Protein AF-0000000067829983 (afdb_homodimer)

Radius of gyration: 21.38 Å; Cα contacts (8 Å, |Δi|>4): 754; chains: 2; bounding box: 53×64×47 Å

Sequence (392 aa):
MGKNITSERLAKIKHVLSLRQKNLTLVLANIHDPHNVSAIYRSADAFGIDTIHLYYTDTPFPKLGSKSSASAKKWVKTIYHQSANKLIRMLKEDNYKVIATSCTSQAQPLLSHNFTGSTAIIMGNEHAGVPPELTGLVDSELYIPMYGMVQSFNVSVAAAIILAEASRQRLSAGMYNTPTYTETEFATNLSLWINKMGKNITSERLAKIKHVLSLRQKNLTLVLANIHDPHNVSAIYRSADAFGIDTIHLYYTDTPFPKLGSKSSASAKKWVKTIYHQSANKLIRMLKEDNYKVIATSCTSQAQPLLSHNFTGSTAIIMGNEHAGVPPELTGLVDSELYIPMYGMVQSFNVSVAAAIILAEASRQRLSAGMYNTPTYTETEFATNLSLWINK

Nearest PDB structures (foldseek):
  1v2x-assembly1_A-2  TM=9.493E-01  e=1.322E-19  Thermus thermophilus
  1zjr-assembly1_A  TM=9.422E-01  e=2.535E-19  Aquifex aeolicus
  7edc-assembly1_A-2  TM=8.656E-01  e=7.356E-19  Escherichia coli
  1gz0-assembly4_E  TM=7.891E-01  e=2.779E-13  Escherichia coli
  1gz0-assembly4_D  TM=8.050E-01  e=1.457E-12  Escherichia coli

InterPro domains:
  IPR001537 tRNA/rRNA methyltransferase, SpoU type [PF00588] (24-163)
  IPR029026 tRNA (guanine-N1-)-methyltransferase, N-terminal [G3DSA:3.40.1280.10] (1-196)
  IPR029028 Alpha/beta knot methyltransferases [SSF75217] (8-187)
  IPR033671 tRNA (guanosine(18)-2'-O)-methyltransferase [MF_02060] (6-196)
  IPR033671 tRNA (guanosine(18)-2'-O)-methyltransferase [PTHR43453] (3-176)
  IPR033671 tRNA (guanosine(18)-2'-O)-methyltransferase [cd18092] (8-170)

Secondary structure (DSSP, 8-state):
------HHHHHHHHHHHHT-BTTEEEEEES---HHHHHHHHHHHHHTTB-EEEEE-SSSPPPPP-SSHHHHGGGGSEEEEE--HHHHHHHHHHTTPEEEEE--STTPEEGGGS--SSSEEEEE-BTTTBS-HHHHTT-SEEEE----SS-----HHHHHHHHHHHHHHHHHHTTTTSS--S-HHHHHHHHHHHHT-/------HHHHHHHHHHHHT-BTTEEEEEES---HHHHHHHHHHHHHTTB-EEEEE-SSSPPPPP-SSHHHHGGGGSEEEEE--HHHHHHHHHHTTPEEEEE--STTPEEGGGS--SSSEEEEE-BTTTBS-HHHHTT-SEEEE----SS-----HHHHHHHHHHHHHHHHHHTTTTSS--S-HHHHHHHHHHHHT-

Organism: Lawsonia intracellularis (strain PHE/MN1-00) (NCBI:txid363253)

Solvent-accessible surface area (backbone atoms only — not comparable to full-atom values): 20928 Å² total; per-residue (Å²): 127,77,68,83,68,50,71,68,56,49,51,49,52,53,52,30,60,40,32,25,37,68,51,38,35,42,31,43,31,37,52,57,56,34,68,38,54,22,43,35,33,29,44,34,20,22,68,6,28,38,42,37,35,36,40,49,82,88,39,70,80,50,78,63,61,91,45,75,41,36,57,22,45,82,68,29,47,77,47,83,41,84,45,57,67,60,51,51,49,54,40,45,74,72,58,32,48,37,32,32,50,40,88,52,92,78,32,39,51,52,88,77,59,82,56,75,53,40,31,33,39,36,42,32,16,88,84,77,35,49,56,67,78,46,65,78,69,44,78,46,36,28,28,74,84,64,36,32,86,59,91,70,70,56,58,34,41,47,53,38,42,51,48,49,53,30,43,52,51,22,53,76,70,47,53,58,79,42,56,60,59,49,73,66,54,45,53,53,51,49,61,56,54,65,75,101,128,78,70,82,68,50,71,66,57,49,52,48,50,55,51,30,59,40,33,26,37,69,49,39,36,42,31,44,31,37,53,56,56,36,69,40,53,23,43,36,33,29,43,35,20,22,68,7,29,40,43,37,36,37,40,49,82,88,40,72,80,49,80,64,62,89,44,74,41,35,57,23,44,82,68,29,46,76,46,84,42,86,45,57,67,60,51,51,48,55,42,46,73,70,59,30,48,35,33,33,52,40,89,52,92,79,32,38,51,53,88,75,60,82,58,74,53,39,31,33,38,36,42,31,16,86,82,78,36,50,56,66,78,47,66,78,69,44,77,44,36,28,30,74,84,64,36,32,85,60,90,70,68,56,58,33,40,47,52,39,42,53,48,49,55,32,43,52,52,22,52,76,70,47,51,58,78,45,55,61,57,50,73,66,53,44,52,53,51,49,61,56,54,66,74,102

Structure (mmCIF, N/CA/C/O backbone):
data_AF-0000000067829983-model_v1
#
loop_
_entity.id
_entity.type
_entity.pdbx_description
1 polymer "tRNA (guanosine(18)-2'-O)-methyltransferase"
#
loop_
_atom_site.group_PDB
_atom_site.id
_atom_site.type_symbol
_atom_site.label_atom_id
_atom_site.label_alt_id
_atom_site.label_comp_id
_atom_site.label_asym_id
_atom_site.label_entity_id
_atom_site.label_seq_id
_atom_site.pdbx_PDB_ins_code
_atom_site.Cartn_x
_atom_site.Cartn_y
_atom_site.Cartn_z
_atom_site.occupancy
_atom_site.B_iso_or_equiv
_atom_site.auth_seq_id
_atom_site.auth_comp_id
_atom_site.auth_asym_id
_atom_site.auth_atom_id
_atom_site.pdbx_PDB_model_num
ATOM 1 N N . MET A 1 1 ? 22.312 -22.047 -26.516 1 39.28 1 MET A N 1
ATOM 2 C CA . MET A 1 1 ? 23.438 -21.641 -25.672 1 39.28 1 MET A CA 1
ATOM 3 C C . MET A 1 1 ? 22.953 -21.156 -24.312 1 39.28 1 MET A C 1
ATOM 5 O O . MET A 1 1 ? 22.188 -20.188 -24.219 1 39.28 1 MET A O 1
ATOM 9 N N . GLY A 1 2 ? 22.703 -22.016 -23.359 1 50.69 2 GLY A N 1
ATOM 10 C CA . GLY A 1 2 ? 22.109 -21.797 -22.047 1 50.69 2 GLY A CA 1
ATOM 11 C C . GLY A 1 2 ? 22.641 -20.562 -21.344 1 50.69 2 GLY A C 1
ATOM 12 O O . GLY A 1 2 ? 23.844 -20.328 -21.297 1 50.69 2 GLY A O 1
ATOM 13 N N . LYS A 1 3 ? 21.938 -19.5 -21.531 1 57.53 3 LYS A N 1
ATOM 14 C CA . LYS A 1 3 ? 22.406 -18.219 -21.016 1 57.53 3 LYS A CA 1
ATOM 15 C C . LYS A 1 3 ? 23.266 -18.406 -19.781 1 57.53 3 LYS A C 1
ATOM 17 O O . LYS A 1 3 ? 22.953 -19.219 -18.922 1 57.53 3 LYS A O 1
ATOM 22 N N . ASN A 1 4 ? 24.516 -18.281 -19.781 1 76.19 4 ASN A N 1
ATOM 23 C CA . ASN A 1 4 ? 25.531 -18.266 -18.734 1 76.19 4 ASN A CA 1
ATOM 24 C C . ASN A 1 4 ? 25.078 -17.438 -17.531 1 76.19 4 ASN A C 1
ATOM 26 O O . ASN A 1 4 ? 25.266 -16.219 -17.516 1 76.19 4 ASN A O 1
ATOM 30 N N . ILE A 1 5 ? 24.188 -17.969 -16.719 1 87.5 5 ILE A N 1
ATOM 31 C CA . ILE A 1 5 ? 23.734 -17.312 -15.5 1 87.5 5 ILE A CA 1
ATOM 32 C C . ILE A 1 5 ? 24.891 -17.234 -14.5 1 87.5 5 ILE A C 1
ATOM 34 O O . ILE A 1 5 ? 25.672 -18.188 -14.375 1 87.5 5 ILE A O 1
ATOM 38 N N . THR A 1 6 ? 25.141 -16.141 -14.016 1 92.12 6 THR A N 1
ATOM 39 C CA . THR A 1 6 ? 26.172 -15.969 -13 1 92.12 6 THR A CA 1
ATOM 40 C C . THR A 1 6 ? 25.797 -16.719 -11.727 1 92.12 6 THR A C 1
ATOM 42 O O . THR A 1 6 ? 24.625 -17.031 -11.5 1 92.12 6 THR A O 1
ATOM 45 N N . SER A 1 7 ? 26.766 -17.125 -11.016 1 94.69 7 SER A N 1
ATOM 46 C CA . SER A 1 7 ? 26.531 -17.812 -9.75 1 94.69 7 SER A CA 1
ATOM 47 C C . SER A 1 7 ? 25.703 -16.953 -8.805 1 94.69 7 SER A C 1
ATOM 49 O O . SER A 1 7 ? 24.859 -17.484 -8.07 1 94.69 7 SER A O 1
ATOM 51 N N . GLU A 1 8 ? 25.906 -15.68 -8.812 1 94.56 8 GLU A N 1
ATOM 52 C CA . GLU A 1 8 ? 25.156 -14.758 -7.949 1 94.56 8 GLU A CA 1
ATOM 53 C C . GLU A 1 8 ? 23.688 -14.727 -8.328 1 94.56 8 GLU A C 1
ATOM 55 O O . GLU A 1 8 ? 22.812 -14.781 -7.457 1 94.56 8 GLU A O 1
ATOM 60 N N . ARG A 1 9 ? 23.422 -14.625 -9.562 1 94.5 9 ARG A N 1
ATOM 61 C CA . ARG A 1 9 ? 22.031 -14.594 -10.039 1 94.5 9 ARG A CA 1
ATOM 62 C C . ARG A 1 9 ? 21.328 -15.914 -9.742 1 94.5 9 ARG A C 1
ATOM 64 O O . ARG A 1 9 ? 20.156 -15.93 -9.344 1 94.5 9 ARG A O 1
ATOM 71 N N . LEU A 1 10 ? 22.031 -16.984 -9.961 1 96.56 10 LEU A N 1
ATOM 72 C CA . LEU A 1 10 ? 21.469 -18.297 -9.68 1 96.56 10 LEU A CA 1
ATOM 73 C C . LEU A 1 10 ? 21.094 -18.438 -8.203 1 96.56 10 LEU A C 1
ATOM 75 O O . LEU A 1 10 ? 20.031 -18.938 -7.859 1 96.56 10 LEU A O 1
ATOM 79 N N . ALA A 1 11 ? 22 -17.984 -7.363 1 97.12 11 ALA A N 1
ATOM 80 C CA . ALA A 1 11 ? 21.75 -18.031 -5.926 1 97.12 11 ALA A CA 1
ATOM 81 C C . ALA A 1 11 ? 20.531 -17.203 -5.551 1 97.12 11 ALA A C 1
ATOM 83 O O . ALA A 1 11 ? 19.719 -17.609 -4.715 1 97.12 11 ALA A O 1
ATOM 84 N N . LYS A 1 12 ? 20.391 -16.094 -6.188 1 96.44 12 LYS A N 1
ATOM 85 C CA . LYS A 1 12 ? 19.25 -15.219 -5.922 1 96.44 12 LYS A CA 1
ATOM 86 C C . LYS A 1 12 ? 17.938 -15.875 -6.355 1 96.44 12 LYS A C 1
ATOM 88 O O . LYS A 1 12 ? 16.953 -15.852 -5.613 1 96.44 12 LYS A O 1
ATOM 93 N N . ILE A 1 13 ? 17.969 -16.438 -7.504 1 97.38 13 ILE A N 1
ATOM 94 C CA . ILE A 1 13 ? 16.766 -17.078 -8.031 1 97.38 13 ILE A CA 1
ATOM 95 C C . ILE A 1 13 ? 16.344 -18.219 -7.109 1 97.38 13 ILE A C 1
ATOM 97 O O . ILE A 1 13 ? 15.172 -18.344 -6.758 1 97.38 13 ILE A O 1
ATOM 101 N N . LYS A 1 14 ? 17.328 -19.031 -6.688 1 98 14 LYS A N 1
ATOM 102 C CA . LYS A 1 14 ? 17.031 -20.141 -5.793 1 98 14 LYS A CA 1
ATOM 103 C C . LYS A 1 14 ? 16.453 -19.641 -4.469 1 98 14 LYS A C 1
ATOM 105 O O . LYS A 1 14 ? 15.492 -20.219 -3.955 1 98 14 LYS A O 1
ATOM 110 N N . HIS A 1 15 ? 17.031 -18.594 -3.984 1 98.12 15 HIS A N 1
ATOM 111 C CA . HIS A 1 15 ? 16.578 -18.031 -2.719 1 98.12 15 HIS A CA 1
ATOM 112 C C . HIS A 1 15 ? 15.148 -17.516 -2.832 1 98.12 15 HIS A C 1
ATOM 114 O O . HIS A 1 15 ? 14.297 -17.844 -2.01 1 98.12 15 HIS A O 1
ATOM 120 N N . VAL A 1 16 ? 14.859 -16.766 -3.871 1 98.19 16 VAL A N 1
ATOM 121 C CA . VAL A 1 16 ? 13.539 -16.172 -4.07 1 98.19 16 VAL A CA 1
ATOM 122 C C . VAL A 1 16 ? 12.492 -17.266 -4.254 1 98.19 16 VAL A C 1
ATOM 124 O O . VAL A 1 16 ? 11.406 -17.203 -3.682 1 98.19 16 VAL A O 1
ATOM 127 N N . LEU A 1 17 ? 12.844 -18.281 -5.008 1 98.44 17 LEU A N 1
ATOM 128 C CA . LEU A 1 17 ? 11.914 -19.391 -5.234 1 98.44 17 LEU A CA 1
ATOM 129 C C . LEU A 1 17 ? 11.578 -20.094 -3.924 1 98.44 17 LEU A C 1
ATOM 131 O O . LEU A 1 17 ? 10.445 -20.531 -3.729 1 98.44 17 LEU A O 1
ATOM 135 N N . SER A 1 18 ? 12.578 -20.141 -3.023 1 98.38 18 SER A N 1
ATOM 136 C CA . SER A 1 18 ? 12.367 -20.812 -1.749 1 98.38 18 SER A CA 1
ATOM 137 C C . SER A 1 18 ? 11.438 -20.016 -0.844 1 98.38 18 SER A C 1
ATOM 139 O O . SER A 1 18 ? 10.93 -20.547 0.15 1 98.38 18 SER A O 1
ATOM 141 N N . LEU A 1 19 ? 11.148 -18.75 -1.161 1 98.5 19 LEU A N 1
ATOM 142 C CA . LEU A 1 19 ? 10.359 -17.859 -0.309 1 98.5 19 LEU A CA 1
ATOM 143 C C . LEU A 1 19 ? 8.938 -17.719 -0.842 1 98.5 19 LEU A C 1
ATOM 145 O O . LEU A 1 19 ? 8.094 -17.078 -0.212 1 98.5 19 LEU A O 1
ATOM 149 N N . ARG A 1 20 ? 8.602 -18.328 -1.986 1 98.69 20 ARG A N 1
ATOM 150 C CA . ARG A 1 20 ? 7.293 -18.156 -2.605 1 98.69 20 ARG A CA 1
ATOM 151 C C . ARG A 1 20 ? 6.191 -18.719 -1.708 1 98.69 20 ARG A C 1
ATOM 153 O O . ARG A 1 20 ? 6.359 -19.766 -1.086 1 98.69 20 ARG A O 1
ATOM 160 N N . GLN A 1 21 ? 5.16 -17.953 -1.602 1 98.56 21 GLN A N 1
ATOM 161 C CA . GLN A 1 21 ? 3.943 -18.344 -0.897 1 98.56 21 GLN A CA 1
ATOM 162 C C . GLN A 1 21 ? 2.863 -18.797 -1.875 1 98.56 21 GLN A C 1
ATOM 164 O O . GLN A 1 21 ? 1.954 -18.031 -2.203 1 98.56 21 GLN A O 1
ATOM 169 N N . LYS A 1 22 ? 2.91 -20.016 -2.354 1 97.94 22 LYS A N 1
ATOM 170 C CA . LYS A 1 22 ? 2.131 -20.453 -3.51 1 97.94 22 LYS A CA 1
ATOM 171 C C . LYS A 1 22 ? 0.644 -20.516 -3.176 1 97.94 22 LYS A C 1
ATOM 173 O O . LYS A 1 22 ? -0.197 -20.594 -4.074 1 97.94 22 LYS A O 1
ATOM 178 N N . ASN A 1 23 ? 0.338 -20.516 -1.841 1 98.25 23 ASN A N 1
ATOM 179 C CA . ASN A 1 23 ? -1.067 -20.641 -1.472 1 98.25 23 ASN A CA 1
ATOM 180 C C . ASN A 1 23 ? -1.676 -19.297 -1.107 1 98.25 23 ASN A C 1
ATOM 182 O O . ASN A 1 23 ? -2.711 -19.234 -0.442 1 98.25 23 ASN A O 1
ATOM 186 N N . LEU A 1 24 ? -1.061 -18.188 -1.356 1 98.81 24 LEU A N 1
ATOM 187 C CA . LEU A 1 24 ? -1.57 -16.828 -1.337 1 98.81 24 LEU A CA 1
ATOM 188 C C . LEU A 1 24 ? -1.633 -16.25 -2.748 1 98.81 24 LEU A C 1
ATOM 190 O O . LEU A 1 24 ? -0.623 -16.219 -3.455 1 98.81 24 LEU A O 1
ATOM 194 N N . THR A 1 25 ? -2.834 -15.852 -3.174 1 98.88 25 THR A N 1
ATOM 195 C CA . THR A 1 25 ? -2.936 -15.383 -4.551 1 98.88 25 THR A CA 1
ATOM 196 C C . THR A 1 25 ? -3.912 -14.211 -4.656 1 98.88 25 THR A C 1
ATOM 198 O O . THR A 1 25 ? -4.641 -13.922 -3.705 1 98.88 25 THR A O 1
ATOM 201 N N . LEU A 1 26 ? -3.852 -13.516 -5.77 1 98.94 26 LEU A N 1
ATOM 202 C CA . LEU A 1 26 ? -4.781 -12.445 -6.117 1 98.94 26 LEU A CA 1
ATOM 203 C C . LEU A 1 26 ? -5.605 -12.82 -7.348 1 98.94 26 LEU A C 1
ATOM 205 O O . LEU A 1 26 ? -5.117 -13.523 -8.234 1 98.94 26 LEU A O 1
ATOM 209 N N . VAL A 1 27 ? -6.816 -12.406 -7.359 1 98.94 27 VAL A N 1
ATOM 210 C CA . VAL A 1 27 ? -7.641 -12.359 -8.562 1 98.94 27 VAL A CA 1
ATOM 211 C C . VAL A 1 27 ? -7.871 -10.906 -8.969 1 98.94 27 VAL A C 1
ATOM 213 O O . VAL A 1 27 ? -8.477 -10.133 -8.227 1 98.94 27 VAL A O 1
ATOM 216 N N . LEU A 1 28 ? -7.336 -10.508 -10.117 1 98.75 28 LEU A N 1
ATOM 217 C CA . LEU A 1 28 ? -7.609 -9.188 -10.656 1 98.75 28 LEU A CA 1
ATOM 218 C C . LEU A 1 28 ? -8.836 -9.211 -11.562 1 98.75 28 LEU A C 1
ATOM 220 O O . LEU A 1 28 ? -8.82 -9.852 -12.617 1 98.75 28 LEU A O 1
ATOM 224 N N . ALA A 1 29 ? -9.844 -8.539 -11.102 1 98.5 29 ALA A N 1
ATOM 225 C CA . ALA A 1 29 ? -11.102 -8.523 -11.836 1 98.5 29 ALA A CA 1
ATOM 226 C C . ALA A 1 29 ? -11.32 -7.184 -12.531 1 98.5 29 ALA A C 1
ATOM 228 O O . ALA A 1 29 ? -11.766 -6.215 -11.906 1 98.5 29 ALA A O 1
ATOM 229 N N . ASN A 1 30 ? -10.969 -7.105 -13.82 1 98 30 ASN A N 1
ATOM 230 C CA . ASN A 1 30 ? -11.266 -5.992 -14.719 1 98 30 ASN A CA 1
ATOM 231 C C . ASN A 1 30 ? -10.562 -4.711 -14.273 1 98 30 ASN A C 1
ATOM 233 O O . ASN A 1 30 ? -11.148 -3.627 -14.328 1 98 30 ASN A O 1
ATOM 237 N N . ILE A 1 31 ? -9.367 -4.844 -13.719 1 97.5 31 ILE A N 1
ATOM 238 C CA . ILE A 1 31 ? -8.586 -3.652 -13.414 1 97.5 31 ILE A CA 1
ATOM 239 C C . ILE A 1 31 ? -8.102 -3.008 -14.711 1 97.5 31 ILE A C 1
ATOM 241 O O . ILE A 1 31 ? -7.457 -3.658 -15.531 1 97.5 31 ILE A O 1
ATOM 245 N N . HIS A 1 32 ? -8.367 -1.798 -14.906 1 95.69 32 HIS A N 1
ATOM 246 C CA . HIS A 1 32 ? -8.227 -1.149 -16.203 1 95.69 32 HIS A CA 1
ATOM 247 C C . HIS A 1 32 ? -6.879 -0.444 -16.328 1 95.69 32 HIS A C 1
ATOM 249 O O . HIS A 1 32 ? -6.188 -0.594 -17.344 1 95.69 32 HIS A O 1
ATOM 255 N N . ASP A 1 33 ? -6.43 0.357 -15.383 1 94.62 33 ASP A N 1
ATOM 256 C CA . ASP A 1 33 ? -5.242 1.202 -15.461 1 94.62 33 ASP A CA 1
ATOM 257 C C . ASP A 1 33 ? -3.967 0.359 -15.492 1 94.62 33 ASP A C 1
ATOM 259 O O . ASP A 1 33 ? -3.684 -0.376 -14.547 1 94.62 33 ASP A O 1
ATOM 263 N N . PRO A 1 34 ? -3.199 0.434 -16.609 1 95.44 34 PRO A N 1
ATOM 264 C CA . PRO A 1 34 ? -1.985 -0.38 -16.703 1 95.44 34 PRO A CA 1
ATOM 265 C C . PRO A 1 34 ? -0.981 -0.084 -15.594 1 95.44 34 PRO A C 1
ATOM 267 O O . PRO A 1 34 ? -0.235 -0.974 -15.18 1 95.44 34 PRO A O 1
ATOM 270 N N . HIS A 1 35 ? -0.945 1.139 -15.086 1 94.19 35 HIS A N 1
ATOM 271 C CA . HIS A 1 35 ? -0.035 1.479 -14 1 94.19 35 HIS A CA 1
ATOM 272 C C . HIS A 1 35 ? -0.401 0.734 -12.719 1 94.19 35 HIS A C 1
ATOM 274 O O . HIS A 1 35 ? 0.479 0.257 -12 1 94.19 35 HIS A O 1
ATOM 280 N N . ASN A 1 36 ? -1.716 0.635 -12.492 1 96.38 36 ASN A N 1
ATOM 281 C CA . ASN A 1 36 ? -2.178 -0.129 -11.344 1 96.38 36 ASN A CA 1
ATOM 282 C C . ASN A 1 36 ? -1.824 -1.607 -11.469 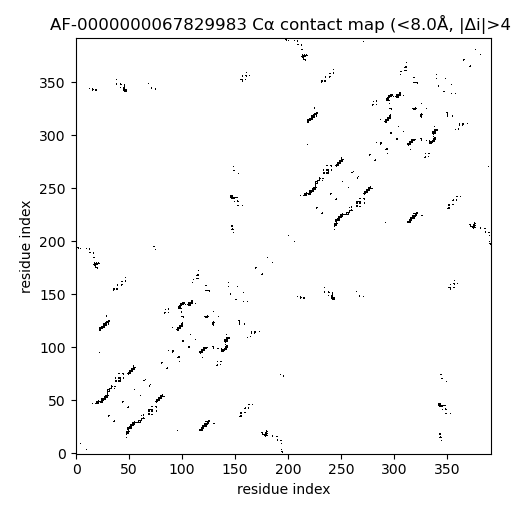1 96.38 36 ASN A C 1
ATOM 284 O O . ASN A 1 36 ? -1.323 -2.215 -10.523 1 96.38 36 ASN A O 1
ATOM 288 N N . VAL A 1 37 ? -2.068 -2.146 -12.617 1 97.56 37 VAL A N 1
ATOM 289 C CA . VAL A 1 37 ? -1.793 -3.561 -12.844 1 97.56 37 VAL A CA 1
ATOM 290 C C . VAL A 1 37 ? -0.302 -3.834 -12.656 1 97.56 37 VAL A C 1
ATOM 292 O O . VAL A 1 37 ? 0.08 -4.785 -11.977 1 97.56 37 VAL A O 1
ATOM 295 N N . SER A 1 38 ? 0.534 -2.996 -13.219 1 97.25 38 SER A N 1
ATOM 296 C CA . SER A 1 38 ? 1.979 -3.152 -13.086 1 97.25 38 SER A CA 1
ATOM 297 C C . SER A 1 38 ? 2.406 -3.086 -11.617 1 97.25 38 SER A C 1
ATOM 299 O O . SER A 1 38 ? 3.211 -3.902 -11.164 1 97.25 38 SER A O 1
ATOM 301 N N . ALA A 1 39 ? 1.863 -2.115 -10.883 1 97.19 39 ALA A N 1
ATOM 302 C CA . ALA A 1 39 ? 2.199 -1.96 -9.469 1 97.19 39 ALA A CA 1
ATOM 303 C C . ALA A 1 39 ? 1.742 -3.172 -8.656 1 97.19 39 ALA A C 1
ATOM 305 O O . ALA A 1 39 ? 2.414 -3.582 -7.711 1 97.19 39 ALA A O 1
ATOM 306 N N . ILE A 1 40 ? 0.617 -3.77 -9.031 1 98.62 40 ILE A N 1
ATOM 307 C CA . ILE A 1 40 ? 0.111 -4.949 -8.336 1 98.62 40 ILE A CA 1
ATOM 308 C C . ILE A 1 40 ? 1.048 -6.129 -8.578 1 98.62 40 ILE A C 1
ATOM 310 O O . ILE A 1 40 ? 1.394 -6.855 -7.641 1 98.62 40 ILE A O 1
ATOM 314 N N . TYR A 1 41 ? 1.492 -6.309 -9.805 1 98.31 41 TYR A N 1
ATOM 315 C CA . TYR A 1 41 ? 2.443 -7.375 -10.086 1 98.31 41 TYR A CA 1
ATOM 316 C C . TYR A 1 41 ? 3.738 -7.176 -9.312 1 98.31 41 TYR A C 1
ATOM 318 O O . TYR A 1 41 ? 4.324 -8.133 -8.805 1 98.31 41 TYR A O 1
ATOM 326 N N . ARG A 1 42 ? 4.168 -5.953 -9.242 1 98.19 42 ARG A N 1
ATOM 327 C CA . ARG A 1 42 ? 5.363 -5.641 -8.469 1 98.19 42 ARG A CA 1
ATOM 328 C C . ARG A 1 42 ? 5.188 -6.02 -7.004 1 98.19 42 ARG A C 1
ATOM 330 O O . ARG A 1 42 ? 6.062 -6.66 -6.414 1 98.19 42 ARG A O 1
ATOM 337 N N . SER A 1 43 ? 4.07 -5.652 -6.41 1 98.75 43 SER A N 1
ATOM 338 C CA . SER A 1 43 ? 3.775 -6.008 -5.023 1 98.75 43 SER A CA 1
ATOM 339 C C . SER A 1 43 ? 3.658 -7.52 -4.855 1 98.75 43 SER A C 1
ATOM 341 O O . SER A 1 43 ? 4.121 -8.078 -3.857 1 98.75 43 SER A O 1
ATOM 343 N N . ALA A 1 44 ? 3.018 -8.141 -5.809 1 98.81 44 ALA A N 1
ATOM 344 C CA . ALA A 1 44 ? 2.855 -9.594 -5.758 1 98.81 44 ALA A CA 1
ATOM 345 C C . ALA A 1 44 ? 4.211 -10.297 -5.73 1 98.81 44 ALA A C 1
ATOM 347 O O . ALA A 1 44 ? 4.457 -11.148 -4.875 1 98.81 44 ALA A O 1
ATOM 348 N N . ASP A 1 45 ? 5.102 -9.891 -6.668 1 98.5 45 ASP A N 1
ATOM 349 C CA . ASP A 1 45 ? 6.445 -10.461 -6.652 1 98.5 45 ASP A CA 1
ATOM 350 C C . ASP A 1 45 ? 7.137 -10.195 -5.316 1 98.5 45 ASP A C 1
ATOM 352 O O . ASP A 1 45 ? 7.684 -11.117 -4.703 1 98.5 45 ASP A O 1
ATOM 356 N N . ALA A 1 46 ? 7.027 -9.008 -4.844 1 98.5 46 ALA A N 1
ATOM 357 C CA . ALA A 1 46 ? 7.715 -8.57 -3.633 1 98.5 46 ALA A CA 1
ATOM 358 C C . ALA A 1 46 ? 7.281 -9.391 -2.424 1 98.5 46 ALA A C 1
ATOM 360 O O . ALA A 1 46 ? 8.086 -9.68 -1.536 1 98.5 46 ALA A O 1
ATOM 361 N N . PHE A 1 47 ? 6.023 -9.781 -2.365 1 98.75 47 PHE A N 1
ATOM 362 C CA . PHE A 1 47 ? 5.512 -10.477 -1.19 1 98.75 47 PHE A CA 1
ATOM 363 C C . PHE A 1 47 ? 5.473 -11.984 -1.429 1 98.75 47 PHE A C 1
ATOM 365 O O . PHE A 1 47 ? 4.906 -12.727 -0.627 1 98.75 47 PHE A O 1
ATOM 372 N N . GLY A 1 48 ? 6.016 -12.453 -2.578 1 98.62 48 GLY A N 1
ATOM 373 C CA . GLY A 1 48 ? 6.25 -13.867 -2.801 1 98.62 48 GLY A CA 1
ATOM 374 C C . GLY A 1 48 ? 5.066 -14.578 -3.438 1 98.62 48 GLY A C 1
ATOM 375 O O . GLY A 1 48 ? 4.926 -15.797 -3.312 1 98.62 48 GLY A O 1
ATOM 376 N N . ILE A 1 49 ? 4.188 -13.852 -4.055 1 98.75 49 ILE A N 1
ATOM 377 C CA . ILE A 1 49 ? 3.057 -14.453 -4.754 1 98.75 49 ILE A CA 1
ATOM 378 C C . ILE A 1 49 ? 3.561 -15.258 -5.949 1 98.75 49 ILE A C 1
ATOM 380 O O . ILE A 1 49 ? 4.422 -14.797 -6.699 1 98.75 49 ILE A O 1
ATOM 384 N N . ASP A 1 50 ? 3.02 -16.406 -6.07 1 98.38 50 ASP A N 1
ATOM 385 C CA . ASP A 1 50 ? 3.42 -17.297 -7.152 1 98.38 50 ASP A CA 1
ATOM 386 C C . ASP A 1 50 ? 2.602 -17.031 -8.414 1 98.38 50 ASP A C 1
ATOM 388 O O . ASP A 1 50 ? 3.145 -17.016 -9.516 1 98.38 50 ASP A O 1
ATOM 392 N N . THR A 1 51 ? 1.346 -16.875 -8.25 1 98.5 51 THR A N 1
ATOM 393 C CA . THR A 1 51 ? 0.396 -16.828 -9.352 1 98.5 51 THR A CA 1
ATOM 394 C C . THR A 1 51 ? -0.651 -15.742 -9.117 1 98.5 51 THR A C 1
ATOM 396 O O . THR A 1 51 ? -1.156 -15.594 -8 1 98.5 51 THR A O 1
ATOM 399 N N . ILE A 1 52 ? -0.918 -15 -10.141 1 98.75 52 ILE A N 1
ATOM 400 C CA . ILE A 1 52 ? -2.07 -14.102 -10.172 1 98.75 52 ILE A CA 1
ATOM 401 C C . ILE A 1 52 ? -3.1 -14.625 -11.18 1 98.75 52 ILE A C 1
ATOM 403 O O . ILE A 1 52 ? -2.74 -15.07 -12.266 1 98.75 52 ILE A O 1
ATOM 407 N N . HIS A 1 53 ? -4.344 -14.594 -10.781 1 98.88 53 HIS A N 1
ATOM 408 C CA . HIS A 1 53 ? -5.453 -14.945 -11.656 1 98.88 53 HIS A CA 1
ATOM 409 C C . HIS A 1 53 ? -6.105 -13.695 -12.242 1 98.88 53 HIS A C 1
ATOM 411 O O . HIS A 1 53 ? -6.328 -12.719 -11.531 1 98.88 53 HIS A O 1
ATOM 417 N N . LEU A 1 54 ? -6.332 -13.758 -13.555 1 98.56 54 LEU A N 1
ATOM 418 C CA . LEU A 1 54 ? -6.984 -12.648 -14.242 1 98.56 54 LEU A CA 1
ATOM 419 C C . LEU A 1 54 ? -8.414 -13.008 -14.625 1 98.56 54 LEU A C 1
ATOM 421 O O . LEU A 1 54 ? -8.648 -14.031 -15.281 1 98.56 54 LEU A O 1
ATOM 425 N N . TYR A 1 55 ? -9.344 -12.203 -14.156 1 98.56 55 TYR A N 1
ATOM 426 C CA . TYR A 1 55 ? -10.742 -12.297 -14.562 1 98.56 55 TYR A CA 1
ATOM 427 C C . TYR A 1 55 ? -11.18 -11.047 -15.32 1 98.56 55 TYR A C 1
ATOM 429 O O . TYR A 1 55 ? -11.703 -10.109 -14.719 1 98.56 55 TYR A O 1
ATOM 437 N N . TYR A 1 56 ? -10.977 -11.039 -16.594 1 97.5 56 TYR A N 1
ATOM 438 C CA . TYR A 1 56 ? -11.305 -9.922 -17.469 1 97.5 56 TYR A CA 1
ATOM 439 C C . TYR A 1 56 ? -12.43 -10.289 -18.438 1 97.5 56 TYR A C 1
ATOM 441 O O . TYR A 1 56 ? -12.227 -11.078 -19.359 1 97.5 56 TYR A O 1
ATOM 449 N N . THR A 1 57 ? -13.57 -9.68 -18.188 1 95.44 57 THR A N 1
ATOM 450 C CA . THR A 1 57 ? -14.758 -10.047 -18.953 1 95.44 57 THR A CA 1
ATOM 451 C C . THR A 1 57 ? -15.367 -8.82 -19.641 1 95.44 57 THR A C 1
ATOM 453 O O . THR A 1 57 ? -16.031 -8.938 -20.656 1 95.44 57 THR A O 1
ATOM 456 N N . ASP A 1 58 ? -15.148 -7.652 -19.094 1 91.06 58 ASP A N 1
ATOM 457 C CA . ASP A 1 58 ? -15.797 -6.473 -19.656 1 91.06 58 ASP A CA 1
ATOM 458 C C . ASP A 1 58 ? -14.773 -5.379 -19.953 1 91.06 58 ASP A C 1
ATOM 460 O O . ASP A 1 58 ? -15.125 -4.309 -20.453 1 91.06 58 ASP A O 1
ATOM 464 N N . THR A 1 59 ? -13.586 -5.574 -19.547 1 91 59 THR A N 1
ATOM 465 C CA . THR A 1 59 ? -12.453 -4.688 -19.797 1 91 59 THR A CA 1
ATOM 466 C C . THR A 1 59 ? -11.258 -5.477 -20.328 1 91 59 THR A C 1
ATOM 468 O O . THR A 1 59 ? -10.914 -6.523 -19.781 1 91 59 THR A O 1
ATOM 471 N N . PRO A 1 60 ? -10.719 -5.008 -21.453 1 93.62 60 PRO A N 1
ATOM 472 C CA . PRO A 1 60 ? -9.516 -5.711 -21.906 1 93.62 60 PRO A CA 1
ATOM 473 C C . PRO A 1 60 ? -8.352 -5.578 -20.938 1 93.62 60 PRO A C 1
ATOM 475 O O . PRO A 1 60 ? -8.203 -4.539 -20.281 1 93.62 60 PRO A O 1
ATOM 478 N N . PHE A 1 61 ? -7.578 -6.629 -20.828 1 95.19 61 PHE A N 1
ATOM 479 C CA . PHE A 1 61 ? -6.344 -6.516 -20.062 1 95.19 61 PHE A CA 1
ATOM 480 C C . PHE A 1 61 ? -5.434 -5.445 -20.656 1 95.19 61 PHE A C 1
ATOM 482 O O . PHE A 1 61 ? -5.199 -5.426 -21.875 1 95.19 61 PHE A O 1
ATOM 489 N N . PRO A 1 62 ? -4.934 -4.582 -19.797 1 94.38 62 PRO A N 1
ATOM 490 C CA . PRO A 1 62 ? -4.168 -3.461 -20.344 1 94.38 62 PRO A CA 1
ATOM 491 C C . PRO A 1 62 ? -2.783 -3.875 -20.828 1 94.38 62 PRO A C 1
ATOM 493 O O . PRO A 1 62 ? -2.195 -4.82 -20.312 1 94.38 62 PRO A O 1
ATOM 496 N N . LYS A 1 63 ? -2.316 -3.129 -21.844 1 91.56 63 LYS A N 1
ATOM 497 C CA . LYS A 1 63 ? -0.919 -3.266 -22.25 1 91.56 63 LYS A CA 1
ATOM 498 C C . LYS A 1 63 ? 0.015 -2.656 -21.203 1 91.56 63 LYS A C 1
ATOM 500 O O . LYS A 1 63 ? -0.101 -1.474 -20.875 1 91.56 63 LYS A O 1
ATOM 505 N N . LEU A 1 64 ? 0.784 -3.574 -20.688 1 90.31 64 LEU A N 1
ATOM 506 C CA . LEU A 1 64 ? 1.702 -3.096 -19.656 1 90.31 64 LEU A CA 1
ATOM 507 C C . LEU A 1 64 ? 2.963 -2.512 -20.281 1 90.31 64 LEU A C 1
ATOM 509 O O . LEU A 1 64 ? 3.439 -3.008 -21.312 1 90.31 64 LEU A O 1
ATOM 513 N N . GLY A 1 65 ? 3.408 -1.38 -19.797 1 79.75 65 GLY A N 1
ATOM 514 C CA . GLY A 1 65 ? 4.617 -0.747 -20.297 1 79.75 65 GLY A CA 1
ATOM 515 C C . GLY A 1 65 ? 5.879 -1.517 -19.953 1 79.75 65 GLY A C 1
ATOM 516 O O . GLY A 1 65 ? 5.809 -2.635 -19.438 1 79.75 65 GLY A O 1
ATOM 517 N N . SER A 1 66 ? 6.996 -1.01 -20.516 1 73.19 66 SER A N 1
ATOM 518 C CA . SER A 1 66 ? 8.297 -1.636 -20.312 1 73.19 66 SER A CA 1
ATOM 519 C C . SER A 1 66 ? 8.953 -1.146 -19.016 1 73.19 66 SER A C 1
ATOM 521 O O . SER A 1 66 ? 10.102 -1.494 -18.734 1 73.19 66 SER A O 1
ATOM 523 N N . LYS A 1 67 ? 8.156 -0.562 -18.188 1 69.94 67 LYS A N 1
ATOM 524 C CA . LYS A 1 67 ? 8.773 -0.034 -16.984 1 69.94 67 LYS A CA 1
ATOM 525 C C . LYS A 1 67 ? 9.086 -1.153 -15.992 1 69.94 67 LYS A C 1
ATOM 527 O O . LYS A 1 67 ? 8.586 -2.271 -16.141 1 69.94 67 LYS A O 1
ATOM 532 N N . SER A 1 68 ? 10.016 -0.836 -15.117 1 61.75 68 SER A N 1
ATOM 533 C CA . SER A 1 68 ? 10.492 -1.791 -14.125 1 61.75 68 SER A CA 1
ATOM 534 C C . SER A 1 68 ? 9.328 -2.52 -13.453 1 61.75 68 SER A C 1
ATOM 536 O O . SER A 1 68 ? 9.398 -3.729 -13.219 1 61.75 68 SER A O 1
ATOM 538 N N . SER A 1 69 ? 8.188 -1.769 -13.289 1 71.31 69 SER A N 1
ATOM 539 C CA . SER A 1 69 ? 7.051 -2.43 -12.656 1 71.31 69 SER A CA 1
ATOM 540 C C . SER A 1 69 ? 6.465 -3.504 -13.57 1 71.31 69 SER A C 1
ATOM 542 O O . SER A 1 69 ? 6.039 -4.559 -13.102 1 71.31 69 SER A O 1
ATOM 544 N N . ALA A 1 70 ? 6.613 -3.209 -14.695 1 73.56 70 ALA A N 1
ATOM 545 C CA . ALA A 1 70 ? 6.094 -4.164 -15.664 1 73.56 70 ALA A CA 1
ATOM 546 C C . ALA A 1 70 ? 6.992 -5.391 -15.766 1 73.56 70 ALA A C 1
ATOM 548 O O . ALA A 1 70 ? 6.531 -6.48 -16.125 1 73.56 70 ALA A O 1
ATOM 549 N N . SER A 1 71 ? 8.211 -5.199 -15.32 1 86.69 71 SER A N 1
ATOM 550 C CA . SER A 1 71 ? 9.156 -6.312 -15.383 1 86.69 71 SER A CA 1
ATOM 551 C C . SER A 1 71 ? 8.852 -7.355 -14.312 1 86.69 71 SER A C 1
ATOM 553 O O . SER A 1 71 ? 9.281 -8.508 -14.422 1 86.69 71 SER A O 1
ATOM 555 N N . ALA A 1 72 ? 8.016 -6.938 -13.367 1 94.38 72 ALA A N 1
ATOM 556 C CA . ALA A 1 72 ? 7.672 -7.852 -12.281 1 94.38 72 ALA A CA 1
ATOM 557 C C . ALA A 1 72 ? 6.785 -8.992 -12.773 1 94.38 72 ALA A C 1
ATOM 559 O O . ALA A 1 72 ? 6.801 -10.086 -12.219 1 94.38 72 ALA A O 1
ATOM 560 N N . LYS A 1 73 ? 6.082 -8.727 -13.82 1 95.06 73 LYS A N 1
ATOM 561 C CA . LYS A 1 73 ? 5.125 -9.695 -14.359 1 95.06 73 LYS A CA 1
ATOM 562 C C . LYS A 1 73 ? 5.824 -10.992 -14.758 1 95.06 73 LYS A C 1
ATOM 564 O O . LYS A 1 73 ? 5.242 -12.07 -14.656 1 95.06 73 LYS A O 1
ATOM 569 N N . LYS A 1 74 ? 7.098 -10.938 -15.18 1 94.25 74 LYS A N 1
ATOM 570 C CA . LYS A 1 74 ? 7.793 -12.125 -15.656 1 94.25 74 LYS A CA 1
ATOM 571 C C . LYS A 1 74 ? 8.078 -13.086 -14.5 1 94.25 74 LYS A C 1
ATOM 573 O O . LYS A 1 74 ? 8.391 -14.258 -14.727 1 94.25 74 LYS A O 1
ATOM 578 N N . TRP A 1 75 ? 7.941 -12.625 -13.242 1 96.81 75 TRP A N 1
ATOM 579 C CA . TRP A 1 75 ? 8.289 -13.445 -12.086 1 96.81 75 TRP A CA 1
ATOM 580 C C . TRP A 1 75 ? 7.039 -14 -11.414 1 96.81 75 TRP A C 1
ATOM 582 O O . TRP A 1 75 ? 7.133 -14.727 -10.422 1 96.81 75 TRP A O 1
ATOM 592 N N . VAL A 1 76 ? 5.883 -13.57 -11.891 1 97.81 76 VAL A N 1
ATOM 593 C CA . VAL A 1 76 ? 4.602 -14.008 -11.344 1 97.81 76 VAL A CA 1
ATOM 594 C C . VAL A 1 76 ? 3.775 -14.688 -12.438 1 97.81 76 VAL A C 1
ATOM 596 O O . VAL A 1 76 ? 3.477 -14.078 -13.461 1 97.81 76 VAL A O 1
ATOM 599 N N . LYS A 1 77 ? 3.449 -15.938 -12.234 1 97.75 77 LYS A N 1
ATOM 600 C CA . LYS A 1 77 ? 2.605 -16.641 -13.203 1 97.75 77 LYS A CA 1
ATOM 601 C C . LYS A 1 77 ? 1.24 -15.969 -13.328 1 97.75 77 LYS A C 1
ATOM 603 O O . LYS A 1 77 ? 0.716 -15.43 -12.352 1 97.75 77 LYS A O 1
ATOM 608 N N . THR A 1 78 ? 0.736 -16 -14.547 1 97.94 78 THR A N 1
ATOM 609 C CA . THR A 1 78 ? -0.573 -15.422 -14.812 1 97.94 78 THR A CA 1
ATOM 610 C C . THR A 1 78 ? -1.513 -16.453 -15.422 1 97.94 78 THR A C 1
ATOM 612 O O . THR A 1 78 ? -1.144 -17.156 -16.375 1 97.94 78 THR A O 1
ATOM 615 N N . ILE A 1 79 ? -2.66 -16.625 -14.852 1 98.31 79 ILE A N 1
ATOM 616 C CA . ILE A 1 79 ? -3.678 -17.516 -15.391 1 98.31 79 ILE A CA 1
ATOM 617 C C . ILE A 1 79 ? -4.938 -16.719 -15.734 1 98.31 79 ILE A C 1
ATOM 619 O O . ILE A 1 79 ? -5.43 -15.945 -14.906 1 98.31 79 ILE A O 1
ATOM 623 N N . TYR A 1 80 ? -5.488 -16.969 -16.891 1 97.81 80 TYR A N 1
ATOM 624 C CA . TYR A 1 80 ? -6.656 -16.234 -17.375 1 97.81 80 TYR A CA 1
ATOM 625 C C . TYR A 1 80 ? -7.93 -17.047 -17.156 1 97.81 80 TYR A C 1
ATOM 627 O O . TYR A 1 80 ? -7.945 -18.266 -17.375 1 97.81 80 TYR A O 1
ATOM 635 N N . HIS A 1 81 ? -8.945 -16.297 -16.719 1 97.94 81 HIS A N 1
ATOM 636 C CA . HIS A 1 81 ? -10.25 -16.906 -16.5 1 97.94 81 HIS A CA 1
ATOM 637 C C . HIS A 1 81 ? -11.352 -16.125 -17.188 1 97.94 81 HIS A C 1
ATOM 639 O O . HIS A 1 81 ? -11.281 -14.891 -17.266 1 97.94 81 HIS A O 1
ATOM 645 N N . GLN A 1 82 ? -12.445 -16.859 -17.594 1 95.31 82 GLN A N 1
ATOM 646 C CA . GLN A 1 82 ? -13.555 -16.203 -18.266 1 95.31 82 GLN A CA 1
ATOM 647 C C . GLN A 1 82 ? -14.883 -16.5 -17.578 1 95.31 82 GLN A C 1
ATOM 649 O O . GLN A 1 82 ? -15.898 -15.859 -17.844 1 95.31 82 GLN A O 1
ATOM 654 N N . SER A 1 83 ? -14.859 -17.484 -16.734 1 97.75 83 SER A N 1
ATOM 655 C CA . SER A 1 83 ? -16.062 -17.875 -16 1 97.75 83 SER A CA 1
ATOM 656 C C . SER A 1 83 ? -15.867 -17.719 -14.5 1 97.75 83 SER A C 1
ATOM 658 O O . SER A 1 83 ? -14.953 -18.297 -13.914 1 97.75 83 SER A O 1
ATOM 660 N N . ALA A 1 84 ? -16.781 -16.953 -13.93 1 98.31 84 ALA A N 1
ATOM 661 C CA . ALA A 1 84 ? -16.734 -16.734 -12.492 1 98.31 84 ALA A CA 1
ATOM 662 C C . ALA A 1 84 ? -16.875 -18.047 -11.727 1 98.31 84 ALA A C 1
ATOM 664 O O . ALA A 1 84 ? -16.078 -18.328 -10.828 1 98.31 84 ALA A O 1
ATOM 665 N N . ASN A 1 85 ? -17.812 -18.812 -12.141 1 98.25 85 ASN A N 1
ATOM 666 C CA . ASN A 1 85 ? -18.094 -20.062 -11.461 1 98.25 85 ASN A CA 1
ATOM 667 C C . ASN A 1 85 ? -16.906 -21.031 -11.547 1 98.25 85 ASN A C 1
ATOM 669 O O . ASN A 1 85 ? -16.547 -21.656 -10.555 1 98.25 85 ASN A O 1
ATOM 673 N N . LYS A 1 86 ? -16.297 -21.125 -12.703 1 98.38 86 LYS A N 1
ATOM 674 C CA . LYS A 1 86 ? -15.172 -22.031 -12.883 1 98.38 86 LYS A CA 1
ATOM 675 C C . LYS A 1 86 ? -13.961 -21.562 -12.078 1 98.38 86 LYS A C 1
ATOM 677 O O . LYS A 1 86 ? -13.266 -22.375 -11.469 1 98.38 86 LYS A O 1
ATOM 682 N N . LEU A 1 87 ? -13.727 -20.25 -12.102 1 98.69 87 LEU A N 1
ATOM 683 C CA . LEU A 1 87 ? -12.617 -19.688 -11.352 1 98.69 87 LEU A CA 1
ATOM 684 C C . LEU A 1 87 ? -12.758 -19.984 -9.859 1 98.69 87 LEU A C 1
ATOM 686 O O . LEU A 1 87 ? -11.844 -20.531 -9.242 1 98.69 87 LEU A O 1
ATOM 690 N N . ILE A 1 88 ? -13.922 -19.703 -9.297 1 98.81 88 ILE A N 1
ATOM 691 C CA . ILE A 1 88 ? -14.156 -19.844 -7.867 1 98.81 88 ILE A CA 1
ATOM 692 C C . ILE A 1 88 ? -14.141 -21.328 -7.488 1 98.81 88 ILE A C 1
ATOM 694 O O . ILE A 1 88 ? -13.562 -21.703 -6.469 1 98.81 88 ILE A O 1
ATOM 698 N N . ARG A 1 89 ? -14.758 -22.141 -8.289 1 98.31 89 ARG A N 1
ATOM 699 C CA . ARG A 1 89 ? -14.758 -23.578 -8.031 1 98.31 89 ARG A CA 1
ATOM 700 C C . ARG A 1 89 ? -13.336 -24.125 -8 1 98.31 89 ARG A C 1
ATOM 702 O O . ARG A 1 89 ? -12.992 -24.922 -7.117 1 98.31 89 ARG A O 1
ATOM 709 N N . MET A 1 90 ? -12.562 -23.75 -8.977 1 98.56 90 MET A N 1
ATOM 710 C CA . MET A 1 90 ? -11.172 -24.188 -9.039 1 98.56 90 MET A CA 1
ATOM 711 C C . MET A 1 90 ? -10.43 -23.812 -7.762 1 98.56 90 MET A C 1
ATOM 713 O O . MET A 1 90 ? -9.742 -24.656 -7.172 1 98.56 90 MET A O 1
ATOM 717 N N . LEU A 1 91 ? -10.555 -22.594 -7.25 1 98.69 91 LEU A N 1
ATOM 718 C CA . LEU A 1 91 ? -9.891 -22.125 -6.039 1 98.69 91 LEU A CA 1
ATOM 719 C C . LEU A 1 91 ? -10.375 -22.891 -4.816 1 98.69 91 LEU A C 1
ATOM 721 O O . LEU A 1 91 ? -9.57 -23.328 -3.988 1 98.69 91 LEU A O 1
ATOM 725 N N . LYS A 1 92 ? -11.68 -23.078 -4.754 1 98.25 92 LYS A N 1
ATOM 726 C CA . LYS A 1 92 ? -12.25 -23.75 -3.596 1 98.25 92 LYS A CA 1
ATOM 727 C C . LYS A 1 92 ? -11.852 -25.234 -3.57 1 98.25 92 LYS A C 1
ATOM 729 O O . LYS A 1 92 ? -11.625 -25.797 -2.502 1 98.25 92 LYS A O 1
ATOM 734 N N . GLU A 1 93 ? -11.789 -25.812 -4.742 1 98.06 93 GLU A N 1
ATOM 735 C CA . GLU A 1 93 ? -11.336 -27.188 -4.836 1 98.06 93 GLU A CA 1
ATOM 736 C C . GLU A 1 93 ? -9.898 -27.344 -4.352 1 98.06 93 GLU A C 1
ATOM 738 O O . GLU A 1 93 ? -9.516 -28.391 -3.834 1 98.06 93 GLU A O 1
ATOM 743 N N . ASP A 1 94 ? -9.117 -26.297 -4.477 1 97.56 94 ASP A N 1
ATOM 744 C CA . ASP A 1 94 ? -7.738 -26.281 -4 1 97.56 94 ASP A CA 1
ATOM 745 C C . ASP A 1 94 ? -7.652 -25.766 -2.568 1 97.56 94 ASP A C 1
ATOM 747 O O . ASP A 1 94 ? -6.578 -25.375 -2.105 1 97.56 94 ASP A O 1
ATOM 751 N N . ASN A 1 95 ? -8.82 -25.609 -1.896 1 98 95 ASN A N 1
ATOM 752 C CA . ASN A 1 95 ? -8.969 -25.281 -0.48 1 98 95 ASN A CA 1
ATOM 753 C C . ASN A 1 95 ? -8.602 -23.828 -0.19 1 98 95 ASN A C 1
ATOM 755 O O . ASN A 1 95 ? -8.07 -23.516 0.877 1 98 95 ASN A O 1
ATOM 759 N N . TYR A 1 96 ? -8.773 -22.969 -1.184 1 98.81 96 TYR A N 1
ATOM 760 C CA . TYR A 1 96 ? -8.602 -21.547 -0.946 1 98.81 96 TYR A CA 1
ATOM 761 C C . TYR A 1 96 ? -9.82 -20.953 -0.245 1 98.81 96 TYR A C 1
ATOM 763 O O . TYR A 1 96 ? -10.961 -21.281 -0.583 1 98.81 96 TYR A O 1
ATOM 771 N N . LYS A 1 97 ? -9.555 -20.172 0.791 1 98.81 97 LYS A N 1
ATOM 772 C CA . LYS A 1 97 ? -10.547 -19.172 1.177 1 98.81 97 LYS A CA 1
ATOM 773 C C . LYS A 1 97 ? -10.57 -18.016 0.189 1 98.81 97 LYS A C 1
ATOM 775 O O . LYS A 1 97 ? -9.547 -17.375 -0.054 1 98.81 97 LYS A O 1
ATOM 780 N N . VAL A 1 98 ? -11.727 -17.75 -0.417 1 98.88 98 VAL A N 1
ATOM 781 C CA . VAL A 1 98 ? -11.844 -16.688 -1.411 1 98.88 98 VAL A CA 1
ATOM 782 C C . VAL A 1 98 ? -12.469 -15.445 -0.773 1 98.88 98 VAL A C 1
ATOM 784 O O . VAL A 1 98 ? -13.594 -15.5 -0.268 1 98.88 98 VAL A O 1
ATOM 787 N N . ILE A 1 99 ? -11.758 -14.336 -0.792 1 98.88 99 ILE A N 1
ATOM 788 C CA . ILE A 1 99 ? -12.156 -13.102 -0.123 1 98.88 99 ILE A CA 1
ATOM 789 C C . ILE A 1 99 ? -12.281 -11.977 -1.148 1 98.88 99 ILE A C 1
ATOM 791 O O . ILE A 1 99 ? -11.367 -11.758 -1.945 1 98.88 99 ILE A O 1
ATOM 795 N N . ALA A 1 100 ? -13.398 -11.297 -1.201 1 98.69 100 ALA A N 1
ATOM 796 C CA . ALA A 1 100 ? -13.57 -10.141 -2.076 1 98.69 100 ALA A CA 1
ATOM 797 C C . ALA A 1 100 ? -13.359 -8.836 -1.311 1 98.69 100 ALA A C 1
ATOM 799 O O . ALA A 1 100 ? -13.781 -8.711 -0.161 1 98.69 100 ALA A O 1
ATOM 800 N N . THR A 1 101 ? -12.688 -7.895 -1.947 1 97.94 101 THR A N 1
ATOM 801 C CA . THR A 1 101 ? -12.609 -6.559 -1.366 1 97.94 101 THR A CA 1
ATOM 802 C C . THR A 1 101 ? -13.898 -5.777 -1.634 1 97.94 101 THR A C 1
ATOM 804 O O . THR A 1 101 ? -14.367 -5.723 -2.77 1 97.94 101 THR A O 1
ATOM 807 N N . SER A 1 102 ? -14.477 -5.262 -0.573 1 92.5 102 SER A N 1
ATOM 808 C CA . SER A 1 102 ? -15.742 -4.555 -0.726 1 92.5 102 SER A CA 1
ATOM 809 C C . SER A 1 102 ? -16.016 -3.635 0.462 1 92.5 102 SER A C 1
ATOM 811 O O . SER A 1 102 ? -15.328 -3.721 1.484 1 92.5 102 SER A O 1
ATOM 813 N N . CYS A 1 103 ? -16.953 -2.703 0.245 1 84.62 103 CYS A N 1
ATOM 814 C CA . CYS A 1 103 ? -17.344 -1.786 1.31 1 84.62 103 CYS A CA 1
ATOM 815 C C . CYS A 1 103 ? -18.781 -2.025 1.729 1 84.62 103 CYS A C 1
ATOM 817 O O . CYS A 1 103 ? -19.469 -1.1 2.176 1 84.62 103 CYS A O 1
ATOM 819 N N . THR A 1 104 ? -19.156 -3.225 1.566 1 88.12 104 THR A N 1
ATOM 820 C CA . THR A 1 104 ? -20.531 -3.543 1.964 1 88.12 104 THR A CA 1
ATOM 821 C C . THR A 1 104 ? -20.625 -3.725 3.477 1 88.12 104 THR A C 1
ATOM 823 O O . THR A 1 104 ? -19.609 -3.785 4.164 1 88.12 104 THR A O 1
ATOM 826 N N . SER A 1 105 ? -21.812 -3.814 3.988 1 91.06 105 SER A N 1
ATOM 827 C CA . SER A 1 105 ? -22.031 -3.973 5.422 1 91.06 105 SER A CA 1
ATOM 828 C C . SER A 1 105 ? -21.578 -5.344 5.906 1 91.06 105 SER A C 1
ATOM 830 O O . SER A 1 105 ? -21.391 -5.551 7.105 1 91.06 105 SER A O 1
ATOM 832 N N . GLN A 1 106 ? -21.422 -6.277 5 1 93.56 106 GLN A N 1
ATOM 833 C CA . GLN A 1 106 ? -21.031 -7.629 5.371 1 93.56 106 GLN A CA 1
ATOM 834 C C . GLN A 1 106 ? -19.516 -7.754 5.449 1 93.56 106 GLN A C 1
ATOM 836 O O . GLN A 1 106 ? -18.984 -8.734 5.98 1 93.56 106 GLN A O 1
ATOM 841 N N . ALA A 1 107 ? -18.844 -6.824 4.898 1 96.88 107 ALA A N 1
ATOM 842 C CA . ALA A 1 107 ? -17.391 -6.875 4.855 1 96.88 107 ALA A CA 1
ATOM 843 C C . ALA A 1 107 ? -16.797 -6.754 6.254 1 96.88 107 ALA A C 1
ATOM 845 O O . ALA A 1 107 ? -17.328 -6.031 7.102 1 96.88 107 ALA A O 1
ATOM 846 N N . GLN A 1 108 ? -15.766 -7.512 6.504 1 98 108 GLN A N 1
ATOM 847 C CA . GLN A 1 108 ? -15.031 -7.461 7.762 1 98 108 GLN A CA 1
ATOM 848 C C . GLN A 1 108 ? -13.719 -6.695 7.602 1 98 108 GLN A C 1
ATOM 850 O O . GLN A 1 108 ? -13.109 -6.715 6.531 1 98 108 GLN A O 1
ATOM 855 N N . PRO A 1 109 ? -13.289 -6.02 8.664 1 98.19 109 PRO A N 1
ATOM 856 C CA . PRO A 1 109 ? -12.055 -5.246 8.555 1 98.19 109 PRO A CA 1
ATOM 857 C C . PRO A 1 109 ? -10.82 -6.129 8.344 1 98.19 109 PRO A C 1
ATOM 859 O O . PRO A 1 109 ? -10.797 -7.273 8.805 1 98.19 109 PRO A O 1
ATOM 862 N N . LEU A 1 110 ? -9.867 -5.609 7.68 1 98.69 110 LEU A N 1
ATOM 863 C CA . LEU A 1 110 ? -8.648 -6.273 7.242 1 98.69 110 LEU A CA 1
ATOM 864 C C . LEU A 1 110 ? -8.016 -7.066 8.383 1 98.69 110 LEU A C 1
ATOM 866 O O . LEU A 1 110 ? -7.707 -8.25 8.227 1 98.69 110 LEU A O 1
ATOM 870 N N . LEU A 1 111 ? -7.922 -6.488 9.562 1 98.19 111 LEU A N 1
ATOM 871 C CA . LEU A 1 111 ? -7.141 -7.059 10.656 1 98.19 111 LEU A CA 1
ATOM 872 C C . LEU A 1 111 ? -7.895 -8.211 11.312 1 98.19 111 LEU A C 1
ATOM 874 O O . LEU A 1 111 ? -7.324 -8.953 12.117 1 98.19 111 LEU A O 1
ATOM 878 N N . SER A 1 112 ? -9.156 -8.398 10.906 1 98.12 112 SER A N 1
ATOM 879 C CA . SER A 1 112 ? -9.93 -9.492 11.477 1 98.12 112 SER A CA 1
ATOM 880 C C . SER A 1 112 ? -9.781 -10.758 10.641 1 98.12 112 SER A C 1
ATOM 882 O O . SER A 1 112 ? -10.242 -11.836 11.047 1 98.12 112 SER A O 1
ATOM 884 N N . HIS A 1 113 ? -9.125 -10.688 9.531 1 98.62 113 HIS A N 1
ATOM 885 C CA . HIS A 1 113 ? -8.945 -11.836 8.656 1 98.62 113 HIS A CA 1
ATOM 886 C C . HIS A 1 113 ? -7.668 -12.594 9 1 98.62 113 HIS A C 1
ATOM 888 O O . HIS A 1 113 ? -6.656 -11.984 9.344 1 98.62 113 HIS A O 1
ATOM 894 N N . ASN A 1 114 ? -7.723 -13.922 8.914 1 98.75 114 ASN A N 1
ATOM 895 C CA . ASN A 1 114 ? -6.562 -14.797 9.031 1 98.75 114 ASN A CA 1
ATOM 896 C C . ASN A 1 114 ? -6.008 -15.172 7.66 1 98.75 114 ASN A C 1
ATOM 898 O O . ASN A 1 114 ? -6.656 -15.891 6.898 1 98.75 114 ASN A O 1
ATOM 902 N N . PHE A 1 115 ? -4.785 -14.75 7.375 1 98.81 115 PHE A N 1
ATOM 903 C CA . PHE A 1 115 ? -4.219 -14.922 6.043 1 98.81 115 PHE A CA 1
ATOM 904 C C . PHE A 1 115 ? -3.182 -16.031 6.039 1 98.81 115 PHE A C 1
ATOM 906 O O . PHE A 1 115 ? -2.414 -16.172 5.086 1 98.81 115 PHE A O 1
ATOM 913 N N . THR A 1 116 ? -3.084 -16.828 7.07 1 98.56 116 THR A N 1
ATOM 914 C CA . THR A 1 116 ? -2.045 -17.859 7.164 1 98.56 116 THR A CA 1
ATOM 915 C C . THR A 1 116 ? -2.477 -19.141 6.461 1 98.56 116 THR A C 1
ATOM 917 O O . THR A 1 116 ? -1.658 -20.031 6.223 1 98.56 116 THR A O 1
ATOM 920 N N . GLY A 1 117 ? -3.754 -19.281 6.078 1 98.44 117 GLY A N 1
ATOM 921 C CA . GLY A 1 117 ? -4.219 -20.375 5.238 1 98.44 117 GLY A CA 1
ATOM 922 C C . GLY A 1 117 ? -4.203 -20.031 3.76 1 98.44 117 GLY A C 1
ATOM 923 O O . GLY A 1 117 ? -3.879 -18.906 3.375 1 98.44 117 GLY A O 1
ATOM 924 N N . SER A 1 118 ? -4.527 -21.047 2.895 1 98.75 118 SER A N 1
ATOM 925 C CA . SER A 1 118 ? -4.676 -20.781 1.468 1 98.75 118 SER A CA 1
ATOM 926 C C . SER A 1 118 ? -5.719 -19.703 1.211 1 98.75 118 SER A C 1
ATOM 928 O O . SER A 1 118 ? -6.883 -19.844 1.593 1 98.75 118 SER A O 1
ATOM 930 N N . THR A 1 119 ? -5.332 -18.625 0.612 1 98.94 119 THR A N 1
ATOM 931 C CA . THR A 1 119 ? -6.191 -17.453 0.505 1 98.94 119 THR A CA 1
ATOM 932 C C . THR A 1 119 ? -6.098 -16.828 -0.887 1 98.94 119 THR A C 1
ATOM 934 O O . THR A 1 119 ? -5 -16.656 -1.423 1 98.94 119 THR A O 1
ATOM 937 N N . ALA A 1 120 ? -7.184 -16.594 -1.521 1 98.94 120 ALA A N 1
ATOM 938 C CA . ALA A 1 120 ? -7.309 -15.828 -2.758 1 98.94 120 ALA A CA 1
ATOM 939 C C . ALA A 1 120 ? -8.078 -14.531 -2.523 1 98.94 120 ALA A C 1
ATOM 941 O O . ALA A 1 120 ? -9.195 -14.547 -2 1 98.94 120 ALA A O 1
ATOM 942 N N . ILE A 1 121 ? -7.527 -13.453 -2.836 1 98.94 121 ILE A N 1
ATOM 943 C CA . ILE A 1 121 ? -8.156 -12.148 -2.635 1 98.94 121 ILE A CA 1
ATOM 944 C C . ILE A 1 121 ? -8.531 -11.539 -3.984 1 98.94 121 ILE A C 1
ATOM 946 O O . ILE A 1 121 ? -7.684 -11.398 -4.867 1 98.94 121 ILE A O 1
ATOM 950 N N . ILE A 1 122 ? -9.766 -11.18 -4.152 1 98.94 122 ILE A N 1
ATOM 951 C CA . ILE A 1 122 ? -10.266 -10.578 -5.387 1 98.94 122 ILE A CA 1
ATOM 952 C C . ILE A 1 122 ? -10.195 -9.055 -5.289 1 98.94 122 ILE A C 1
ATOM 954 O O . ILE A 1 122 ? -10.773 -8.453 -4.383 1 98.94 122 ILE A O 1
ATOM 958 N N . MET A 1 123 ? -9.477 -8.484 -6.215 1 98.62 123 MET A N 1
ATOM 959 C CA . MET A 1 123 ? -9.422 -7.039 -6.398 1 98.62 123 MET A CA 1
ATOM 960 C C . MET A 1 123 ? -10.297 -6.605 -7.57 1 98.62 123 MET A C 1
ATOM 962 O O . MET A 1 123 ? -10.18 -7.141 -8.672 1 98.62 123 MET A O 1
ATOM 966 N N . GLY A 1 124 ? -11.094 -5.633 -7.328 1 97.44 124 GLY A N 1
ATOM 967 C CA . GLY A 1 124 ? -12.039 -5.219 -8.352 1 97.44 124 GLY A CA 1
ATOM 968 C C . GLY A 1 124 ? -11.602 -3.975 -9.102 1 97.44 124 GLY A C 1
ATOM 969 O O . GLY A 1 124 ? -10.578 -3.375 -8.773 1 97.44 124 GLY A O 1
ATOM 970 N N . ASN A 1 125 ? -12.445 -3.625 -10.039 1 95.25 125 ASN A N 1
ATOM 971 C CA . ASN A 1 125 ? -12.258 -2.463 -10.898 1 95.25 125 ASN A CA 1
ATOM 972 C C . ASN A 1 125 ? -12.234 -1.166 -10.102 1 95.25 125 ASN A C 1
ATOM 974 O O . ASN A 1 125 ? -12.961 -1.032 -9.109 1 95.25 125 ASN A O 1
ATOM 978 N N . GLU A 1 126 ? -11.438 -0.151 -10.555 1 92.56 126 GLU A N 1
ATOM 979 C CA . GLU A 1 126 ? -11.227 1.126 -9.883 1 92.56 126 GLU A CA 1
ATOM 980 C C . GLU A 1 126 ? -12.547 1.869 -9.688 1 92.56 126 GLU A C 1
ATOM 982 O O . GLU A 1 126 ? -12.711 2.621 -8.727 1 92.56 126 GLU A O 1
ATOM 987 N N . HIS A 1 127 ? -13.516 1.666 -10.539 1 91.06 127 HIS A N 1
ATOM 988 C CA . HIS A 1 127 ? -14.789 2.377 -10.492 1 91.06 127 HIS A CA 1
ATOM 989 C C . HIS A 1 127 ? -15.93 1.446 -10.094 1 91.06 127 HIS A C 1
ATOM 991 O O . HIS A 1 127 ? -16.625 1.697 -9.102 1 91.06 127 HIS A O 1
ATOM 997 N N . ALA A 1 128 ? -15.961 0.288 -10.672 1 92.62 128 ALA A N 1
ATOM 998 C CA . ALA A 1 128 ? -17.109 -0.601 -10.531 1 92.62 128 ALA A CA 1
ATOM 999 C C . ALA A 1 128 ? -16.922 -1.571 -9.375 1 92.62 128 ALA A C 1
ATOM 1001 O O . ALA A 1 128 ? -17.875 -2.207 -8.922 1 92.62 128 ALA A O 1
ATOM 1002 N N . GLY A 1 129 ? -15.695 -1.667 -8.867 1 94.62 129 GLY A N 1
ATOM 1003 C CA . GLY A 1 129 ? -15.43 -2.641 -7.816 1 94.62 129 GLY A CA 1
ATOM 1004 C C . GLY A 1 129 ? -15.461 -4.074 -8.312 1 94.62 129 GLY A C 1
ATOM 1005 O O . GLY A 1 129 ? -15.148 -4.34 -9.477 1 94.62 129 GLY A O 1
ATOM 1006 N N . VAL A 1 130 ? -15.672 -4.988 -7.398 1 97.06 130 VAL A N 1
ATOM 1007 C CA . VAL A 1 130 ? -15.719 -6.41 -7.723 1 97.06 130 VAL A CA 1
ATOM 1008 C C . VAL A 1 130 ? -17.016 -6.73 -8.445 1 97.06 130 VAL A C 1
ATOM 1010 O O . VAL A 1 130 ? -18.094 -6.32 -8.008 1 97.06 130 VAL A O 1
ATOM 1013 N N . PRO A 1 131 ? -16.906 -7.496 -9.555 1 96.06 131 PRO A N 1
ATOM 1014 C CA . PRO A 1 131 ? -18.141 -7.859 -10.266 1 96.06 131 PRO A CA 1
ATOM 1015 C C . PRO A 1 131 ? -19.125 -8.633 -9.391 1 96.06 131 PRO A C 1
ATOM 1017 O O . PRO A 1 131 ? -18.719 -9.516 -8.633 1 96.06 131 PRO A O 1
ATOM 1020 N N . PRO A 1 132 ? -20.391 -8.32 -9.516 1 94.56 132 PRO A N 1
ATOM 1021 C CA . PRO A 1 132 ? -21.406 -8.977 -8.695 1 94.56 132 PRO A CA 1
ATOM 1022 C C . PRO A 1 132 ? -21.406 -10.5 -8.859 1 94.56 132 PRO A C 1
ATOM 1024 O O . PRO A 1 132 ? -21.688 -11.227 -7.906 1 94.56 132 PRO A O 1
ATOM 1027 N N . GLU A 1 133 ? -21.094 -10.992 -10.039 1 96.06 133 GLU A N 1
ATOM 1028 C CA . GLU A 1 133 ? -21.094 -12.43 -10.281 1 96.06 133 GLU A CA 1
ATOM 1029 C C . GLU A 1 133 ? -20.016 -13.125 -9.469 1 96.06 133 GLU A C 1
ATOM 1031 O O . GLU A 1 133 ? -20.062 -14.344 -9.273 1 96.06 133 GLU A O 1
ATOM 1036 N N . LEU A 1 134 ? -19 -12.383 -9 1 97.25 134 LEU A N 1
ATOM 1037 C CA . LEU A 1 134 ? -17.969 -12.945 -8.141 1 97.25 134 LEU A CA 1
ATOM 1038 C C . LEU A 1 134 ? -18.344 -12.812 -6.668 1 97.25 134 LEU A C 1
ATOM 1040 O O . LEU A 1 134 ? -18.141 -13.742 -5.883 1 97.25 134 LEU A O 1
ATOM 1044 N N . THR A 1 135 ? -18.906 -11.648 -6.258 1 94.31 135 THR A N 1
ATOM 1045 C CA . THR A 1 135 ? -19.188 -11.359 -4.859 1 94.31 135 THR A CA 1
ATOM 1046 C C . THR A 1 135 ? -20.172 -12.391 -4.289 1 94.31 135 THR A C 1
ATOM 1048 O O . THR A 1 135 ? -20.094 -12.734 -3.109 1 94.31 135 THR A O 1
ATOM 1051 N N . GLY A 1 136 ? -21.016 -12.953 -5.098 1 92.69 136 GLY A N 1
ATOM 1052 C CA . GLY A 1 136 ? -22 -13.93 -4.656 1 92.69 136 GLY A CA 1
ATOM 1053 C C . GLY A 1 136 ? -21.406 -15.305 -4.418 1 92.69 136 GLY A C 1
ATOM 1054 O O . GLY A 1 136 ? -22.062 -16.172 -3.836 1 92.69 136 GLY A O 1
ATOM 1055 N N . LEU A 1 137 ? -20.141 -15.492 -4.742 1 97.31 137 LEU A N 1
ATOM 1056 C CA . LEU A 1 137 ? -19.531 -16.812 -4.73 1 97.31 137 LEU A CA 1
ATOM 1057 C C . LEU A 1 137 ? -18.406 -16.906 -3.697 1 97.31 137 LEU A C 1
ATOM 1059 O O . LEU A 1 137 ? -17.844 -17.969 -3.473 1 97.31 137 LEU A O 1
ATOM 1063 N N . VAL A 1 138 ? -18.078 -15.805 -3.021 1 97.62 138 VAL A N 1
ATOM 1064 C CA . VAL A 1 138 ? -16.875 -15.742 -2.195 1 97.62 138 VAL A CA 1
ATOM 1065 C C . VAL A 1 138 ? -17.203 -16.203 -0.775 1 97.62 138 VAL A C 1
ATOM 1067 O O . VAL A 1 138 ? -18.375 -16.312 -0.406 1 97.62 138 VAL A O 1
ATOM 1070 N N . ASP A 1 139 ? -16.172 -16.5 -0.006 1 98.25 139 ASP A N 1
ATOM 1071 C CA . ASP A 1 139 ? -16.328 -16.953 1.369 1 98.25 139 ASP A CA 1
ATOM 1072 C C . 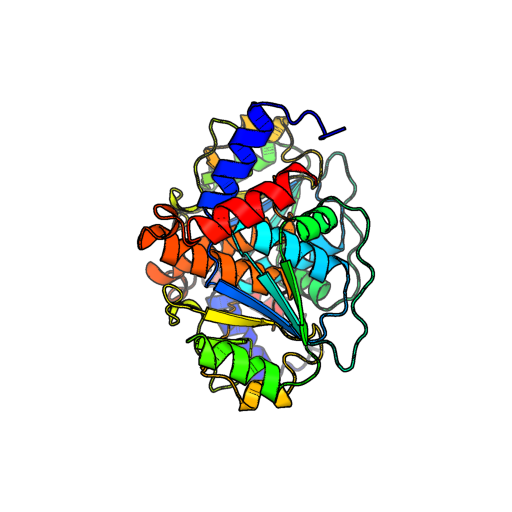ASP A 1 139 ? -16.516 -15.781 2.326 1 98.25 139 ASP A C 1
ATOM 1074 O O . ASP A 1 139 ? -17.156 -15.914 3.367 1 98.25 139 ASP A O 1
ATOM 1078 N N . SER A 1 140 ? -15.945 -14.664 2.053 1 98.06 140 SER A N 1
ATOM 1079 C CA . SER A 1 140 ? -16.047 -13.469 2.879 1 98.06 140 SER A CA 1
ATOM 1080 C C . SER A 1 140 ? -15.688 -12.219 2.09 1 98.06 140 SER A C 1
ATOM 1082 O O . SER A 1 140 ? -15.305 -12.305 0.922 1 98.06 140 SER A O 1
ATOM 1084 N N . GLU A 1 141 ? -15.961 -11.109 2.693 1 98.06 141 GLU A N 1
ATOM 1085 C CA . GLU A 1 141 ? -15.617 -9.789 2.164 1 98.06 141 GLU A CA 1
ATOM 1086 C C . GLU A 1 141 ? -14.75 -9.008 3.148 1 98.06 141 GLU A C 1
ATOM 1088 O O . GLU A 1 141 ? -14.898 -9.156 4.363 1 98.06 141 GLU A O 1
ATOM 1093 N N . LEU A 1 142 ? -13.867 -8.188 2.514 1 98.06 142 LEU A N 1
ATOM 1094 C CA . LEU A 1 142 ? -12.906 -7.477 3.35 1 98.06 142 LEU A CA 1
ATOM 1095 C C . LEU A 1 142 ? -12.836 -6.004 2.961 1 98.06 142 LEU A C 1
ATOM 1097 O O . LEU A 1 142 ? -12.992 -5.66 1.785 1 98.06 142 LEU A O 1
ATOM 1101 N N . TYR A 1 143 ? -12.695 -5.16 3.979 1 97.94 143 TYR A N 1
ATOM 1102 C CA . TYR A 1 143 ? -12.383 -3.756 3.725 1 97.94 143 TYR A CA 1
ATOM 1103 C C . TYR A 1 143 ? -11.18 -3.305 4.539 1 97.94 143 TYR A C 1
ATOM 1105 O O . TYR A 1 143 ? -10.836 -3.928 5.547 1 97.94 143 TYR A O 1
ATOM 1113 N N . ILE A 1 144 ? -10.492 -2.346 4.094 1 98.25 144 ILE A N 1
ATOM 1114 C CA . ILE A 1 144 ? -9.438 -1.677 4.848 1 98.25 144 ILE A CA 1
ATOM 1115 C C . ILE A 1 144 ? -10.016 -0.463 5.574 1 98.25 144 ILE A C 1
ATOM 1117 O O . ILE A 1 144 ? -10.508 0.47 4.941 1 98.25 144 ILE A O 1
ATOM 1121 N N . PRO A 1 145 ? -9.961 -0.449 6.863 1 97.12 145 PRO A N 1
ATOM 1122 C CA . PRO A 1 145 ? -10.5 0.713 7.574 1 97.12 145 PRO A CA 1
ATOM 1123 C C . PRO A 1 145 ? -9.844 2.023 7.145 1 97.12 145 PRO A C 1
ATOM 1125 O O . PRO A 1 145 ? -8.633 2.064 6.914 1 97.12 145 PRO A O 1
ATOM 1128 N N . MET A 1 146 ? -10.586 3.01 7 1 96.5 146 MET A N 1
ATOM 1129 C CA . MET A 1 146 ? -10.133 4.352 6.645 1 96.5 146 MET A CA 1
ATOM 1130 C C . MET A 1 146 ? -10.539 5.363 7.711 1 96.5 146 MET A C 1
ATOM 1132 O O . MET A 1 146 ? -11.648 5.301 8.242 1 96.5 146 MET A O 1
ATOM 1136 N N . TYR A 1 147 ? -9.727 6.312 7.934 1 98 147 TYR A N 1
ATOM 1137 C CA . TYR A 1 147 ? -9.922 7.258 9.031 1 98 147 TYR A CA 1
ATOM 1138 C C . TYR A 1 147 ? -10.023 8.688 8.5 1 98 147 TYR A C 1
ATOM 1140 O O . TYR A 1 147 ? -9.891 9.648 9.266 1 98 147 TYR A O 1
ATOM 1148 N N . GLY A 1 148 ? -10.133 8.812 7.227 1 97.69 148 GLY A N 1
ATOM 1149 C CA . GLY A 1 148 ? -10.195 10.109 6.574 1 97.69 148 GLY A CA 1
ATOM 1150 C C . GLY A 1 148 ? -11.477 10.336 5.805 1 97.69 148 GLY A C 1
ATOM 1151 O O . GLY A 1 148 ? -12.508 9.734 6.121 1 97.69 148 GLY A O 1
ATOM 1152 N N . MET A 1 149 ? -11.43 11.281 4.859 1 96.5 149 MET A N 1
ATOM 1153 C CA . MET A 1 149 ? -12.602 11.688 4.09 1 96.5 149 MET A CA 1
ATOM 1154 C C . MET A 1 149 ? -12.734 10.859 2.82 1 96.5 149 MET A C 1
ATOM 1156 O O . MET A 1 149 ? -13.836 10.695 2.293 1 96.5 149 MET A O 1
ATOM 1160 N N . VAL A 1 150 ? -11.609 10.359 2.383 1 95 150 VAL A N 1
ATOM 1161 C CA . VAL A 1 150 ? -11.641 9.57 1.152 1 95 150 VAL A CA 1
ATOM 1162 C C . VAL A 1 150 ? -12.445 8.297 1.375 1 95 150 VAL A C 1
ATOM 1164 O O . VAL A 1 150 ? -12.617 7.848 2.514 1 95 150 VAL A O 1
ATOM 1167 N N . GLN A 1 151 ? -12.891 7.684 0.301 1 91.81 151 GLN A N 1
ATOM 1168 C CA . GLN A 1 151 ? -13.812 6.562 0.418 1 91.81 151 GLN A CA 1
ATOM 1169 C C . GLN A 1 151 ? -13.148 5.254 -0.004 1 91.81 151 GLN A C 1
ATOM 1171 O O . GLN A 1 151 ? -13.711 4.172 0.199 1 91.81 151 GLN A O 1
ATOM 1176 N N . SER A 1 152 ? -12.062 5.355 -0.629 1 94.38 152 SER A N 1
ATOM 1177 C CA . SER A 1 152 ? -11.344 4.156 -1.059 1 94.38 152 SER A CA 1
ATOM 1178 C C . SER A 1 152 ? -9.867 4.449 -1.295 1 94.38 152 SER A C 1
ATOM 1180 O O . SER A 1 152 ? -9.469 5.613 -1.397 1 94.38 152 SER A O 1
ATOM 1182 N N . PHE A 1 153 ? -9.109 3.383 -1.315 1 96.69 153 PHE A N 1
ATOM 1183 C CA . PHE A 1 153 ? -7.715 3.447 -1.727 1 96.69 153 PHE A CA 1
ATOM 1184 C C . PHE A 1 153 ? -7.582 3.217 -3.227 1 96.69 153 PHE A C 1
ATOM 1186 O O . PHE A 1 153 ? -8.484 2.664 -3.859 1 96.69 153 PHE A O 1
ATOM 1193 N N . ASN A 1 154 ? -6.445 3.777 -3.82 1 96.06 154 ASN A N 1
ATOM 1194 C CA . ASN A 1 154 ? -6.031 3.26 -5.121 1 96.06 154 ASN A CA 1
ATOM 1195 C C . ASN A 1 154 ? -5.938 1.736 -5.109 1 96.06 154 ASN A C 1
ATOM 1197 O O . ASN A 1 154 ? -5.438 1.147 -4.148 1 96.06 154 ASN A O 1
ATOM 1201 N N . VAL A 1 155 ? -6.383 1.094 -6.137 1 97.81 155 VAL A N 1
ATOM 1202 C CA . VAL A 1 155 ? -6.531 -0.358 -6.137 1 97.81 155 VAL A CA 1
ATOM 1203 C C . VAL A 1 155 ? -5.168 -1.016 -5.93 1 97.81 155 VAL A C 1
ATOM 1205 O O . VAL A 1 155 ? -5.066 -2.047 -5.258 1 97.81 155 VAL A O 1
ATOM 1208 N N . SER A 1 156 ? -4.082 -0.506 -6.578 1 98.19 156 SER A N 1
ATOM 1209 C CA . SER A 1 156 ? -2.76 -1.093 -6.387 1 98.19 156 SER A CA 1
ATOM 1210 C C . SER A 1 156 ? -2.281 -0.921 -4.949 1 98.19 156 SER A C 1
ATOM 1212 O O . SER A 1 156 ? -1.605 -1.797 -4.402 1 98.19 156 SER A O 1
ATOM 1214 N N . VAL A 1 157 ? -2.684 0.203 -4.336 1 98.56 157 VAL A N 1
ATOM 1215 C CA . VAL A 1 157 ? -2.367 0.482 -2.939 1 98.56 157 VAL A CA 1
ATOM 1216 C C . VAL A 1 157 ? -3.125 -0.486 -2.035 1 98.56 157 VAL A C 1
ATOM 1218 O O . VAL A 1 157 ? -2.541 -1.087 -1.129 1 98.56 157 VAL A O 1
ATOM 1221 N N . ALA A 1 158 ? -4.41 -0.654 -2.318 1 98.75 158 ALA A N 1
ATOM 1222 C CA . ALA A 1 158 ? -5.223 -1.578 -1.535 1 98.75 158 ALA A CA 1
ATOM 1223 C C . ALA A 1 158 ? -4.656 -2.994 -1.593 1 98.75 158 ALA A C 1
ATOM 1225 O O . ALA A 1 158 ? -4.535 -3.662 -0.563 1 98.75 158 ALA A O 1
ATOM 1226 N N . ALA A 1 159 ? -4.285 -3.426 -2.781 1 98.88 159 ALA A N 1
ATOM 1227 C CA . ALA A 1 159 ? -3.699 -4.754 -2.951 1 98.88 159 ALA A CA 1
ATOM 1228 C C . ALA A 1 159 ? -2.438 -4.906 -2.107 1 98.88 159 ALA A C 1
ATOM 1230 O O . ALA A 1 159 ? -2.256 -5.922 -1.429 1 98.88 159 ALA A O 1
ATOM 1231 N N . ALA A 1 160 ? -1.629 -3.91 -2.127 1 98.88 160 ALA A N 1
ATOM 1232 C CA . ALA A 1 160 ? -0.354 -3.971 -1.418 1 98.88 160 ALA A CA 1
ATOM 1233 C C . ALA A 1 160 ? -0.566 -3.969 0.093 1 98.88 160 ALA A C 1
ATOM 1235 O O . ALA A 1 160 ? 0.148 -4.656 0.828 1 98.88 160 ALA A O 1
ATOM 1236 N N . ILE A 1 161 ? -1.542 -3.162 0.582 1 98.94 161 ILE A N 1
ATOM 1237 C CA . ILE A 1 161 ? -1.843 -3.123 2.008 1 98.94 161 ILE A CA 1
ATOM 1238 C C . ILE A 1 161 ? -2.311 -4.5 2.475 1 98.94 161 ILE A C 1
ATOM 1240 O O . ILE A 1 161 ? -1.872 -4.988 3.518 1 98.94 161 ILE A O 1
ATOM 1244 N N . ILE A 1 162 ? -3.158 -5.137 1.728 1 98.94 162 ILE A N 1
ATOM 1245 C CA . ILE A 1 162 ? -3.689 -6.449 2.074 1 98.94 162 ILE A CA 1
ATOM 1246 C C . ILE A 1 162 ? -2.562 -7.48 2.059 1 98.94 162 ILE A C 1
ATOM 1248 O O . ILE A 1 162 ? -2.424 -8.273 2.996 1 98.94 162 ILE A O 1
ATOM 1252 N N . LEU A 1 163 ? -1.718 -7.438 1.015 1 98.94 163 LEU A N 1
ATOM 1253 C CA . LEU A 1 163 ? -0.604 -8.375 0.914 1 98.94 163 LEU A CA 1
ATOM 1254 C C . LEU A 1 163 ? 0.407 -8.141 2.031 1 98.94 163 LEU A C 1
ATOM 1256 O O . LEU A 1 163 ? 1.023 -9.086 2.525 1 98.94 163 LEU A O 1
ATOM 1260 N N . ALA A 1 164 ? 0.625 -6.91 2.416 1 98.94 164 ALA A N 1
ATOM 1261 C CA . ALA A 1 164 ? 1.541 -6.598 3.51 1 98.94 164 ALA A CA 1
ATOM 1262 C C . ALA A 1 164 ? 1.056 -7.207 4.82 1 98.94 164 ALA A C 1
ATOM 1264 O O . ALA A 1 164 ? 1.847 -7.773 5.582 1 98.94 164 ALA A O 1
ATOM 1265 N N . GLU A 1 165 ? -0.261 -7.047 5.09 1 98.88 165 GLU A N 1
ATOM 1266 C CA . GLU A 1 165 ? -0.823 -7.66 6.289 1 98.88 165 GLU A CA 1
ATOM 1267 C C . GLU A 1 165 ? -0.715 -9.18 6.234 1 98.88 165 GLU A C 1
ATOM 1269 O O . GLU A 1 165 ? -0.35 -9.82 7.223 1 98.88 165 GLU A O 1
ATOM 1274 N N . ALA A 1 166 ? -1.025 -9.766 5.066 1 98.88 166 ALA A N 1
ATOM 1275 C CA . ALA A 1 166 ? -0.876 -11.211 4.895 1 98.88 166 ALA A CA 1
ATOM 1276 C C . ALA A 1 166 ? 0.565 -11.648 5.141 1 98.88 166 ALA A C 1
ATOM 1278 O O . ALA A 1 166 ? 0.811 -12.633 5.832 1 98.88 166 ALA A O 1
ATOM 1279 N N . SER A 1 167 ? 1.478 -10.898 4.551 1 98.69 167 SER A N 1
ATOM 1280 C CA . SER A 1 167 ? 2.896 -11.195 4.711 1 98.69 167 SER A CA 1
ATOM 1281 C C . SER A 1 167 ? 3.32 -11.094 6.172 1 98.69 167 SER A C 1
ATOM 1283 O O . SER A 1 167 ? 4.066 -11.945 6.668 1 98.69 167 SER A O 1
ATOM 1285 N N . ARG A 1 168 ? 2.887 -10.078 6.852 1 98.56 168 ARG A N 1
ATOM 1286 C CA . ARG A 1 168 ? 3.195 -9.93 8.266 1 98.56 168 ARG A CA 1
ATOM 1287 C C . ARG A 1 168 ? 2.734 -11.148 9.062 1 98.56 168 ARG A C 1
ATOM 1289 O O . ARG A 1 168 ? 3.484 -11.68 9.883 1 98.56 168 ARG A O 1
ATOM 1296 N N . GLN A 1 169 ? 1.48 -11.531 8.844 1 98.75 169 GLN A N 1
ATOM 1297 C CA . GLN A 1 169 ? 0.939 -12.688 9.547 1 98.75 169 GLN A CA 1
ATOM 1298 C C . GLN A 1 169 ? 1.741 -13.953 9.234 1 98.75 169 GLN A C 1
ATOM 1300 O O . GLN A 1 169 ? 2.076 -14.719 10.133 1 98.75 169 GLN A O 1
ATOM 1305 N N . ARG A 1 170 ? 2.072 -14.125 7.98 1 98.69 170 ARG A N 1
ATOM 1306 C CA . ARG A 1 170 ? 2.773 -15.328 7.539 1 98.69 170 ARG A CA 1
ATOM 1307 C C . ARG A 1 170 ? 4.207 -15.344 8.055 1 98.69 170 ARG A C 1
ATOM 1309 O O . ARG A 1 170 ? 4.738 -16.406 8.398 1 98.69 170 ARG A O 1
ATOM 1316 N N . LEU A 1 171 ? 4.82 -14.18 8.055 1 98.12 171 LEU A N 1
ATOM 1317 C CA . LEU A 1 171 ? 6.152 -14.07 8.641 1 98.12 171 LEU A CA 1
ATOM 1318 C C . LEU A 1 171 ? 6.137 -14.484 10.109 1 98.12 171 LEU A C 1
ATOM 1320 O O . LEU A 1 171 ? 6.98 -15.266 10.547 1 98.12 171 LEU A O 1
ATOM 1324 N N . SER A 1 172 ? 5.141 -13.969 10.852 1 97.62 172 SER A N 1
ATOM 1325 C CA . SER A 1 172 ? 4.992 -14.281 12.273 1 97.62 172 SER A CA 1
ATOM 1326 C C . SER A 1 172 ? 4.75 -15.773 12.484 1 97.62 172 SER A C 1
ATOM 1328 O O . SER A 1 172 ? 5.191 -16.344 13.484 1 97.62 172 SER A O 1
ATOM 1330 N N . ALA A 1 173 ? 4.121 -16.391 11.555 1 98.06 173 ALA A N 1
ATOM 1331 C CA . ALA A 1 173 ? 3.793 -17.812 11.648 1 98.06 173 ALA A CA 1
ATOM 1332 C C . ALA A 1 173 ? 4.941 -18.672 11.133 1 98.06 173 ALA A C 1
ATOM 1334 O O . ALA A 1 173 ? 4.855 -19.906 11.133 1 98.06 173 ALA A O 1
ATOM 1335 N N . GLY A 1 174 ? 6.055 -18.078 10.555 1 97.75 174 GLY A N 1
ATOM 1336 C CA . GLY A 1 174 ? 7.227 -18.812 10.094 1 97.75 174 GLY A CA 1
ATOM 1337 C C . GLY A 1 174 ? 7.066 -19.375 8.695 1 97.75 174 GLY A C 1
ATOM 1338 O O . GLY A 1 174 ? 7.801 -20.281 8.305 1 97.75 174 GLY A O 1
ATOM 1339 N N . MET A 1 175 ? 6.184 -18.797 7.922 1 97.88 175 MET A N 1
ATOM 1340 C CA . MET A 1 175 ? 5.828 -19.406 6.645 1 97.88 175 MET A CA 1
ATOM 1341 C C . MET A 1 175 ? 6.859 -19.062 5.57 1 97.88 175 MET A C 1
ATOM 1343 O O . MET A 1 175 ? 6.926 -19.734 4.539 1 97.88 175 MET A O 1
ATOM 1347 N N . TYR A 1 176 ? 7.656 -18.047 5.801 1 97.56 176 TYR A N 1
ATOM 1348 C CA . TYR A 1 176 ? 8.719 -17.734 4.852 1 97.56 176 TYR A CA 1
ATOM 1349 C C . TYR A 1 176 ? 9.977 -18.547 5.148 1 97.56 176 TYR A C 1
ATOM 1351 O O . TYR A 1 176 ? 10.953 -18.5 4.398 1 97.56 176 TYR A O 1
ATOM 1359 N N . ASN A 1 177 ? 9.945 -19.328 6.25 1 96 177 ASN A N 1
ATOM 1360 C CA . ASN A 1 177 ? 11.094 -20.141 6.645 1 96 177 ASN A CA 1
ATOM 1361 C C . ASN A 1 177 ? 11.062 -21.516 5.992 1 96 177 ASN A C 1
ATOM 1363 O O . ASN A 1 177 ? 12.055 -22.25 6.012 1 96 177 ASN A O 1
ATOM 1367 N N . THR A 1 178 ? 9.883 -21.859 5.418 1 93.62 178 THR A N 1
ATOM 1368 C CA . THR A 1 178 ? 9.695 -23.156 4.797 1 93.62 178 THR A CA 1
ATOM 1369 C C . THR A 1 178 ? 9.18 -23.016 3.369 1 93.62 178 THR A C 1
ATOM 1371 O O . THR A 1 178 ? 8.117 -22.438 3.145 1 93.62 178 THR A O 1
ATOM 1374 N N . PRO A 1 179 ? 9.93 -23.609 2.457 1 94.19 179 PRO A N 1
ATOM 1375 C CA . PRO A 1 179 ? 9.453 -23.5 1.077 1 94.19 179 PRO A CA 1
ATOM 1376 C C . PRO A 1 179 ? 8.07 -24.125 0.889 1 94.19 179 PRO A C 1
ATOM 1378 O O . PRO A 1 179 ? 7.77 -25.172 1.489 1 94.19 179 PRO A O 1
ATOM 1381 N N . THR A 1 180 ? 7.293 -23.453 0.095 1 96.75 180 THR A N 1
ATOM 1382 C CA . THR A 1 180 ? 5.957 -23.969 -0.188 1 96.75 180 THR A CA 1
ATOM 1383 C C . THR A 1 180 ? 5.98 -24.891 -1.414 1 96.75 180 THR A C 1
ATOM 1385 O O . THR A 1 180 ? 5.09 -25.719 -1.589 1 96.75 180 THR A O 1
ATOM 1388 N N . TYR A 1 181 ? 6.938 -24.766 -2.262 1 97.19 181 TYR A N 1
ATOM 1389 C CA . TYR A 1 181 ? 7.082 -25.625 -3.43 1 97.19 181 TYR A CA 1
ATOM 1390 C C . TYR A 1 181 ? 7.508 -27.031 -3.02 1 97.19 181 TYR A C 1
ATOM 1392 O O . TYR A 1 181 ? 8.344 -27.203 -2.131 1 97.19 181 TYR A O 1
ATOM 1400 N N . THR A 1 182 ? 6.941 -28.016 -3.701 1 97.31 182 THR A N 1
ATOM 1401 C CA . THR A 1 182 ? 7.562 -29.344 -3.693 1 97.31 182 THR A CA 1
ATOM 1402 C C . THR A 1 182 ? 8.898 -29.312 -4.434 1 97.31 182 THR A C 1
ATOM 1404 O O . THR A 1 182 ? 9.203 -28.344 -5.137 1 97.31 182 THR A O 1
ATOM 1407 N N . GLU A 1 183 ? 9.648 -30.359 -4.25 1 97.25 183 GLU A N 1
ATOM 1408 C CA . GLU A 1 183 ? 10.922 -30.453 -4.957 1 97.25 183 GLU A CA 1
ATOM 1409 C C . GLU A 1 183 ? 10.727 -30.344 -6.465 1 97.25 183 GLU A C 1
ATOM 1411 O O . GLU A 1 183 ? 11.492 -29.672 -7.152 1 97.25 183 GLU A O 1
ATOM 1416 N N . THR A 1 184 ? 9.711 -31 -6.957 1 97.88 184 THR A N 1
ATOM 1417 C CA . THR A 1 184 ? 9.422 -31.016 -8.391 1 97.88 184 THR A CA 1
ATOM 1418 C C . THR A 1 184 ? 9.008 -29.609 -8.859 1 97.88 184 THR A C 1
ATOM 1420 O O . THR A 1 184 ? 9.492 -29.141 -9.883 1 97.88 184 THR A O 1
ATOM 1423 N N . GLU A 1 185 ? 8.117 -28.953 -8.078 1 97.5 185 GLU A N 1
ATOM 1424 C CA . GLU A 1 185 ? 7.707 -27.594 -8.406 1 97.5 185 GLU A CA 1
ATOM 1425 C C . GLU A 1 185 ? 8.898 -26.641 -8.43 1 97.5 185 GLU A C 1
ATOM 1427 O O . GLU A 1 185 ? 9.016 -25.797 -9.312 1 97.5 185 GLU A O 1
ATOM 1432 N N . PHE A 1 186 ? 9.789 -26.797 -7.402 1 97.88 186 PHE A N 1
ATOM 1433 C CA . PHE A 1 186 ? 10.969 -25.938 -7.297 1 97.88 186 PHE A CA 1
ATOM 1434 C C . PHE A 1 186 ? 11.867 -26.109 -8.516 1 97.88 186 PHE A C 1
ATOM 1436 O O . PHE A 1 186 ? 12.273 -25.109 -9.133 1 97.88 186 PHE A O 1
ATOM 1443 N N . ALA A 1 187 ? 12.102 -27.328 -8.891 1 97.44 187 ALA A N 1
ATOM 1444 C CA . ALA A 1 187 ? 12.969 -27.625 -10.031 1 97.44 187 ALA A CA 1
ATOM 1445 C C . ALA A 1 187 ? 12.383 -27.062 -11.328 1 97.44 187 ALA A C 1
ATOM 1447 O O . ALA A 1 187 ? 13.102 -26.5 -12.156 1 97.44 187 ALA A O 1
ATOM 1448 N N . THR A 1 188 ? 11.109 -27.234 -11.484 1 97.31 188 THR A N 1
ATOM 1449 C CA . THR A 1 188 ? 10.422 -26.734 -12.672 1 97.31 188 THR A CA 1
ATOM 1450 C C . THR A 1 188 ? 10.523 -25.219 -12.758 1 97.31 188 THR A C 1
ATOM 1452 O O . THR A 1 188 ? 10.883 -24.672 -13.797 1 97.31 188 THR A O 1
ATOM 1455 N N . ASN A 1 189 ? 10.227 -24.516 -11.633 1 97.44 189 ASN A N 1
ATOM 1456 C CA . ASN A 1 189 ? 10.281 -23.062 -11.617 1 97.44 189 ASN A CA 1
ATOM 1457 C C . ASN A 1 189 ? 11.711 -22.547 -11.789 1 97.44 189 ASN A C 1
ATOM 1459 O O . ASN A 1 189 ? 11.938 -21.531 -12.438 1 97.44 189 ASN A O 1
ATOM 1463 N N . LEU A 1 190 ? 12.68 -23.266 -11.18 1 97.38 190 LEU A N 1
ATOM 1464 C CA . LEU A 1 190 ? 14.078 -22.891 -11.336 1 97.38 190 LEU A CA 1
ATOM 1465 C C . LEU A 1 190 ? 14.492 -22.938 -12.805 1 97.38 190 LEU A C 1
ATOM 1467 O O . LEU A 1 190 ? 15.109 -22 -13.305 1 97.38 190 LEU A O 1
ATOM 1471 N N . SER A 1 191 ? 14.133 -24 -13.5 1 96.44 191 SER A N 1
ATOM 1472 C CA . SER A 1 191 ? 14.453 -24.156 -14.914 1 96.44 191 SER A CA 1
ATOM 1473 C C . SER A 1 191 ? 13.844 -23.031 -15.75 1 96.44 191 SER A C 1
ATOM 1475 O O . SER A 1 191 ? 14.484 -22.516 -16.656 1 96.44 191 SER A O 1
ATOM 1477 N N . LEU A 1 192 ? 12.664 -22.672 -15.414 1 95.62 192 LEU A N 1
ATOM 1478 C CA . LEU A 1 192 ? 11.969 -21.625 -16.141 1 95.62 192 LEU A CA 1
ATOM 1479 C C . LEU A 1 192 ? 12.625 -20.266 -15.883 1 95.62 192 LEU A C 1
ATOM 1481 O O . LEU A 1 192 ? 12.781 -19.469 -16.812 1 95.62 192 LEU A O 1
ATOM 1485 N N . TRP A 1 193 ? 13.031 -19.984 -14.617 1 95.81 193 TRP A N 1
ATOM 1486 C CA . TRP A 1 193 ? 13.508 -18.656 -14.219 1 95.81 193 TRP A CA 1
ATOM 1487 C C . TRP A 1 193 ? 14.93 -18.422 -14.711 1 95.81 193 TRP A C 1
ATOM 1489 O O . TRP A 1 193 ? 15.297 -17.297 -15.039 1 95.81 193 TRP A O 1
ATOM 1499 N N . ILE A 1 194 ? 15.766 -19.469 -14.828 1 93.62 194 ILE A N 1
ATOM 1500 C CA . ILE A 1 194 ? 17.156 -19.328 -15.234 1 93.62 194 ILE A CA 1
ATOM 1501 C C . ILE A 1 194 ? 17.219 -18.875 -16.688 1 93.62 194 ILE A C 1
ATOM 1503 O O . ILE A 1 194 ? 18.188 -18.234 -17.109 1 93.62 194 ILE A O 1
ATOM 1507 N N . ASN A 1 195 ? 16.156 -19.109 -17.484 1 87.44 195 ASN A N 1
ATOM 1508 C CA . ASN A 1 195 ? 16.109 -18.766 -18.906 1 87.44 195 ASN A CA 1
ATOM 1509 C C . ASN A 1 195 ? 15.453 -17.406 -19.125 1 87.44 195 ASN A C 1
ATOM 1511 O O . ASN A 1 195 ? 15.328 -16.953 -20.266 1 87.44 195 ASN A O 1
ATOM 1515 N N . LYS A 1 196 ? 15.086 -16.797 -18.078 1 85.94 196 LYS A N 1
ATOM 1516 C CA . LYS A 1 196 ? 14.43 -15.492 -18.188 1 85.94 196 LYS A CA 1
ATOM 1517 C C . LYS A 1 196 ? 15.453 -14.367 -18.219 1 85.94 196 LYS A C 1
ATOM 1519 O O . LYS A 1 196 ? 16.516 -14.461 -17.578 1 85.94 196 LYS A O 1
ATOM 1524 N N . MET B 1 1 ? -22.609 33.438 2.199 1 39.75 1 MET B N 1
ATOM 1525 C CA . MET B 1 1 ? -23.703 32.5 2.459 1 39.75 1 MET B CA 1
ATOM 1526 C C . MET B 1 1 ? -23.156 31.141 2.898 1 39.75 1 MET B C 1
ATOM 1528 O O . MET B 1 1 ? -22.438 30.484 2.145 1 39.75 1 MET B O 1
ATOM 1532 N N . GLY B 1 2 ? -22.844 30.922 4.145 1 51.28 2 GLY B N 1
ATOM 1533 C CA . GLY B 1 2 ? -22.203 29.781 4.773 1 51.28 2 GLY B CA 1
ATOM 1534 C C . GLY B 1 2 ? -22.703 28.453 4.254 1 51.28 2 GLY B C 1
ATOM 1535 O O . GLY B 1 2 ? -23.922 28.234 4.164 1 51.28 2 GLY B O 1
ATOM 1536 N N . LYS B 1 3 ? -22.031 28.016 3.264 1 57.03 3 LYS B N 1
ATOM 1537 C CA . LYS B 1 3 ? -22.516 26.812 2.584 1 57.03 3 LYS B CA 1
ATOM 1538 C C . LYS B 1 3 ? -23.312 25.922 3.531 1 57.03 3 LYS B C 1
ATOM 1540 O O . LYS B 1 3 ? -22.938 25.75 4.695 1 57.03 3 LYS B O 1
ATOM 1545 N N . ASN B 1 4 ? -24.547 25.812 3.525 1 76.19 4 ASN B N 1
ATOM 1546 C CA . ASN B 1 4 ? -25.5 24.953 4.211 1 76.19 4 ASN B CA 1
ATOM 1547 C C . ASN B 1 4 ? -25.031 23.516 4.254 1 76.19 4 ASN B C 1
ATOM 1549 O O . ASN B 1 4 ? -25.25 22.75 3.305 1 76.19 4 ASN B O 1
ATOM 1553 N N . ILE B 1 5 ? -24.094 23.203 5.117 1 87.31 5 ILE B N 1
ATOM 1554 C CA . ILE B 1 5 ? -23.609 21.844 5.312 1 87.31 5 ILE B CA 1
ATOM 1555 C C . ILE B 1 5 ? -24.703 20.969 5.926 1 87.31 5 ILE B C 1
ATOM 1557 O O . ILE B 1 5 ? -25.453 21.438 6.793 1 87.31 5 ILE B O 1
ATOM 1561 N N . THR B 1 6 ? -24.969 19.922 5.363 1 92.06 6 THR B N 1
ATOM 1562 C CA . THR B 1 6 ? -25.938 18.984 5.906 1 92.06 6 THR B CA 1
ATOM 1563 C C . THR B 1 6 ? -25.484 18.453 7.258 1 92.06 6 THR B C 1
ATOM 1565 O O . THR B 1 6 ? -24.297 18.5 7.578 1 92.06 6 THR B O 1
ATOM 1568 N N . SER B 1 7 ? -26.406 18.094 8.047 1 94.62 7 SER B N 1
ATOM 1569 C CA . SER B 1 7 ? -26.078 17.516 9.352 1 94.62 7 SER B CA 1
ATOM 1570 C C . SER B 1 7 ? -25.219 16.281 9.211 1 94.62 7 SER B C 1
ATOM 1572 O O . SER B 1 7 ? -24.328 16.047 10.023 1 94.62 7 SER B O 1
ATOM 1574 N N . GLU B 1 8 ? -25.453 15.492 8.195 1 94.56 8 GLU B N 1
ATOM 1575 C CA . GLU B 1 8 ? -24.688 14.273 7.957 1 94.56 8 GLU B CA 1
ATOM 1576 C C . GLU B 1 8 ? -23.234 14.586 7.617 1 94.56 8 GLU B C 1
ATOM 1578 O O . GLU B 1 8 ? -22.328 13.961 8.148 1 94.56 8 GLU B O 1
ATOM 1583 N N . ARG B 1 9 ? -23.047 15.508 6.773 1 94.44 9 ARG B N 1
ATOM 1584 C CA . ARG B 1 9 ? -21.688 15.898 6.391 1 94.44 9 ARG B CA 1
ATOM 1585 C C . ARG B 1 9 ? -20.938 16.5 7.574 1 94.44 9 ARG B C 1
ATOM 1587 O O . ARG B 1 9 ? -19.75 16.219 7.762 1 94.44 9 ARG B O 1
ATOM 1594 N N . LEU B 1 10 ? -21.609 17.312 8.328 1 96.56 10 LEU B N 1
ATOM 1595 C CA . LEU B 1 10 ? -21 17.906 9.508 1 96.56 10 LEU B CA 1
ATOM 1596 C C . LEU B 1 10 ? -20.562 16.828 10.492 1 96.56 10 LEU B C 1
ATOM 1598 O O . LEU B 1 10 ? -19.453 16.891 11.031 1 96.56 10 LEU B O 1
ATOM 1602 N N . ALA B 1 11 ? -21.422 15.867 10.703 1 97.12 11 ALA B N 1
ATOM 1603 C CA . ALA B 1 11 ? -21.094 14.766 11.602 1 97.12 11 ALA B CA 1
ATOM 1604 C C . ALA B 1 11 ? -19.891 13.984 11.094 1 97.12 11 ALA B C 1
ATOM 1606 O O . ALA B 1 11 ? -19.016 13.602 11.883 1 97.12 11 ALA B O 1
ATOM 1607 N N . LYS B 1 12 ? -19.797 13.82 9.836 1 96.5 12 LYS B N 1
ATOM 1608 C CA . LYS B 1 12 ? -18.672 13.102 9.242 1 96.5 12 LYS B CA 1
ATOM 1609 C C . LYS B 1 12 ? -17.375 13.875 9.422 1 96.5 12 LYS B C 1
ATOM 1611 O O . LYS B 1 12 ? -16.359 13.305 9.805 1 96.5 12 LYS B O 1
ATOM 1616 N N . ILE B 1 13 ? -17.453 15.133 9.164 1 97.44 13 ILE B N 1
ATOM 1617 C CA . ILE B 1 13 ? -16.266 15.977 9.289 1 97.44 13 ILE B CA 1
ATOM 1618 C C . ILE B 1 13 ? -15.766 15.953 10.734 1 97.44 13 ILE B C 1
ATOM 1620 O O . ILE B 1 13 ? -14.57 15.781 10.977 1 97.44 13 ILE B O 1
ATOM 1624 N N . LYS B 1 14 ? -16.703 16.078 11.68 1 98 14 LYS B N 1
ATOM 1625 C CA . LYS B 1 14 ? -16.328 16.062 13.094 1 98 14 LYS B CA 1
ATOM 1626 C C . LYS B 1 14 ? -15.688 14.727 13.469 1 98 14 LYS B C 1
ATOM 1628 O O . LYS B 1 14 ? -14.688 14.695 14.188 1 98 14 LYS B O 1
ATOM 1633 N N . HIS B 1 15 ? -16.266 13.688 12.961 1 98.19 15 HIS B N 1
ATOM 1634 C CA . HIS B 1 15 ? -15.758 12.359 13.258 1 98.19 15 HIS B CA 1
ATOM 1635 C C . HIS B 1 15 ? -14.352 12.164 12.695 1 98.19 15 HIS B C 1
ATOM 1637 O O . HIS B 1 15 ? -13.445 11.742 13.422 1 98.19 15 HIS B O 1
ATOM 1643 N N . VAL B 1 16 ? -14.141 12.539 11.469 1 98.19 16 VAL B N 1
ATOM 1644 C CA . VAL B 1 16 ? -12.859 12.367 10.805 1 98.19 16 VAL B CA 1
ATOM 1645 C C . VAL B 1 16 ? -11.797 13.211 11.508 1 98.19 16 VAL B C 1
ATOM 1647 O O . VAL B 1 16 ? -10.68 12.75 11.742 1 98.19 16 VAL B O 1
ATOM 1650 N N . LEU B 1 17 ? -12.164 14.422 11.875 1 98.44 17 LEU B N 1
ATOM 1651 C CA . LEU B 1 17 ? -11.219 15.297 12.562 1 98.44 17 LEU B CA 1
ATOM 1652 C C . LEU B 1 17 ? -10.789 14.703 13.898 1 98.44 17 LEU B C 1
ATOM 1654 O O . LEU B 1 17 ? -9.641 14.844 14.312 1 98.44 17 LEU B O 1
ATOM 1658 N N . SER B 1 18 ? -11.734 13.992 14.539 1 98.44 18 SER B N 1
ATOM 1659 C CA . SER B 1 18 ? -11.445 13.398 15.844 1 98.44 18 SER B CA 1
ATOM 1660 C C . SER B 1 18 ? -10.484 12.219 15.711 1 98.44 18 SER B C 1
ATOM 1662 O O . SER B 1 18 ? -9.906 11.766 16.703 1 98.44 18 SER B O 1
ATOM 1664 N N . LEU B 1 19 ? -10.234 11.703 14.492 1 98.56 19 LEU B N 1
ATOM 1665 C CA . LEU B 1 19 ? -9.43 10.508 14.266 1 98.56 19 LEU B CA 1
ATOM 1666 C C . LEU B 1 19 ? -8.039 10.883 13.75 1 98.56 19 LEU B C 1
ATOM 1668 O O . LEU B 1 19 ? -7.18 10.016 13.586 1 98.56 19 LEU B O 1
ATOM 1672 N N . ARG B 1 20 ? -7.758 12.164 13.523 1 98.69 20 ARG B N 1
ATOM 1673 C CA . ARG B 1 20 ? -6.484 12.594 12.953 1 98.69 20 ARG B CA 1
ATOM 1674 C C . ARG B 1 20 ? -5.324 12.25 13.875 1 98.69 20 ARG B C 1
ATOM 1676 O O . ARG B 1 20 ? -5.434 12.391 15.094 1 98.69 20 ARG B O 1
ATOM 1683 N N . GLN B 1 21 ? -4.301 11.727 13.281 1 98.62 21 GLN B N 1
ATOM 1684 C CA . GLN B 1 21 ? -3.041 11.438 13.961 1 98.62 21 GLN B CA 1
ATOM 1685 C C . GLN B 1 21 ? -2.002 12.516 13.664 1 98.62 21 GLN B C 1
ATOM 1687 O O . GLN B 1 21 ? -1.126 12.328 12.82 1 98.62 21 GLN B O 1
ATOM 1692 N N . LYS B 1 22 ? -2.049 13.633 14.336 1 97.94 22 LYS B N 1
ATOM 1693 C CA . LYS B 1 22 ? -1.321 14.836 13.938 1 97.94 22 LYS B CA 1
ATOM 1694 C C . LYS B 1 22 ? 0.182 14.656 14.125 1 97.94 22 LYS B C 1
ATOM 1696 O O . LYS B 1 22 ? 0.978 15.438 13.609 1 97.94 22 LYS B O 1
ATOM 1701 N N . ASN B 1 23 ? 0.562 13.602 14.914 1 98.31 23 ASN B N 1
ATOM 1702 C CA . ASN B 1 23 ? 1.987 13.422 15.172 1 98.31 23 ASN B CA 1
ATOM 1703 C C . ASN B 1 23 ? 2.58 12.328 14.289 1 98.31 23 ASN B C 1
ATOM 1705 O O . ASN B 1 23 ? 3.646 11.789 14.594 1 98.31 23 ASN B O 1
ATOM 1709 N N . LEU B 1 24 ? 1.924 11.836 13.305 1 98.81 24 LEU B N 1
ATOM 1710 C CA . LEU B 1 24 ? 2.396 10.992 12.203 1 98.81 24 LEU B CA 1
ATOM 1711 C C . LEU B 1 24 ? 2.369 11.758 10.883 1 98.81 24 LEU B C 1
ATOM 1713 O O . LEU B 1 24 ? 1.324 12.273 10.484 1 98.81 24 LEU B O 1
ATOM 1717 N N . THR B 1 25 ? 3.537 11.891 10.25 1 98.88 25 THR B N 1
ATOM 1718 C CA . THR B 1 25 ? 3.551 12.695 9.031 1 98.88 25 THR B CA 1
ATOM 1719 C C . THR B 1 25 ? 4.492 12.086 7.992 1 98.88 25 THR B C 1
ATOM 1721 O O . THR B 1 25 ? 5.258 11.172 8.305 1 98.88 25 THR B O 1
ATOM 1724 N N . LEU B 1 26 ? 4.355 12.539 6.762 1 98.94 26 LEU B N 1
ATOM 1725 C CA . LEU B 1 26 ? 5.238 12.188 5.652 1 98.94 26 LEU B CA 1
ATOM 1726 C C . LEU B 1 26 ? 6.004 13.406 5.156 1 98.94 26 LEU B C 1
ATOM 1728 O O . LEU B 1 26 ? 5.492 14.523 5.199 1 98.94 26 LEU B O 1
ATOM 1732 N N . VAL B 1 27 ? 7.211 13.195 4.77 1 98.94 27 VAL B N 1
ATOM 1733 C CA . VAL B 1 27 ? 7.969 14.141 3.949 1 98.94 27 VAL B CA 1
ATOM 1734 C C . VAL B 1 27 ? 8.133 13.578 2.539 1 98.94 27 VAL B C 1
ATOM 1736 O O . VAL B 1 27 ? 8.75 12.531 2.35 1 98.94 27 VAL B O 1
ATOM 1739 N N . LEU B 1 28 ? 7.531 14.234 1.555 1 98.75 28 LEU B N 1
ATOM 1740 C CA . LEU B 1 28 ? 7.742 13.859 0.16 1 98.75 28 LEU B CA 1
ATOM 1741 C C . LEU B 1 28 ? 8.922 14.617 -0.437 1 98.75 28 LEU B C 1
ATOM 1743 O O . LEU B 1 28 ? 8.875 15.844 -0.567 1 98.75 28 LEU B O 1
ATOM 1747 N N . ALA B 1 29 ? 9.93 13.867 -0.74 1 98.5 29 ALA B N 1
ATOM 1748 C CA . ALA B 1 29 ? 11.156 14.469 -1.267 1 98.5 29 ALA B CA 1
ATOM 1749 C C . ALA B 1 29 ? 11.297 14.203 -2.764 1 98.5 29 ALA B C 1
ATOM 1751 O O . ALA B 1 29 ? 11.75 13.133 -3.17 1 98.5 29 ALA B O 1
ATOM 1752 N N . ASN B 1 30 ? 10.875 15.164 -3.59 1 97.94 30 ASN B N 1
ATOM 1753 C CA . ASN B 1 30 ? 11.094 15.195 -5.031 1 97.94 30 ASN B CA 1
ATOM 1754 C C . ASN B 1 30 ? 10.383 14.039 -5.734 1 97.94 30 ASN B C 1
ATOM 1756 O O . ASN B 1 30 ? 10.938 13.438 -6.652 1 97.94 30 ASN B O 1
ATOM 1760 N N . ILE B 1 31 ? 9.227 13.648 -5.223 1 97.5 31 ILE B N 1
ATOM 1761 C CA . ILE B 1 31 ? 8.422 12.664 -5.934 1 97.5 31 ILE B CA 1
ATOM 1762 C C . ILE B 1 31 ? 7.863 13.281 -7.215 1 97.5 31 ILE B C 1
ATOM 1764 O O . ILE B 1 31 ? 7.191 14.312 -7.168 1 97.5 31 ILE B O 1
ATOM 1768 N N . HIS B 1 32 ? 8.078 12.695 -8.305 1 95.62 32 HIS B N 1
ATOM 1769 C CA . HIS B 1 32 ? 7.863 13.328 -9.602 1 95.62 32 HIS B CA 1
ATOM 1770 C C . HIS B 1 32 ? 6.496 12.961 -10.172 1 95.62 32 HIS B C 1
ATOM 1772 O O . HIS B 1 32 ? 5.762 13.828 -10.641 1 95.62 32 HIS B O 1
ATOM 1778 N N . ASP B 1 33 ? 6.07 11.711 -10.211 1 94.69 33 ASP B N 1
ATOM 1779 C CA . ASP B 1 33 ? 4.859 11.234 -10.867 1 94.69 33 ASP B CA 1
ATOM 1780 C C . ASP B 1 33 ? 3.607 11.742 -10.156 1 94.69 33 ASP B C 1
ATOM 1782 O O . ASP B 1 33 ? 3.391 11.43 -8.977 1 94.69 33 ASP B O 1
ATOM 1786 N N . PRO B 1 34 ? 2.785 12.555 -10.844 1 95.44 34 PRO B N 1
ATOM 1787 C CA . PRO B 1 34 ? 1.591 13.109 -10.203 1 95.44 34 PRO B CA 1
ATOM 1788 C C . PRO B 1 34 ? 0.636 12.023 -9.703 1 95.44 34 PRO B C 1
ATOM 1790 O O . PRO B 1 34 ? -0.065 12.219 -8.711 1 95.44 34 PRO B O 1
ATOM 1793 N N . HIS B 1 35 ? 0.587 10.875 -10.359 1 94.19 35 HIS B N 1
ATOM 1794 C CA . HIS B 1 35 ? -0.276 9.789 -9.922 1 94.19 35 HIS B CA 1
ATOM 1795 C C . HIS B 1 35 ? 0.175 9.242 -8.57 1 94.19 35 HIS B C 1
ATOM 1797 O O . HIS B 1 35 ? -0.655 8.938 -7.711 1 94.19 35 HIS B O 1
ATOM 1803 N N . ASN B 1 36 ? 1.507 9.148 -8.43 1 96.38 36 ASN B N 1
ATOM 1804 C CA . ASN B 1 36 ? 2.047 8.711 -7.145 1 96.38 36 ASN B CA 1
ATOM 1805 C C . ASN B 1 36 ? 1.728 9.711 -6.035 1 96.38 36 ASN B C 1
ATOM 1807 O O . ASN B 1 36 ? 1.293 9.32 -4.949 1 96.38 36 ASN B O 1
ATOM 1811 N N . VAL B 1 37 ? 1.925 10.953 -6.316 1 97.56 37 VAL B N 1
ATOM 1812 C CA . VAL B 1 37 ? 1.677 11.992 -5.324 1 97.56 37 VAL B CA 1
ATOM 1813 C C . VAL B 1 37 ? 0.206 11.977 -4.914 1 97.56 37 VAL B C 1
ATOM 1815 O O . VAL B 1 37 ? -0.114 12.008 -3.723 1 97.56 37 VAL B O 1
ATOM 1818 N N . SER B 1 38 ? -0.688 11.875 -5.875 1 97.31 38 SER B N 1
ATOM 1819 C CA . SER B 1 38 ? -2.119 11.836 -5.594 1 97.31 38 SER B CA 1
ATOM 1820 C C . SER B 1 38 ? -2.473 10.625 -4.73 1 97.31 38 SER B C 1
ATOM 1822 O O . SER B 1 38 ? -3.232 10.742 -3.768 1 97.31 38 SER B O 1
ATOM 1824 N N . ALA B 1 39 ? -1.913 9.461 -5.074 1 97.25 39 ALA B N 1
ATOM 1825 C CA . ALA B 1 39 ? -2.18 8.242 -4.316 1 97.25 39 ALA B CA 1
ATOM 1826 C C . ALA B 1 39 ? -1.649 8.352 -2.891 1 97.25 39 ALA B C 1
ATOM 1828 O O . ALA B 1 39 ? -2.26 7.836 -1.951 1 97.25 39 ALA B O 1
ATOM 1829 N N . ILE B 1 40 ? -0.529 9.039 -2.705 1 98.62 40 ILE B N 1
ATOM 1830 C CA . ILE B 1 40 ? 0.043 9.227 -1.376 1 98.62 40 ILE B CA 1
ATOM 1831 C C . ILE B 1 40 ? -0.876 10.109 -0.538 1 98.62 40 ILE B C 1
ATOM 1833 O O . ILE B 1 40 ? -1.155 9.805 0.624 1 98.62 40 ILE B O 1
ATOM 1837 N N . TYR B 1 41 ? -1.379 11.188 -1.118 1 98.38 41 TYR B N 1
ATOM 1838 C CA . TYR B 1 41 ? -2.316 12.039 -0.396 1 98.38 41 TYR B CA 1
ATOM 1839 C C . TYR B 1 41 ? -3.574 11.266 -0.015 1 98.38 41 TYR B C 1
ATOM 1841 O O . TYR B 1 41 ? -4.105 11.445 1.083 1 98.38 41 TYR B O 1
ATOM 1849 N N . ARG B 1 42 ? -4.023 10.453 -0.917 1 98.19 42 ARG B N 1
ATOM 1850 C CA . ARG B 1 42 ? -5.191 9.617 -0.634 1 98.19 42 ARG B CA 1
ATOM 1851 C C . ARG B 1 42 ? -4.926 8.695 0.549 1 98.19 42 ARG B C 1
ATOM 1853 O O . ARG B 1 42 ? -5.754 8.594 1.46 1 98.19 42 ARG B O 1
ATOM 1860 N N . SER B 1 43 ? -3.791 8.031 0.563 1 98.75 43 SER B N 1
ATOM 1861 C CA . SER B 1 43 ? -3.414 7.16 1.674 1 98.75 43 SER B CA 1
ATOM 1862 C C . SER B 1 43 ? -3.254 7.953 2.965 1 98.75 43 SER B C 1
ATOM 1864 O O . SER B 1 43 ? -3.654 7.492 4.035 1 98.75 43 SER B O 1
ATOM 1866 N N . ALA B 1 44 ? -2.646 9.109 2.848 1 98.81 44 ALA B N 1
ATOM 1867 C CA . ALA B 1 44 ? -2.445 9.953 4.02 1 98.81 44 ALA B CA 1
ATOM 1868 C C . ALA B 1 44 ? -3.777 10.328 4.66 1 98.81 44 ALA B C 1
ATOM 1870 O O . ALA B 1 44 ? -3.959 10.172 5.871 1 98.81 44 ALA B O 1
ATOM 1871 N N . ASP B 1 45 ? -4.73 10.805 3.82 1 98.56 45 ASP B N 1
ATOM 1872 C CA . ASP B 1 45 ? -6.055 11.102 4.348 1 98.56 45 ASP B CA 1
ATOM 1873 C C . ASP B 1 45 ? -6.684 9.867 4.992 1 98.56 45 ASP B C 1
ATOM 1875 O O . ASP B 1 45 ? -7.172 9.93 6.121 1 98.56 45 ASP B O 1
ATOM 1879 N N . ALA B 1 46 ? -6.582 8.766 4.332 1 98.56 46 ALA B N 1
ATOM 1880 C CA . ALA B 1 46 ? -7.219 7.523 4.762 1 98.56 46 ALA B CA 1
ATOM 1881 C C . ALA B 1 46 ? -6.699 7.082 6.125 1 98.56 46 ALA B C 1
ATOM 1883 O O . ALA B 1 46 ? -7.449 6.531 6.938 1 98.56 46 ALA B O 1
ATOM 1884 N N . PHE B 1 47 ? -5.43 7.309 6.402 1 98.81 47 PHE B N 1
ATOM 1885 C CA . PHE B 1 47 ? -4.84 6.816 7.645 1 98.81 47 PHE B CA 1
ATOM 1886 C C . PHE B 1 47 ? -4.773 7.93 8.688 1 98.81 47 PHE B C 1
ATOM 1888 O O . PHE B 1 47 ? -4.148 7.762 9.734 1 98.81 47 PHE B O 1
ATOM 1895 N N . GLY B 1 48 ? -5.355 9.109 8.383 1 98.62 48 GLY B N 1
ATOM 1896 C CA . GLY B 1 48 ? -5.562 10.148 9.383 1 98.62 48 GLY B CA 1
ATOM 1897 C C . GLY B 1 48 ? -4.398 11.117 9.492 1 98.62 48 GLY B C 1
ATOM 1898 O O . GLY B 1 48 ? -4.219 11.766 10.523 1 98.62 48 GLY B O 1
ATOM 1899 N N . ILE B 1 49 ? -3.578 11.18 8.492 1 98.75 49 ILE B N 1
ATOM 1900 C CA . ILE B 1 49 ? -2.469 12.133 8.484 1 98.75 49 ILE B CA 1
ATOM 1901 C C . ILE B 1 49 ? -3.01 13.555 8.422 1 98.75 49 ILE B C 1
ATOM 1903 O O . ILE B 1 49 ? -3.92 13.852 7.641 1 98.75 49 ILE B O 1
ATOM 1907 N N . ASP B 1 50 ? -2.441 14.367 9.234 1 98.38 50 ASP B N 1
ATOM 1908 C CA . ASP B 1 50 ? -2.875 15.758 9.305 1 98.38 50 ASP B CA 1
ATOM 1909 C C . ASP B 1 50 ? -2.135 16.625 8.281 1 98.38 50 ASP B C 1
ATOM 1911 O O . ASP B 1 50 ? -2.738 17.469 7.621 1 98.38 50 ASP B O 1
ATOM 1915 N N . THR B 1 51 ? -0.878 16.438 8.18 1 98.5 51 THR B N 1
ATOM 1916 C CA . THR B 1 51 ? 0.009 17.297 7.418 1 98.5 51 THR B CA 1
ATOM 1917 C C . THR B 1 51 ? 1.039 16.484 6.648 1 98.5 51 THR B C 1
ATOM 1919 O O . THR B 1 51 ? 1.6 15.523 7.184 1 98.5 51 THR B O 1
ATOM 1922 N N . ILE B 1 52 ? 1.235 16.828 5.414 1 98.75 52 ILE B N 1
ATOM 1923 C CA . ILE B 1 52 ? 2.361 16.344 4.629 1 98.75 52 ILE B CA 1
ATOM 1924 C C . ILE B 1 52 ? 3.35 17.484 4.371 1 98.75 52 ILE B C 1
ATOM 1926 O O . ILE B 1 52 ? 2.945 18.609 4.078 1 98.75 52 ILE B O 1
ATOM 1930 N N . HIS B 1 53 ? 4.617 17.172 4.531 1 98.88 53 HIS B N 1
ATOM 1931 C CA . HIS B 1 53 ? 5.688 18.109 4.215 1 98.88 53 HIS B CA 1
ATOM 1932 C C . HIS B 1 53 ? 6.281 17.828 2.84 1 98.88 53 HIS B C 1
ATOM 1934 O O . HIS B 1 53 ? 6.523 16.672 2.49 1 98.88 53 HIS B O 1
ATOM 1940 N N . LEU B 1 54 ? 6.438 18.906 2.072 1 98.56 54 LEU B N 1
ATOM 1941 C CA . LEU B 1 54 ? 7.023 18.781 0.741 1 98.56 54 LEU B CA 1
ATOM 1942 C C . LEU B 1 54 ? 8.438 19.344 0.719 1 98.56 54 LEU B C 1
ATOM 1944 O O . LEU B 1 54 ? 8.664 20.5 1.114 1 98.56 54 LEU B O 1
ATOM 1948 N N . TYR B 1 55 ? 9.367 18.516 0.316 1 98.56 55 TYR B N 1
ATOM 1949 C CA . TYR B 1 55 ? 10.75 18.922 0.075 1 98.56 55 TYR B CA 1
ATOM 1950 C C . TYR B 1 55 ? 11.117 18.766 -1.396 1 98.56 55 TYR B C 1
ATOM 1952 O O . TYR B 1 55 ? 11.648 17.734 -1.803 1 98.56 55 TYR B O 1
ATOM 1960 N N . TYR B 1 56 ? 10.844 19.766 -2.182 1 97.5 56 TYR B N 1
ATOM 1961 C CA . TYR B 1 56 ? 11.086 19.781 -3.619 1 97.5 56 TYR B CA 1
ATOM 1962 C C . TYR B 1 56 ? 12.172 20.797 -3.971 1 97.5 56 TYR B C 1
ATOM 1964 O O . TYR B 1 56 ? 11.945 22 -3.916 1 97.5 56 TYR B O 1
ATOM 1972 N N . THR B 1 57 ? 13.312 20.266 -4.355 1 95.38 57 THR B N 1
ATOM 1973 C CA . THR B 1 57 ? 14.461 21.125 -4.586 1 95.38 57 THR B CA 1
ATOM 1974 C C . THR B 1 57 ? 15.016 20.922 -5.996 1 95.38 57 THR B C 1
ATOM 1976 O O . THR B 1 57 ? 15.648 21.828 -6.555 1 95.38 57 THR B O 1
ATOM 1979 N N . ASP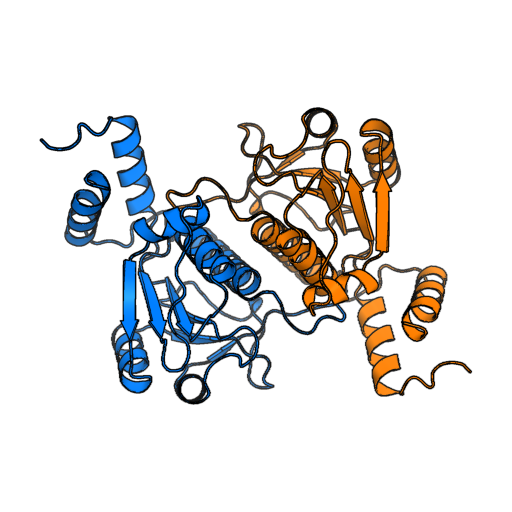 B 1 58 ? 14.781 19.766 -6.582 1 91.06 58 ASP B N 1
ATOM 1980 C CA . ASP B 1 58 ? 15.367 19.516 -7.898 1 91.06 58 ASP B CA 1
ATOM 1981 C C . ASP B 1 58 ? 14.305 19.078 -8.898 1 91.06 58 ASP B C 1
ATOM 1983 O O . ASP B 1 58 ? 14.609 18.812 -10.062 1 91.06 58 ASP B O 1
ATOM 1987 N N . THR B 1 59 ? 13.141 18.844 -8.43 1 90.88 59 THR B N 1
ATOM 1988 C CA . THR B 1 59 ? 11.984 18.5 -9.242 1 90.88 59 THR B CA 1
ATOM 1989 C C . THR B 1 59 ? 10.781 19.359 -8.867 1 90.88 59 THR B C 1
ATOM 1991 O O . THR B 1 59 ? 10.492 19.547 -7.684 1 90.88 59 THR B O 1
ATOM 1994 N N . PRO B 1 60 ? 10.164 19.953 -9.898 1 93.62 60 PRO B N 1
ATOM 1995 C CA . PRO B 1 60 ? 8.953 20.703 -9.547 1 93.62 60 PRO B CA 1
ATOM 1996 C C . PRO B 1 60 ? 7.844 19.812 -8.992 1 93.62 60 PRO B C 1
ATOM 1998 O O . PRO B 1 60 ? 7.707 18.656 -9.414 1 93.62 60 PRO B O 1
ATOM 2001 N N . PHE B 1 61 ? 7.102 20.344 -8.055 1 95.25 61 PHE B N 1
ATOM 2002 C CA . PHE B 1 61 ? 5.906 19.641 -7.613 1 95.25 61 PHE B CA 1
ATOM 2003 C C . PHE B 1 61 ? 4.938 19.438 -8.773 1 95.25 61 PHE B C 1
ATOM 2005 O O . PHE B 1 61 ? 4.633 20.375 -9.508 1 95.25 61 PHE B O 1
ATOM 2012 N N . PRO B 1 62 ? 4.48 18.203 -8.906 1 94.38 62 PRO B N 1
ATOM 2013 C CA . PRO B 1 62 ? 3.658 17.938 -10.094 1 94.38 62 PRO B CA 1
ATOM 2014 C C . PRO B 1 62 ? 2.258 18.531 -9.984 1 94.38 62 PRO B C 1
ATOM 2016 O O . PRO B 1 62 ? 1.724 18.672 -8.883 1 94.38 62 PRO B O 1
ATOM 2019 N N . LYS B 1 63 ? 1.72 18.891 -11.172 1 91.62 63 LYS B N 1
ATOM 2020 C CA . LYS B 1 63 ? 0.307 19.25 -11.227 1 91.62 63 LYS B CA 1
ATOM 2021 C C . LYS B 1 63 ? -0.584 18.031 -11.031 1 91.62 63 LYS B C 1
ATOM 2023 O O . LYS B 1 63 ? -0.475 17.047 -11.773 1 91.62 63 LYS B O 1
ATOM 2028 N N . LEU B 1 64 ? -1.315 18.141 -9.945 1 90.38 64 LEU B N 1
ATOM 2029 C CA . LEU B 1 64 ? -2.189 17.016 -9.656 1 90.38 64 LEU B CA 1
ATOM 2030 C C . LEU B 1 64 ? -3.494 17.125 -10.438 1 90.38 64 LEU B C 1
ATOM 2032 O O . LEU B 1 64 ? -4.012 18.219 -10.648 1 90.38 64 LEU B O 1
ATOM 2036 N N . GLY B 1 65 ? -3.93 16.016 -11.008 1 80.06 65 GLY B N 1
ATOM 2037 C CA . GLY B 1 65 ? -5.18 15.992 -11.75 1 80.06 65 GLY B CA 1
ATOM 2038 C C . GLY B 1 65 ? -6.402 16.156 -10.875 1 80.06 65 GLY B C 1
ATOM 2039 O O . GLY B 1 65 ? -6.281 16.438 -9.68 1 80.06 65 GLY B O 1
ATOM 2040 N N . SER B 1 66 ? -7.559 16.25 -11.57 1 73.69 66 SER B N 1
ATOM 2041 C CA . SER B 1 66 ? -8.836 16.438 -10.891 1 73.69 66 SER B CA 1
ATOM 2042 C C . SER B 1 66 ? -9.43 15.109 -10.461 1 73.69 66 SER B C 1
ATOM 2044 O O . SER B 1 66 ? -10.547 15.055 -9.945 1 73.69 66 SER B O 1
ATOM 2046 N N . LYS B 1 67 ? -8.609 14.117 -10.453 1 70.69 67 LYS B N 1
ATOM 2047 C CA . LYS B 1 67 ? -9.172 12.82 -10.094 1 70.69 67 LYS B CA 1
ATOM 2048 C C . LYS B 1 67 ? -9.406 12.719 -8.594 1 70.69 67 LYS B C 1
ATOM 2050 O O . LYS B 1 67 ? -8.898 13.531 -7.824 1 70.69 67 LYS B O 1
ATOM 2055 N N . SER B 1 68 ? -10.297 11.812 -8.266 1 63.12 68 SER B N 1
ATOM 2056 C CA . SER B 1 68 ? -10.703 11.602 -6.879 1 63.12 68 SER B CA 1
ATOM 2057 C C . SER B 1 68 ? -9.492 11.547 -5.953 1 63.12 68 SER B C 1
ATOM 2059 O O . SER B 1 68 ? -9.516 12.102 -4.852 1 63.12 68 SER B O 1
ATOM 2061 N N . SER B 1 69 ? -8.359 10.977 -6.5 1 71.69 69 SER B N 1
ATOM 2062 C CA . SER B 1 69 ? -7.18 10.914 -5.648 1 71.69 69 SER B CA 1
ATOM 2063 C C . SER B 1 69 ? -6.609 12.297 -5.379 1 71.69 69 SER B C 1
ATOM 2065 O O . SER B 1 69 ? -6.137 12.578 -4.277 1 71.69 69 SER B O 1
ATOM 2067 N N . ALA B 1 70 ? -6.824 13.023 -6.289 1 74.25 70 ALA B N 1
ATOM 2068 C CA . ALA B 1 70 ? -6.324 14.391 -6.148 1 74.25 70 ALA B CA 1
ATOM 2069 C C . ALA B 1 70 ? -7.199 15.195 -5.195 1 74.25 70 ALA B C 1
ATOM 2071 O O . ALA B 1 70 ? -6.73 16.141 -4.566 1 74.25 70 ALA B O 1
ATOM 2072 N N . SER B 1 71 ? -8.406 14.703 -5.016 1 87.12 71 SER B N 1
ATOM 2073 C CA . SER B 1 71 ? -9.32 15.398 -4.125 1 87.12 71 SER B CA 1
ATOM 2074 C C . SER B 1 71 ? -8.938 15.203 -2.664 1 87.12 71 SER B C 1
ATOM 2076 O O . SER B 1 71 ? -9.344 15.977 -1.797 1 87.12 71 SER B O 1
ATOM 2078 N N . ALA B 1 72 ? -8.062 14.219 -2.453 1 94.44 72 ALA B N 1
ATOM 2079 C CA . ALA B 1 72 ? -7.641 13.922 -1.085 1 94.44 72 ALA B CA 1
ATOM 2080 C C . ALA B 1 72 ? -6.754 15.039 -0.536 1 94.44 72 ALA B C 1
ATOM 2082 O O . ALA B 1 72 ? -6.711 15.266 0.675 1 94.44 72 ALA B O 1
ATOM 2083 N N . LYS B 1 73 ? -6.109 15.719 -1.416 1 95.19 73 LYS B N 1
ATOM 2084 C CA . LYS B 1 73 ? -5.16 16.766 -1.03 1 95.19 73 LYS B CA 1
ATOM 2085 C C . LYS B 1 73 ? -5.844 17.859 -0.218 1 95.19 73 LYS B C 1
ATOM 2087 O O . LYS B 1 73 ? -5.23 18.453 0.669 1 95.19 73 LYS B O 1
ATOM 2092 N N . LYS B 1 74 ? -7.133 18.125 -0.452 1 94.38 74 LYS B N 1
ATOM 2093 C CA . LYS B 1 74 ? -7.832 19.203 0.236 1 94.38 74 LYS B CA 1
ATOM 2094 C C . LYS B 1 74 ? -8.023 18.891 1.716 1 94.38 74 LYS B C 1
ATOM 2096 O O . LYS B 1 74 ? -8.312 19.766 2.518 1 94.38 74 LYS B O 1
ATOM 2101 N N . TRP B 1 75 ? -7.832 17.609 2.111 1 96.81 75 TRP B N 1
ATOM 2102 C CA . TRP B 1 75 ? -8.094 17.188 3.482 1 96.81 75 TRP B CA 1
ATOM 2103 C C . TRP B 1 75 ? -6.797 17.031 4.266 1 96.81 75 TRP B C 1
ATOM 2105 O O . TRP B 1 75 ? -6.82 16.688 5.449 1 96.81 75 TRP B O 1
ATOM 2115 N N . VAL B 1 76 ? -5.68 17.172 3.578 1 97.88 76 VAL B N 1
ATOM 2116 C CA . VAL B 1 76 ? -4.363 17.031 4.191 1 97.88 76 VAL B CA 1
ATOM 2117 C C . VAL B 1 76 ? -3.578 18.328 4.02 1 97.88 76 VAL B C 1
ATOM 2119 O O . VAL B 1 76 ? -3.34 18.781 2.896 1 97.88 76 VAL B O 1
ATOM 2122 N N . LYS B 1 77 ? -3.213 18.953 5.113 1 97.75 77 LYS B N 1
ATOM 2123 C CA . LYS B 1 77 ? -2.4 20.156 5.035 1 97.75 77 LYS B CA 1
ATOM 2124 C C . LYS B 1 77 ? -1.062 19.891 4.359 1 97.75 77 LYS B C 1
ATOM 2126 O O . LYS B 1 77 ? -0.503 18.797 4.5 1 97.75 77 LYS B O 1
ATOM 2131 N N . THR B 1 78 ? -0.625 20.891 3.609 1 97.94 78 THR B N 1
ATOM 2132 C CA . THR B 1 78 ? 0.653 20.781 2.914 1 97.94 78 THR B CA 1
ATOM 2133 C C . THR B 1 78 ? 1.585 21.922 3.311 1 97.94 78 THR B C 1
ATOM 2135 O O . THR B 1 78 ? 1.186 23.078 3.307 1 97.94 78 THR B O 1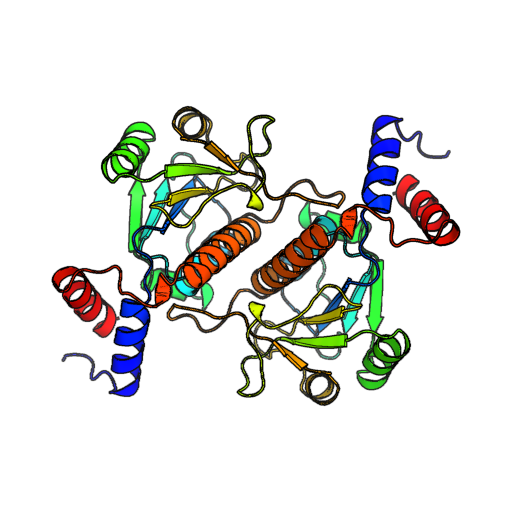
ATOM 2138 N N . ILE B 1 79 ? 2.773 21.594 3.736 1 98.31 79 ILE B N 1
ATOM 2139 C CA . ILE B 1 79 ? 3.781 22.594 4.059 1 98.31 79 ILE B CA 1
ATOM 2140 C C . ILE B 1 79 ? 5.004 22.406 3.162 1 98.31 79 ILE B C 1
ATOM 2142 O O . ILE B 1 79 ? 5.516 21.297 3.023 1 98.31 79 ILE B O 1
ATOM 2146 N N . TYR B 1 80 ? 5.5 23.484 2.607 1 97.88 80 TYR B N 1
ATOM 2147 C CA . TYR B 1 80 ? 6.625 23.453 1.682 1 97.88 80 TYR B CA 1
ATOM 2148 C C . TYR B 1 80 ? 7.926 23.812 2.393 1 97.88 80 TYR B C 1
ATOM 2150 O O . TYR B 1 80 ? 7.957 24.719 3.215 1 97.88 80 TYR B O 1
ATOM 2158 N N . HIS B 1 81 ? 8.938 23.031 2.016 1 97.94 81 HIS B N 1
ATOM 2159 C CA . HIS B 1 81 ? 10.266 23.266 2.572 1 97.94 81 HIS B CA 1
ATOM 2160 C C . HIS B 1 81 ? 11.32 23.359 1.47 1 97.94 81 HIS B C 1
ATOM 2162 O O . HIS B 1 81 ? 11.211 22.672 0.448 1 97.94 81 HIS B O 1
ATOM 2168 N N . GLN B 1 82 ? 12.406 24.156 1.755 1 95.38 82 GLN B N 1
ATOM 2169 C CA . GLN B 1 82 ? 13.461 24.328 0.762 1 95.38 82 GLN B CA 1
ATOM 2170 C C . GLN B 1 82 ? 14.828 23.984 1.354 1 95.38 82 GLN B C 1
ATOM 2172 O O . GLN B 1 82 ? 15.812 23.844 0.621 1 95.38 82 GLN B O 1
ATOM 2177 N N . SER B 1 83 ? 14.867 23.938 2.648 1 97.75 83 SER B N 1
ATOM 2178 C CA . SER B 1 83 ? 16.125 23.625 3.338 1 97.75 83 SER B CA 1
ATOM 2179 C C . SER B 1 83 ? 16 22.328 4.137 1 97.75 83 SER B C 1
ATOM 2181 O O . SER B 1 83 ? 15.133 22.203 5.004 1 97.75 83 SER B O 1
ATOM 2183 N N . ALA B 1 84 ? 16.922 21.422 3.83 1 98.31 84 ALA B N 1
ATOM 2184 C CA . ALA B 1 84 ? 16.953 20.141 4.535 1 98.31 84 ALA B CA 1
ATOM 2185 C C . ALA B 1 84 ? 17.156 20.359 6.035 1 98.31 84 ALA B C 1
ATOM 2187 O O . ALA B 1 84 ? 16.422 19.797 6.852 1 98.31 84 ALA B O 1
ATOM 2188 N N . ASN B 1 85 ? 18.094 21.172 6.332 1 98.25 85 ASN B N 1
ATOM 2189 C CA . ASN B 1 85 ? 18.438 21.406 7.73 1 98.2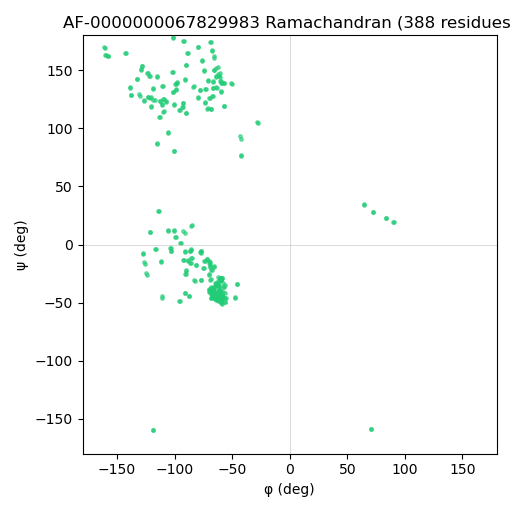5 85 ASN B CA 1
ATOM 2190 C C . ASN B 1 85 ? 17.281 22.031 8.492 1 98.25 85 ASN B C 1
ATOM 2192 O O . ASN B 1 85 ? 16.984 21.625 9.617 1 98.25 85 ASN B O 1
ATOM 2196 N N . LYS B 1 86 ? 16.609 22.984 7.902 1 98.38 86 LYS B N 1
ATOM 2197 C CA . LYS B 1 86 ? 15.5 23.656 8.562 1 98.38 86 LYS B CA 1
ATOM 2198 C C . LYS B 1 86 ? 14.32 22.703 8.75 1 98.38 86 LYS B C 1
ATOM 2200 O O . LYS B 1 86 ? 13.68 22.703 9.805 1 98.38 86 LYS B O 1
ATOM 2205 N N . LEU B 1 87 ? 14.055 21.938 7.719 1 98.69 87 LEU B N 1
ATOM 2206 C CA . LEU B 1 87 ? 12.969 20.953 7.789 1 98.69 87 LEU B CA 1
ATOM 2207 C C . LEU B 1 87 ? 13.203 19.969 8.922 1 98.69 87 LEU B C 1
ATOM 2209 O O . LEU B 1 87 ? 12.336 19.781 9.781 1 98.69 87 LEU B O 1
ATOM 2213 N N . ILE B 1 88 ? 14.383 19.375 8.977 1 98.81 88 ILE B N 1
ATOM 2214 C CA . ILE B 1 88 ? 14.703 18.344 9.953 1 98.81 88 ILE B CA 1
ATOM 2215 C C . ILE B 1 88 ? 14.742 18.938 11.352 1 98.81 88 ILE B C 1
ATOM 2217 O O . ILE B 1 88 ? 14.227 18.359 12.305 1 98.81 88 ILE B O 1
ATOM 2221 N N . ARG B 1 89 ? 15.328 20.078 11.477 1 98.31 89 ARG B N 1
ATOM 2222 C CA . ARG B 1 89 ? 15.383 20.75 12.773 1 98.31 89 ARG B CA 1
ATOM 2223 C C . ARG B 1 89 ? 13.977 21.031 13.305 1 98.31 89 ARG B C 1
ATOM 2225 O O . ARG B 1 89 ? 13.695 20.812 14.477 1 98.31 89 ARG B O 1
ATOM 2232 N N . MET B 1 90 ? 13.141 21.562 12.445 1 98.56 90 MET B N 1
ATOM 2233 C CA . MET B 1 90 ? 11.758 21.844 12.828 1 98.56 90 MET B CA 1
ATOM 2234 C C . MET B 1 90 ? 11.078 20.578 13.352 1 98.56 90 MET B C 1
ATOM 2236 O O . MET B 1 90 ? 10.438 20.609 14.406 1 98.56 90 MET B O 1
ATOM 2240 N N . LEU B 1 91 ? 11.203 19.438 12.688 1 98.69 91 LEU B N 1
ATOM 2241 C CA . LEU B 1 91 ? 10.594 18.172 13.086 1 98.69 91 LEU B CA 1
ATOM 2242 C C . LEU B 1 91 ? 11.164 17.688 14.414 1 98.69 91 LEU B C 1
ATOM 2244 O O . LEU B 1 91 ? 10.414 17.266 15.305 1 98.69 91 LEU B O 1
ATOM 2248 N N . LYS B 1 92 ? 12.461 17.781 14.531 1 98.25 92 LYS B N 1
ATOM 2249 C CA . LYS B 1 92 ? 13.117 17.297 15.742 1 98.25 92 LYS B CA 1
ATOM 2250 C C . LYS B 1 92 ? 12.75 18.172 16.938 1 98.25 92 LYS B C 1
ATOM 2252 O O . LYS B 1 92 ? 12.594 17.656 18.062 1 98.25 92 LYS B O 1
ATOM 2257 N N . GLU B 1 93 ? 12.648 19.453 16.703 1 98.06 93 GLU B N 1
ATOM 2258 C CA . GLU B 1 93 ? 12.227 20.359 17.75 1 98.06 93 GLU B CA 1
ATOM 2259 C C . GLU B 1 93 ? 10.82 20.016 18.25 1 98.06 93 GLU B C 1
ATOM 2261 O O . GLU B 1 93 ? 10.492 20.234 19.406 1 98.06 93 GLU B O 1
ATOM 2266 N N . ASP B 1 94 ? 10.008 19.453 17.375 1 97.56 94 ASP B N 1
ATOM 2267 C CA . ASP B 1 94 ? 8.656 19.047 17.734 1 97.56 94 ASP B CA 1
ATOM 2268 C C . ASP B 1 94 ? 8.633 17.578 18.188 1 97.56 94 ASP B C 1
ATOM 2270 O O . ASP B 1 94 ? 7.578 16.953 18.219 1 97.56 94 ASP B O 1
ATOM 2274 N N . ASN B 1 95 ? 9.828 17 18.422 1 98 95 ASN B N 1
ATOM 2275 C CA . ASN B 1 95 ? 10.039 15.688 19.031 1 98 95 ASN B CA 1
ATOM 2276 C C . ASN B 1 95 ? 9.656 14.562 18.078 1 98 95 ASN B C 1
ATOM 2278 O O . ASN B 1 95 ? 9.172 13.508 18.516 1 98 95 ASN B O 1
ATOM 2282 N N . TYR B 1 96 ? 9.75 14.812 16.781 1 98.81 96 TYR B N 1
ATOM 2283 C CA . TYR B 1 96 ? 9.555 13.742 15.805 1 98.81 96 TYR B CA 1
ATOM 2284 C C . TYR B 1 96 ? 10.789 12.859 15.703 1 98.81 96 TYR B C 1
ATOM 2286 O O . TYR B 1 96 ? 11.922 13.359 15.703 1 98.81 96 TYR B O 1
ATOM 2294 N N . LYS B 1 97 ? 10.57 11.562 15.727 1 98.81 97 LYS B N 1
ATOM 2295 C CA . LYS B 1 97 ? 11.555 10.672 15.125 1 98.81 97 LYS B CA 1
ATOM 2296 C C . LYS B 1 97 ? 11.492 10.742 13.602 1 98.81 97 LYS B C 1
ATOM 2298 O O . LYS B 1 97 ? 10.438 10.523 13 1 98.81 97 LYS B O 1
ATOM 2303 N N . VAL B 1 98 ? 12.609 11.086 12.961 1 98.88 98 VAL B N 1
ATOM 2304 C CA . VAL B 1 98 ? 12.648 11.227 11.508 1 98.88 98 VAL B CA 1
ATOM 2305 C C . VAL B 1 98 ? 13.273 9.977 10.891 1 98.88 98 VAL B C 1
ATOM 2307 O O . VAL B 1 98 ? 14.422 9.641 11.188 1 98.88 98 VAL B O 1
ATOM 2310 N N . ILE B 1 99 ? 12.531 9.305 10.031 1 98.81 99 ILE B N 1
ATOM 2311 C CA . ILE B 1 99 ? 12.93 8.031 9.445 1 98.81 99 ILE B CA 1
ATOM 2312 C C . ILE B 1 99 ? 12.969 8.148 7.922 1 98.81 99 ILE B C 1
ATOM 2314 O O . ILE B 1 99 ? 12.008 8.617 7.309 1 98.81 99 ILE B O 1
ATOM 2318 N N . ALA B 1 100 ? 14.055 7.805 7.297 1 98.62 100 ALA B N 1
ATOM 2319 C CA . ALA B 1 100 ? 14.156 7.797 5.84 1 98.62 100 ALA B CA 1
ATOM 2320 C C . ALA B 1 100 ? 13.945 6.391 5.285 1 98.62 100 ALA B C 1
ATOM 2322 O O . ALA B 1 100 ? 14.43 5.41 5.859 1 98.62 100 ALA B O 1
ATOM 2323 N N . THR B 1 101 ? 13.227 6.293 4.18 1 97.94 101 THR B N 1
ATOM 2324 C CA . THR B 1 101 ? 13.141 5.016 3.48 1 97.94 101 THR B CA 1
ATOM 2325 C C . THR B 1 101 ? 14.391 4.785 2.631 1 97.94 101 THR B C 1
ATOM 2327 O O . THR B 1 101 ? 14.797 5.66 1.867 1 97.94 101 THR B O 1
ATOM 2330 N N . SER B 1 102 ? 15.008 3.652 2.846 1 92.44 102 SER B N 1
ATOM 2331 C CA . SER B 1 102 ? 16.25 3.373 2.125 1 92.44 102 SER B CA 1
ATOM 2332 C C . SER B 1 102 ? 16.547 1.879 2.102 1 92.44 102 SER B C 1
ATOM 2334 O O . SER B 1 102 ? 15.922 1.103 2.828 1 92.44 102 SER B O 1
ATOM 2336 N N . CYS B 1 103 ? 17.453 1.5 1.172 1 84.56 103 CYS B N 1
ATOM 2337 C CA . CYS B 1 103 ? 17.875 0.108 1.069 1 84.56 103 CYS B CA 1
ATOM 2338 C C . CYS B 1 103 ? 19.344 -0.047 1.443 1 84.56 103 CYS B C 1
ATOM 2340 O O . CYS B 1 103 ? 20.016 -0.951 0.952 1 84.56 103 CYS B O 1
ATOM 2342 N N . THR B 1 104 ? 19.734 0.823 2.279 1 88 104 THR B N 1
ATOM 2343 C CA . THR B 1 104 ? 21.125 0.732 2.705 1 88 104 THR B CA 1
ATOM 2344 C C . THR B 1 104 ? 21.312 -0.354 3.762 1 88 104 THR B C 1
ATOM 2346 O O . THR B 1 104 ? 20.328 -0.881 4.285 1 88 104 THR B O 1
ATOM 2349 N N . SER B 1 105 ? 22.516 -0.679 4.086 1 91.12 105 SER B N 1
ATOM 2350 C CA . SER B 1 105 ? 22.812 -1.714 5.07 1 91.12 105 SER B CA 1
ATOM 2351 C C . SER B 1 105 ? 22.422 -1.271 6.477 1 91.12 105 SER B C 1
ATOM 2353 O O . SER B 1 105 ? 22.297 -2.098 7.379 1 91.12 105 SER B O 1
ATOM 2355 N N . GLN B 1 106 ? 22.266 0.018 6.672 1 93.56 106 GLN B N 1
ATOM 2356 C CA . GLN B 1 106 ? 21.922 0.539 7.992 1 93.56 106 GLN B CA 1
ATOM 2357 C C . GLN B 1 106 ? 20.406 0.524 8.219 1 93.56 106 GLN B C 1
ATOM 2359 O O . GLN B 1 106 ? 19.953 0.694 9.352 1 93.56 106 GLN B O 1
ATOM 2364 N N . ALA B 1 107 ? 19.688 0.375 7.18 1 96.94 107 ALA B N 1
ATOM 2365 C CA . ALA B 1 107 ? 18.234 0.411 7.273 1 96.94 107 ALA B CA 1
ATOM 2366 C C . ALA B 1 107 ? 17.703 -0.783 8.062 1 96.94 107 ALA B C 1
ATOM 2368 O O . ALA B 1 107 ? 18.25 -1.885 7.977 1 96.94 107 ALA B O 1
ATOM 2369 N N . GLN B 1 108 ? 16.719 -0.531 8.875 1 98 108 GLN B N 1
ATOM 2370 C CA . GLN B 1 108 ? 16.047 -1.574 9.641 1 98 108 GLN B CA 1
ATOM 2371 C C . GLN B 1 108 ? 14.719 -1.951 9.008 1 98 108 GLN B C 1
ATOM 2373 O O . GLN B 1 108 ? 14.055 -1.109 8.398 1 98 108 GLN B O 1
ATOM 2378 N N . PRO B 1 109 ? 14.32 -3.217 9.141 1 98.19 109 PRO B N 1
ATOM 2379 C CA . PRO B 1 109 ? 13.062 -3.637 8.531 1 98.19 109 PRO B CA 1
ATOM 2380 C C . PRO B 1 109 ? 11.844 -2.963 9.156 1 98.19 109 PRO B C 1
ATOM 2382 O O . PRO B 1 109 ? 11.867 -2.629 10.344 1 98.19 109 PRO B O 1
ATOM 2385 N N . LEU B 1 110 ? 10.844 -2.783 8.391 1 98.69 110 LEU B N 1
ATOM 2386 C CA . LEU B 1 110 ? 9.617 -2.062 8.703 1 98.69 110 LEU B CA 1
ATOM 2387 C C . LEU B 1 110 ? 9.07 -2.494 10.062 1 98.69 110 LEU B C 1
ATOM 2389 O O . LEU B 1 110 ? 8.781 -1.654 10.922 1 98.69 110 LEU B O 1
ATOM 2393 N N . LEU B 1 111 ? 9.023 -3.781 10.328 1 98.19 111 LEU B N 1
ATOM 2394 C CA . LEU B 1 111 ? 8.312 -4.312 11.492 1 98.19 111 LEU B CA 1
ATOM 2395 C C . LEU B 1 111 ? 9.133 -4.117 12.766 1 98.19 111 LEU B C 1
ATOM 2397 O O . LEU B 1 111 ? 8.625 -4.312 13.867 1 98.19 111 LEU B O 1
ATOM 2401 N N . SER B 1 112 ? 10.367 -3.646 12.594 1 98.12 112 SER B N 1
ATOM 2402 C CA . SER B 1 112 ? 11.203 -3.406 13.766 1 98.12 112 SER B CA 1
ATOM 2403 C C . SER B 1 112 ? 11.047 -1.976 14.273 1 98.12 112 SER B C 1
ATOM 2405 O O . SER B 1 112 ? 11.547 -1.632 15.344 1 98.12 112 SER B O 1
ATOM 2407 N N . HIS B 1 113 ? 10.336 -1.164 13.57 1 98.62 113 HIS B N 1
ATOM 2408 C CA . HIS B 1 113 ? 10.141 0.229 13.953 1 98.62 113 HIS B CA 1
ATOM 2409 C C . HIS B 1 113 ? 8.898 0.39 14.828 1 98.62 113 HIS B C 1
ATOM 2411 O O . HIS B 1 113 ? 7.891 -0.277 14.602 1 98.62 113 HIS B O 1
ATOM 2417 N N . ASN B 1 114 ? 8.992 1.266 15.828 1 98.75 114 ASN B N 1
ATOM 2418 C CA . ASN B 1 114 ? 7.863 1.683 16.656 1 98.75 114 ASN B CA 1
ATOM 2419 C C . ASN B 1 114 ? 7.246 2.982 16.141 1 98.75 114 ASN B C 1
ATOM 2421 O O . ASN B 1 114 ? 7.875 4.039 16.203 1 98.75 114 ASN B O 1
ATOM 2425 N N . PHE B 1 115 ? 5.992 2.92 15.703 1 98.81 115 PHE B N 1
ATOM 2426 C CA . PHE B 1 115 ? 5.363 4.066 15.055 1 98.81 115 PHE B CA 1
ATOM 2427 C C . PHE B 1 115 ? 4.359 4.727 15.992 1 98.81 115 PHE B C 1
ATOM 2429 O O . PHE B 1 115 ? 3.543 5.543 15.555 1 98.81 115 PHE B O 1
ATOM 2436 N N . THR B 1 116 ? 4.34 4.402 17.25 1 98.56 116 THR B N 1
ATOM 2437 C CA . THR B 1 116 ? 3.33 4.926 18.172 1 98.56 116 THR B CA 1
ATOM 2438 C C . THR B 1 116 ? 3.762 6.277 18.734 1 98.56 116 THR B C 1
ATOM 2440 O O . THR B 1 116 ? 2.957 6.988 19.344 1 98.56 116 THR B O 1
ATOM 2443 N N . GLY B 1 117 ? 5.02 6.699 18.547 1 98.44 117 GLY B N 1
ATOM 2444 C CA . GLY B 1 117 ? 5.469 8.039 18.875 1 98.44 117 GLY B CA 1
ATOM 2445 C C . GLY B 1 117 ? 5.367 9.008 17.703 1 98.44 117 GLY B C 1
ATOM 2446 O O . GLY B 1 117 ? 4.984 8.617 16.609 1 98.44 117 GLY B O 1
ATOM 2447 N N . SER B 1 118 ? 5.68 10.312 17.969 1 98.75 118 SER B N 1
ATOM 2448 C CA . SER B 1 118 ? 5.746 11.281 16.875 1 98.75 118 SER B CA 1
ATOM 2449 C C . SER B 1 118 ? 6.746 10.852 15.812 1 98.75 118 SER B C 1
ATOM 2451 O O . SER B 1 118 ? 7.93 10.664 16.094 1 98.75 118 SER B O 1
ATOM 2453 N N . THR B 1 119 ? 6.301 10.648 14.609 1 98.94 119 THR B N 1
ATOM 2454 C CA . THR B 1 119 ? 7.125 10.039 13.57 1 98.94 119 THR B CA 1
ATOM 2455 C C . THR B 1 119 ? 6.938 10.758 12.242 1 98.94 119 THR B C 1
ATOM 2457 O O . THR B 1 119 ? 5.809 11.047 11.836 1 98.94 119 THR B O 1
ATOM 2460 N N . ALA B 1 120 ? 7.984 11.148 11.617 1 98.94 120 ALA B N 1
ATOM 2461 C CA . ALA B 1 120 ? 8.023 11.656 10.25 1 98.94 120 ALA B CA 1
ATOM 2462 C C . ALA B 1 120 ? 8.773 10.703 9.328 1 98.94 120 ALA B C 1
ATOM 2464 O O . ALA B 1 120 ? 9.914 10.336 9.602 1 98.94 120 ALA B O 1
ATOM 2465 N N . ILE B 1 121 ? 8.172 10.273 8.312 1 98.94 121 ILE B N 1
ATOM 2466 C CA . ILE B 1 121 ? 8.773 9.328 7.371 1 98.94 121 ILE B CA 1
ATOM 2467 C C . ILE B 1 121 ? 9.07 10.031 6.051 1 98.94 121 ILE B C 1
ATOM 2469 O O . ILE B 1 121 ? 8.172 10.625 5.441 1 98.94 121 ILE B O 1
ATOM 2473 N N . ILE B 1 122 ? 10.289 9.977 5.59 1 98.94 122 ILE B N 1
ATOM 2474 C CA . ILE B 1 122 ? 10.703 10.602 4.34 1 98.94 122 ILE B CA 1
ATOM 2475 C C . ILE B 1 122 ? 10.594 9.594 3.197 1 98.94 122 ILE B C 1
ATOM 2477 O O . ILE B 1 122 ? 11.203 8.516 3.248 1 98.94 122 ILE B O 1
ATOM 2481 N N . MET B 1 123 ? 9.812 9.953 2.221 1 98.62 123 MET B N 1
ATOM 2482 C CA . MET B 1 123 ? 9.711 9.219 0.965 1 98.62 123 MET B CA 1
ATOM 2483 C C . MET B 1 123 ? 10.516 9.898 -0.136 1 98.62 123 MET B C 1
ATOM 2485 O O . MET B 1 123 ? 10.359 11.102 -0.374 1 98.62 123 MET B O 1
ATOM 2489 N N . GLY B 1 124 ? 11.297 9.133 -0.807 1 97.44 124 GLY B N 1
ATOM 2490 C CA . GLY B 1 124 ? 12.18 9.711 -1.806 1 97.44 124 GLY B CA 1
ATOM 2491 C C . GLY B 1 124 ? 11.672 9.531 -3.225 1 97.44 124 GLY B C 1
ATOM 2492 O O . GLY B 1 124 ? 10.656 8.883 -3.447 1 97.44 124 GLY B O 1
ATOM 2493 N N . ASN B 1 125 ? 12.445 10.094 -4.109 1 95.25 125 ASN B N 1
ATOM 2494 C CA . ASN B 1 125 ? 12.18 10.055 -5.543 1 95.25 125 ASN B CA 1
ATOM 2495 C C . ASN B 1 125 ? 12.164 8.625 -6.078 1 95.25 125 ASN B C 1
ATOM 2497 O O . ASN B 1 125 ? 12.938 7.781 -5.617 1 95.25 125 ASN B O 1
ATOM 2501 N N . GLU B 1 126 ? 11.32 8.344 -7.117 1 92.56 126 GLU B N 1
ATOM 2502 C CA . GLU B 1 126 ? 11.117 7.027 -7.707 1 92.56 126 GLU B CA 1
ATOM 2503 C C . GLU B 1 126 ? 12.422 6.449 -8.242 1 92.56 126 GLU B C 1
ATOM 2505 O O . GLU B 1 126 ? 12.617 5.23 -8.25 1 92.56 126 GLU B O 1
ATOM 2510 N N . HIS B 1 127 ? 13.352 7.266 -8.656 1 91.12 127 HIS B N 1
ATOM 2511 C CA . HIS B 1 127 ? 14.602 6.824 -9.258 1 91.12 127 HIS B CA 1
ATOM 2512 C C . HIS B 1 127 ? 15.789 7.102 -8.328 1 91.12 127 HIS B C 1
ATOM 2514 O O . HIS B 1 127 ? 16.516 6.184 -7.961 1 91.12 127 HIS B O 1
ATOM 2520 N N . ALA B 1 128 ? 15.82 8.281 -7.781 1 92.69 128 ALA B N 1
ATOM 2521 C CA . ALA B 1 128 ? 17 8.742 -7.059 1 92.69 128 ALA B CA 1
ATOM 2522 C C . ALA B 1 128 ? 16.891 8.414 -5.57 1 92.69 128 ALA B C 1
ATOM 2524 O O . ALA B 1 128 ? 17.891 8.469 -4.844 1 92.69 128 ALA B O 1
ATOM 2525 N N . GLY B 1 129 ? 15.703 8.047 -5.117 1 94.62 129 GLY B N 1
ATOM 2526 C CA . GLY B 1 129 ? 15.523 7.809 -3.693 1 94.62 129 GLY B CA 1
ATOM 2527 C C . GLY B 1 129 ? 15.562 9.078 -2.867 1 94.62 129 GLY B C 1
ATOM 2528 O O . GLY B 1 129 ? 15.188 10.148 -3.352 1 94.62 129 GLY B O 1
ATOM 2529 N N . VAL B 1 130 ? 15.836 8.914 -1.599 1 97.06 130 VAL B N 1
ATOM 2530 C CA . VAL B 1 130 ? 15.914 10.039 -0.676 1 97.06 130 VAL B CA 1
ATOM 2531 C C . VAL B 1 130 ? 17.188 10.836 -0.934 1 97.06 130 VAL B C 1
ATOM 2533 O O . VAL B 1 130 ? 18.266 10.266 -1.047 1 97.06 130 VAL B O 1
ATOM 2536 N N . PRO B 1 131 ? 17.047 12.18 -0.993 1 96.06 131 PRO B N 1
ATOM 2537 C CA . PRO B 1 131 ? 18.234 13 -1.208 1 96.06 131 PRO B CA 1
ATOM 2538 C C . PRO B 1 131 ? 19.281 12.805 -0.114 1 96.06 131 PRO B C 1
ATOM 2540 O O . PRO B 1 131 ? 18.938 12.734 1.068 1 96.06 131 PRO B O 1
ATOM 2543 N N . PRO B 1 132 ? 20.531 12.742 -0.508 1 94.56 132 PRO B N 1
ATOM 2544 C CA . PRO B 1 132 ? 21.609 12.531 0.463 1 94.56 132 PRO B CA 1
ATOM 2545 C C . PRO B 1 132 ? 21.625 13.586 1.563 1 94.56 132 PRO B C 1
ATOM 2547 O O . PRO B 1 132 ? 22 13.289 2.705 1 94.56 132 PRO B O 1
ATOM 2550 N N . GLU B 1 133 ? 21.281 14.812 1.25 1 96.06 133 GLU B N 1
ATOM 2551 C CA . GLU B 1 133 ? 21.312 15.883 2.236 1 96.06 133 GLU B CA 1
ATOM 2552 C C . GLU B 1 133 ? 20.281 15.641 3.344 1 96.06 133 GLU B C 1
ATOM 2554 O O . GLU B 1 133 ? 20.391 16.234 4.426 1 96.06 133 GLU B O 1
ATOM 2559 N N . LEU B 1 134 ? 19.281 14.781 3.092 1 97.25 134 LEU B N 1
ATOM 2560 C CA . LEU B 1 134 ? 18.312 14.422 4.121 1 97.25 134 LEU B CA 1
ATOM 2561 C C . LEU B 1 134 ? 18.766 13.188 4.891 1 97.25 134 LEU B C 1
ATOM 2563 O O . LEU B 1 134 ? 18.625 13.133 6.113 1 97.25 134 LEU B O 1
ATOM 2567 N N . THR B 1 135 ? 19.312 12.172 4.191 1 94.31 135 THR B N 1
ATOM 2568 C CA . THR B 1 135 ? 19.672 10.898 4.801 1 94.31 135 THR B CA 1
ATOM 2569 C C . THR B 1 135 ? 20.703 11.094 5.906 1 94.31 135 THR B C 1
ATOM 2571 O O . THR B 1 135 ? 20.703 10.367 6.902 1 94.31 135 THR B O 1
ATOM 2574 N N . GLY B 1 136 ? 21.531 12.109 5.816 1 92.69 136 GLY B N 1
ATOM 2575 C CA . GLY B 1 136 ? 22.547 12.383 6.809 1 92.69 136 GLY B CA 1
ATOM 2576 C C . GLY B 1 136 ? 22 13.016 8.07 1 92.69 136 GLY B C 1
ATOM 2577 O O . GLY B 1 136 ? 22.703 13.109 9.086 1 92.69 136 GLY B O 1
ATOM 2578 N N . LEU B 1 137 ? 20.719 13.352 8.094 1 97.31 137 LEU B N 1
ATOM 2579 C CA . LEU B 1 137 ? 20.156 14.141 9.18 1 97.31 137 LEU B CA 1
ATOM 2580 C C . LEU B 1 137 ? 19.094 13.336 9.93 1 97.31 137 LEU B C 1
ATOM 2582 O O . LEU B 1 137 ? 18.562 13.797 10.945 1 97.31 137 LEU B O 1
ATOM 2586 N N . VAL B 1 138 ? 18.766 12.125 9.484 1 97.56 138 VAL B N 1
ATOM 2587 C CA . VAL B 1 138 ? 17.609 11.398 10 1 97.56 138 VAL B CA 1
ATOM 2588 C C . VAL B 1 138 ? 18.016 10.57 11.211 1 97.56 138 VAL B C 1
ATOM 2590 O O . VAL B 1 138 ? 19.219 10.383 11.46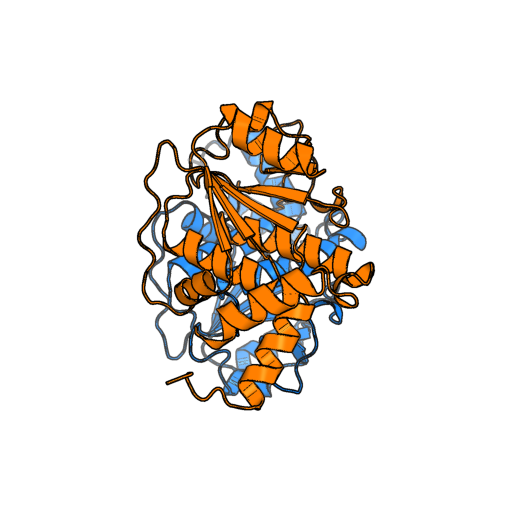9 1 97.56 138 VAL B O 1
ATOM 2593 N N . ASP B 1 139 ? 17.031 10.109 11.977 1 98.25 139 ASP B N 1
ATOM 2594 C CA . ASP B 1 139 ? 17.281 9.312 13.172 1 98.25 139 ASP B CA 1
ATOM 2595 C C . ASP B 1 139 ? 17.484 7.836 12.82 1 98.25 139 ASP B C 1
ATOM 2597 O O . ASP B 1 139 ? 18.172 7.113 13.531 1 98.25 139 ASP B O 1
ATOM 2601 N N . SER B 1 140 ? 16.875 7.367 11.797 1 98.06 140 SER B N 1
ATOM 2602 C CA . SER B 1 140 ? 16.984 5.984 11.352 1 98.06 140 SER B CA 1
ATOM 2603 C C . SER B 1 140 ? 16.547 5.832 9.898 1 98.06 140 SER B C 1
ATOM 2605 O O . SER B 1 140 ? 16.094 6.797 9.273 1 98.06 140 SER B O 1
ATOM 2607 N N . GLU B 1 141 ? 16.812 4.672 9.375 1 98.06 141 GLU B N 1
ATOM 2608 C CA . GLU B 1 141 ? 16.406 4.277 8.031 1 98.06 141 GLU B CA 1
ATOM 2609 C C . GLU B 1 141 ? 15.578 2.998 8.062 1 98.06 141 GLU B C 1
ATOM 2611 O O . GLU B 1 141 ? 15.789 2.133 8.922 1 98.06 141 GLU B O 1
ATOM 2616 N N . LEU B 1 142 ? 14.648 2.98 7.07 1 98.06 142 LEU B N 1
ATOM 2617 C CA . LEU B 1 142 ? 13.711 1.862 7.066 1 98.06 142 LEU B CA 1
ATOM 2618 C C . LEU B 1 142 ? 13.586 1.262 5.668 1 98.06 142 LEU B C 1
ATOM 2620 O O . LEU B 1 142 ? 13.672 1.98 4.672 1 98.06 142 LEU B O 1
ATOM 2624 N N . TYR B 1 143 ? 13.469 -0.057 5.637 1 97.94 143 TYR B N 1
ATOM 2625 C CA . TYR B 1 143 ? 13.109 -0.727 4.391 1 97.94 143 TYR B CA 1
ATOM 2626 C C . TYR B 1 143 ? 11.938 -1.675 4.594 1 97.94 143 TYR B C 1
ATOM 2628 O O . TYR B 1 143 ? 11.656 -2.094 5.719 1 97.94 143 TYR B O 1
ATOM 2636 N N . ILE B 1 144 ? 11.203 -1.927 3.596 1 98.25 144 ILE B N 1
ATOM 2637 C CA . ILE B 1 144 ? 10.172 -2.959 3.584 1 98.25 144 ILE B CA 1
ATOM 2638 C C . ILE B 1 144 ? 10.75 -4.262 3.037 1 98.25 144 ILE B C 1
ATOM 2640 O O . ILE B 1 144 ? 11.188 -4.32 1.885 1 98.25 144 ILE B O 1
ATOM 2644 N N . PRO B 1 145 ? 10.758 -5.285 3.814 1 97.06 145 PRO B N 1
ATOM 2645 C CA . PRO B 1 145 ? 11.305 -6.543 3.301 1 97.06 145 PRO B CA 1
ATOM 2646 C C . PRO B 1 145 ? 10.594 -7.023 2.035 1 97.06 145 PRO B C 1
ATOM 2648 O O . PRO B 1 145 ? 9.375 -6.898 1.925 1 97.06 145 PRO B O 1
ATOM 2651 N N . MET B 1 146 ? 11.297 -7.5 1.131 1 96.5 146 MET B N 1
ATOM 2652 C CA . MET B 1 146 ? 10.797 -8.047 -0.125 1 96.5 146 MET B CA 1
ATOM 2653 C C . MET B 1 146 ? 11.234 -9.5 -0.294 1 96.5 146 MET B C 1
ATOM 2655 O O . MET B 1 146 ? 12.367 -9.859 0.023 1 96.5 146 MET B O 1
ATOM 2659 N N . TYR B 1 147 ? 10.414 -10.281 -0.868 1 97.94 147 TYR B N 1
ATOM 2660 C CA . TYR B 1 147 ? 10.648 -11.719 -0.959 1 97.94 147 TYR B CA 1
ATOM 2661 C C . TYR B 1 147 ? 10.68 -12.172 -2.412 1 97.94 147 TYR B C 1
ATOM 2663 O O . TYR B 1 147 ? 10.57 -13.367 -2.697 1 97.94 147 TYR B O 1
ATOM 2671 N N . GLY B 1 148 ? 10.719 -11.234 -3.293 1 97.69 148 GLY B N 1
ATOM 2672 C CA . GLY B 1 148 ? 10.711 -11.508 -4.719 1 97.69 148 GLY B CA 1
ATOM 2673 C C . GLY B 1 148 ? 11.953 -11.008 -5.434 1 97.69 148 GLY B C 1
ATOM 2674 O O . GLY B 1 148 ? 13.016 -10.867 -4.82 1 97.69 148 GLY B O 1
ATOM 2675 N N . MET B 1 149 ? 11.836 -10.844 -6.762 1 96.5 149 MET B N 1
ATOM 2676 C CA . MET B 1 149 ? 12.961 -10.453 -7.609 1 96.5 149 MET B CA 1
ATOM 2677 C C . MET B 1 149 ? 13.047 -8.938 -7.734 1 96.5 149 MET B C 1
ATOM 2679 O O . MET B 1 149 ? 14.125 -8.391 -7.984 1 96.5 149 MET B O 1
ATOM 2683 N N . VAL B 1 150 ? 11.914 -8.305 -7.551 1 94.94 150 VAL B N 1
ATOM 2684 C CA . VAL B 1 150 ? 11.906 -6.852 -7.688 1 94.94 150 VAL B CA 1
ATOM 2685 C C . VAL B 1 150 ? 12.758 -6.227 -6.586 1 94.94 150 VAL B C 1
ATOM 2687 O O . VAL B 1 150 ? 13 -6.848 -5.551 1 94.94 150 VAL B O 1
ATOM 2690 N N . GLN B 1 151 ? 13.148 -4.988 -6.781 1 91.81 151 GLN B N 1
ATOM 2691 C CA . GLN B 1 151 ? 14.102 -4.367 -5.875 1 91.81 151 GLN B CA 1
ATOM 2692 C C . GLN B 1 151 ? 13.453 -3.254 -5.062 1 91.81 151 GLN B C 1
ATOM 2694 O O . GLN B 1 151 ? 14.047 -2.742 -4.113 1 91.81 151 GLN B O 1
ATOM 2699 N N . SER B 1 152 ? 12.328 -2.85 -5.477 1 94.31 152 SER B N 1
ATOM 2700 C CA . SER B 1 152 ? 11.625 -1.797 -4.75 1 94.31 152 SER B CA 1
ATOM 2701 C C . SER B 1 152 ? 10.133 -1.826 -5.047 1 94.31 152 SER B C 1
ATOM 2703 O O . SER B 1 152 ? 9.695 -2.469 -6.004 1 94.31 152 SER B O 1
ATOM 2705 N N . PHE B 1 153 ? 9.398 -1.179 -4.172 1 96.62 153 PHE B N 1
ATOM 2706 C CA . PHE B 1 153 ? 7.98 -0.929 -4.398 1 96.62 153 PHE B CA 1
ATOM 2707 C C . PHE B 1 153 ? 7.773 0.396 -5.125 1 96.62 153 PHE B C 1
ATOM 2709 O O . PHE B 1 153 ? 8.648 1.259 -5.113 1 96.62 153 PHE B O 1
ATOM 2716 N N . ASN B 1 154 ? 6.602 0.488 -5.871 1 96.06 154 ASN B N 1
ATOM 2717 C CA . ASN B 1 154 ? 6.133 1.821 -6.23 1 96.06 154 ASN B CA 1
ATOM 2718 C C . ASN B 1 154 ? 6.074 2.742 -5.016 1 96.06 154 ASN B C 1
ATOM 2720 O O . ASN B 1 154 ? 5.645 2.33 -3.936 1 96.06 154 ASN B O 1
ATOM 2724 N N . VAL B 1 155 ? 6.488 3.959 -5.156 1 97.75 155 VAL B N 1
ATOM 2725 C CA . VAL B 1 155 ? 6.672 4.852 -4.016 1 97.75 155 VAL B CA 1
ATOM 2726 C C . VAL B 1 155 ? 5.34 5.051 -3.295 1 97.75 155 VAL B C 1
ATOM 2728 O O . VAL B 1 155 ? 5.301 5.148 -2.066 1 97.75 155 VAL B O 1
ATOM 2731 N N . SER B 1 156 ? 4.211 5.23 -4.035 1 98.19 156 SER B N 1
ATOM 2732 C CA . SER B 1 156 ? 2.914 5.402 -3.387 1 98.19 156 SER B CA 1
ATOM 2733 C C . SER B 1 156 ? 2.508 4.148 -2.621 1 98.19 156 SER B C 1
ATOM 2735 O O . SER B 1 156 ? 1.886 4.238 -1.561 1 98.19 156 SER B O 1
ATOM 2737 N N . VAL B 1 157 ? 2.91 2.988 -3.158 1 98.5 157 VAL B N 1
ATOM 2738 C CA . VAL B 1 157 ? 2.66 1.704 -2.512 1 98.5 157 VAL B CA 1
ATOM 2739 C C . VAL B 1 157 ? 3.486 1.599 -1.233 1 98.5 157 VAL B C 1
ATOM 2741 O O . VAL B 1 157 ? 2.965 1.235 -0.176 1 98.5 157 VAL B O 1
ATOM 2744 N N . ALA B 1 158 ? 4.762 1.964 -1.336 1 98.75 158 ALA B N 1
ATOM 2745 C CA . ALA B 1 158 ? 5.641 1.93 -0.17 1 98.75 158 ALA B CA 1
ATOM 2746 C C . ALA B 1 158 ? 5.105 2.826 0.944 1 98.75 158 ALA B C 1
ATOM 2748 O O . ALA B 1 158 ? 5.055 2.418 2.107 1 98.75 158 ALA B O 1
ATOM 2749 N N . ALA B 1 159 ? 4.684 4.016 0.579 1 98.88 159 ALA B N 1
ATOM 2750 C CA . ALA B 1 159 ? 4.125 4.949 1.554 1 98.88 159 ALA B CA 1
ATOM 2751 C C . ALA B 1 159 ? 2.912 4.344 2.256 1 98.88 159 ALA B C 1
ATOM 2753 O O . ALA B 1 159 ? 2.793 4.422 3.482 1 98.88 159 ALA B O 1
ATOM 2754 N N . ALA B 1 160 ? 2.074 3.729 1.497 1 98.88 160 ALA B N 1
ATOM 2755 C CA . ALA B 1 160 ? 0.839 3.172 2.045 1 98.88 160 ALA B CA 1
ATOM 2756 C C . ALA B 1 160 ? 1.13 1.983 2.957 1 98.88 160 ALA B C 1
ATOM 2758 O O . ALA B 1 160 ? 0.474 1.808 3.986 1 98.88 160 ALA B O 1
ATOM 2759 N N . ILE B 1 161 ? 2.107 1.13 2.566 1 98.94 161 ILE B N 1
ATOM 2760 C CA . ILE B 1 161 ? 2.479 -0.015 3.391 1 98.94 161 ILE B CA 1
ATOM 2761 C C . ILE B 1 161 ? 3.006 0.469 4.738 1 98.94 161 ILE B C 1
ATOM 2763 O O . ILE B 1 161 ? 2.633 -0.065 5.785 1 98.94 161 ILE B O 1
ATOM 2767 N N . ILE B 1 162 ? 3.832 1.471 4.742 1 98.94 162 ILE B N 1
ATOM 2768 C CA . ILE B 1 162 ? 4.414 2.012 5.969 1 98.94 162 ILE B CA 1
ATOM 2769 C C . ILE B 1 162 ? 3.314 2.627 6.832 1 98.94 162 ILE B C 1
ATOM 2771 O O . ILE B 1 162 ? 3.244 2.365 8.039 1 98.94 162 ILE B O 1
ATOM 2775 N N . LEU B 1 163 ? 2.412 3.402 6.211 1 98.94 163 LEU B N 1
ATOM 2776 C CA . LEU B 1 163 ? 1.321 4.027 6.949 1 98.94 163 LEU B CA 1
ATOM 2777 C C . LEU B 1 163 ? 0.362 2.977 7.496 1 98.94 163 LEU B C 1
ATOM 2779 O O . LEU B 1 163 ? -0.203 3.15 8.578 1 98.94 163 LEU B O 1
ATOM 2783 N N . ALA B 1 164 ? 0.13 1.915 6.762 1 98.94 164 ALA B N 1
ATOM 2784 C CA . ALA B 1 164 ? -0.736 0.837 7.23 1 98.94 164 ALA B CA 1
ATOM 2785 C C . ALA B 1 164 ? -0.166 0.185 8.484 1 98.94 164 ALA B C 1
ATOM 2787 O O . ALA B 1 164 ? -0.9 -0.087 9.438 1 98.94 164 ALA B O 1
ATOM 2788 N N . GLU B 1 165 ? 1.159 -0.092 8.453 1 98.88 165 GLU B N 1
ATOM 2789 C CA . GLU B 1 165 ? 1.8 -0.652 9.641 1 98.88 165 GLU B CA 1
ATOM 2790 C C . GLU B 1 165 ? 1.729 0.319 10.82 1 98.88 165 GLU B C 1
ATOM 2792 O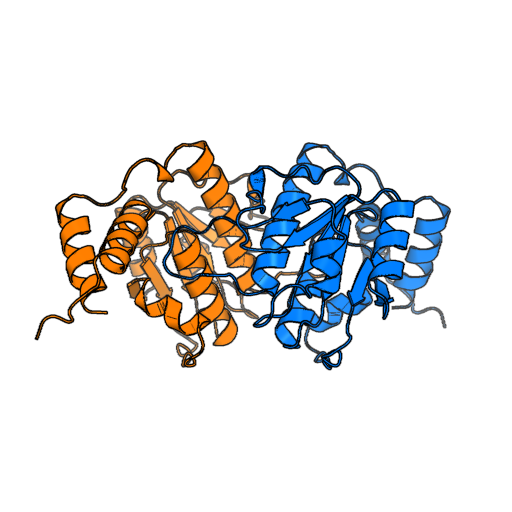 O . GLU B 1 165 ? 1.433 -0.083 11.945 1 98.88 165 GLU B O 1
ATOM 2797 N N . ALA B 1 166 ? 1.989 1.608 10.555 1 98.88 166 ALA B N 1
ATOM 2798 C CA . ALA B 1 166 ? 1.872 2.623 11.602 1 98.88 166 ALA B CA 1
ATOM 2799 C C . ALA B 1 166 ? 0.457 2.66 12.172 1 98.88 166 ALA B C 1
ATOM 2801 O O . ALA B 1 166 ? 0.273 2.715 13.391 1 98.88 166 ALA B O 1
ATOM 2802 N N . SER B 1 167 ? -0.507 2.643 11.266 1 98.69 167 SER B N 1
ATOM 2803 C CA . SER B 1 167 ? -1.907 2.664 11.672 1 98.69 167 SER B CA 1
ATOM 2804 C C . SER B 1 167 ? -2.26 1.438 12.508 1 98.69 167 SER B C 1
ATOM 2806 O O . SER B 1 167 ? -2.957 1.549 13.523 1 98.69 167 SER B O 1
ATOM 2808 N N . ARG B 1 168 ? -1.815 0.291 12.086 1 98.56 168 ARG B N 1
ATOM 2809 C CA . ARG B 1 168 ? -2.055 -0.929 12.852 1 98.56 168 ARG B CA 1
ATOM 2810 C C . ARG B 1 168 ? -1.523 -0.798 14.273 1 98.56 168 ARG B C 1
ATOM 2812 O O . ARG B 1 168 ? -2.215 -1.139 15.234 1 98.56 168 ARG B O 1
ATOM 2819 N N . GLN B 1 169 ? -0.27 -0.361 14.383 1 98.75 169 GLN B N 1
ATOM 2820 C CA . GLN B 1 169 ? 0.338 -0.195 15.703 1 98.75 169 GLN B CA 1
ATOM 2821 C C . GLN B 1 169 ? -0.445 0.805 16.547 1 98.75 169 GLN B C 1
ATOM 2823 O O . GLN B 1 169 ? -0.711 0.556 17.719 1 98.75 169 GLN B O 1
ATOM 2828 N N . ARG B 1 170 ? -0.839 1.893 15.945 1 98.69 170 ARG B N 1
ATOM 2829 C CA . ARG B 1 170 ? -1.53 2.959 16.656 1 98.69 170 ARG B CA 1
ATOM 2830 C C . ARG B 1 170 ? -2.936 2.525 17.062 1 98.69 170 ARG B C 1
ATOM 2832 O O . ARG B 1 170 ? -3.414 2.887 18.141 1 98.69 170 ARG B O 1
ATOM 2839 N N . LEU B 1 171 ? -3.574 1.802 16.172 1 98.12 171 LEU B N 1
ATOM 2840 C CA . LEU B 1 171 ? -4.875 1.238 16.516 1 98.12 171 LEU B CA 1
ATOM 2841 C C . LEU B 1 171 ? -4.77 0.329 17.734 1 98.12 171 LEU B C 1
ATOM 2843 O O . LEU B 1 171 ? -5.57 0.436 18.672 1 98.12 171 LEU B O 1
ATOM 2847 N N . SER B 1 172 ? -3.756 -0.546 17.734 1 97.69 172 SER B N 1
ATOM 2848 C CA . SER B 1 172 ? -3.52 -1.47 18.844 1 97.69 172 SER B CA 1
ATOM 2849 C C . SER B 1 172 ? -3.227 -0.72 20.141 1 97.69 172 SER B C 1
ATOM 2851 O O . SER B 1 172 ? -3.598 -1.173 21.219 1 97.69 172 SER B O 1
ATOM 2853 N N . ALA B 1 173 ? -2.631 0.41 20.016 1 98.12 173 ALA B N 1
ATOM 2854 C CA . ALA B 1 173 ? -2.26 1.218 21.172 1 98.12 173 ALA B CA 1
ATOM 2855 C C . ALA B 1 173 ? -3.412 2.121 21.609 1 98.12 173 ALA B C 1
ATOM 2857 O O . ALA B 1 173 ? -3.291 2.875 22.578 1 98.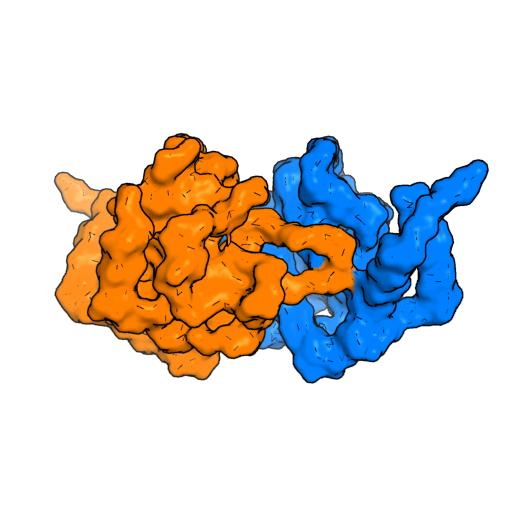12 173 ALA B O 1
ATOM 2858 N N . GLY B 1 174 ? -4.566 2.178 20.859 1 97.75 174 GLY B N 1
ATOM 2859 C CA . GLY B 1 174 ? -5.742 2.957 21.219 1 97.75 174 GLY B CA 1
ATOM 2860 C C . GLY B 1 174 ? -5.645 4.41 20.797 1 97.75 174 GLY B C 1
ATOM 2861 O O . GLY B 1 174 ? -6.371 5.262 21.312 1 97.75 174 GLY B O 1
ATOM 2862 N N . MET B 1 175 ? -4.816 4.688 19.812 1 97.94 175 MET B N 1
ATOM 2863 C CA . MET B 1 175 ? -4.516 6.082 19.5 1 97.94 175 MET B CA 1
ATOM 2864 C C . MET B 1 175 ? -5.613 6.691 18.641 1 97.94 175 MET B C 1
ATOM 2866 O O . MET B 1 175 ? -5.723 7.918 18.531 1 97.94 175 MET B O 1
ATOM 2870 N N . TYR B 1 176 ? -6.426 5.875 18.016 1 97.69 176 TYR B N 1
ATOM 2871 C CA . TYR B 1 176 ? -7.547 6.398 17.25 1 97.69 176 TYR B CA 1
ATOM 2872 C C . TYR B 1 176 ? -8.766 6.625 18.141 1 97.69 176 TYR B C 1
ATOM 2874 O O . TYR B 1 176 ? -9.781 7.16 17.688 1 97.69 176 TYR B O 1
ATOM 2882 N N . ASN B 1 177 ? -8.641 6.227 19.422 1 96.25 177 ASN B N 1
ATOM 2883 C CA . ASN B 1 177 ? -9.75 6.371 20.359 1 96.25 177 ASN B CA 1
ATOM 2884 C C . ASN B 1 177 ? -9.734 7.734 21.047 1 96.25 177 ASN B C 1
ATOM 2886 O O . ASN B 1 177 ? -10.711 8.133 21.688 1 96.25 177 ASN B O 1
ATOM 2890 N N . THR B 1 178 ? -8.586 8.422 20.922 1 93.88 178 THR B N 1
ATOM 2891 C CA . THR B 1 178 ? -8.414 9.727 21.562 1 93.88 178 THR B CA 1
ATOM 2892 C C . THR B 1 178 ? -7.969 10.773 20.547 1 93.88 178 THR B C 1
ATOM 2894 O O . THR B 1 178 ? -6.93 10.617 19.906 1 93.88 178 THR B O 1
ATOM 2897 N N . PRO B 1 179 ? -8.75 11.844 20.484 1 94.5 179 PRO B N 1
ATOM 2898 C CA . PRO B 1 179 ? -8.336 12.883 19.547 1 94.5 179 PRO B CA 1
ATOM 2899 C C . PRO B 1 179 ? -6.949 13.445 19.859 1 94.5 179 PRO B C 1
ATOM 2901 O O . PRO B 1 179 ? -6.594 13.609 21.016 1 94.5 179 PRO B O 1
ATOM 2904 N N . THR B 1 180 ? -6.23 13.68 18.797 1 96.81 180 THR B N 1
ATOM 2905 C CA . THR B 1 180 ? -4.902 14.25 18.969 1 96.81 180 THR B CA 1
ATOM 2906 C C . THR B 1 180 ? -4.965 15.781 18.953 1 96.81 180 THR B C 1
ATOM 2908 O O . THR B 1 180 ? -4.062 16.453 19.453 1 96.81 180 THR B O 1
ATOM 2911 N N . TYR B 1 181 ? -5.961 16.344 18.391 1 97.25 181 TYR B N 1
ATOM 2912 C CA . TYR B 1 181 ? -6.148 17.797 18.375 1 97.25 181 TYR B CA 1
ATOM 2913 C C . TYR B 1 181 ? -6.523 18.312 19.75 1 97.25 181 TYR B C 1
ATOM 2915 O O . TYR B 1 181 ? -7.309 17.688 20.469 1 97.25 181 TYR B O 1
ATOM 2923 N N . THR B 1 182 ? -5.969 19.484 20.094 1 97.31 182 THR B N 1
ATOM 2924 C CA . THR B 1 182 ? -6.559 20.266 21.172 1 97.31 182 THR B CA 1
ATOM 2925 C C . THR B 1 182 ? -7.934 20.797 20.766 1 97.31 182 THR B C 1
ATOM 2927 O O . THR B 1 182 ? -8.297 20.75 19.594 1 97.31 182 THR B O 1
ATOM 2930 N N . GLU B 1 183 ? -8.648 21.281 21.734 1 97.25 183 GLU B N 1
ATOM 2931 C CA . GLU B 1 183 ? -9.953 21.859 21.438 1 97.25 183 GLU B CA 1
ATOM 2932 C C . GLU B 1 183 ? -9.836 23 20.438 1 97.25 183 GLU B C 1
ATOM 2934 O O . GLU B 1 183 ? -10.648 23.109 19.516 1 97.25 183 GLU B O 1
ATOM 2939 N N . THR B 1 184 ? -8.828 23.812 20.609 1 97.88 184 THR B N 1
ATOM 2940 C CA . THR B 1 184 ? -8.609 24.953 19.719 1 97.88 184 THR B CA 1
ATOM 2941 C C . THR B 1 184 ? -8.258 24.484 18.312 1 97.88 184 THR B C 1
ATOM 2943 O O . THR B 1 184 ? -8.805 24.984 17.328 1 97.88 184 THR B O 1
ATOM 2946 N N . GLU B 1 185 ? -7.348 23.484 18.203 1 97.56 185 GLU B N 1
ATOM 2947 C CA . GLU B 1 185 ? -6.988 22.922 16.906 1 97.56 185 GLU B CA 1
ATOM 2948 C C . GLU B 1 185 ? -8.203 22.328 16.203 1 97.56 185 GLU B C 1
ATOM 2950 O O . GLU B 1 185 ? -8.383 22.516 15 1 97.56 185 GLU B O 1
ATOM 2955 N N . PHE B 1 186 ? -9.023 21.594 17 1 97.88 186 PHE B N 1
ATOM 2956 C CA . PHE B 1 186 ? -10.219 20.953 16.453 1 97.88 186 PHE B CA 1
ATOM 2957 C C . PHE B 1 186 ? -11.172 21.984 15.883 1 97.88 186 PHE B C 1
ATOM 2959 O O . PHE B 1 186 ? -11.633 21.859 14.742 1 97.88 186 PHE B O 1
ATOM 2966 N N . ALA B 1 187 ? -11.406 23.031 16.641 1 97.44 187 ALA B N 1
ATOM 2967 C CA . ALA B 1 187 ? -12.32 24.094 16.219 1 97.44 187 ALA B CA 1
ATOM 2968 C C . ALA B 1 187 ? -11.812 24.781 14.953 1 97.44 187 ALA B C 1
ATOM 2970 O O . ALA B 1 187 ? -12.594 25.078 14.047 1 97.44 187 ALA B O 1
ATOM 2971 N N . THR B 1 188 ? -10.547 25.047 14.93 1 97.31 188 THR B N 1
ATOM 2972 C CA . THR B 1 188 ? -9.945 25.703 13.781 1 97.31 188 THR B CA 1
ATOM 2973 C C . THR B 1 188 ? -10.086 24.844 12.531 1 97.31 188 THR B C 1
ATOM 2975 O O . THR B 1 188 ? -10.508 25.328 11.477 1 97.31 188 THR B O 1
ATOM 2978 N N . ASN B 1 189 ? -9.75 23.531 12.648 1 97.5 189 ASN B N 1
ATOM 2979 C CA . ASN B 1 189 ? -9.836 22.625 11.508 1 97.5 189 ASN B CA 1
ATOM 2980 C C . ASN B 1 189 ? -11.281 22.422 11.07 1 97.5 189 ASN B C 1
ATOM 2982 O O . ASN B 1 189 ? -11.562 22.297 9.875 1 97.5 189 ASN B O 1
ATOM 2986 N N . LEU B 1 190 ? -12.195 22.344 12.055 1 97.38 190 LEU B N 1
ATOM 2987 C CA . LEU B 1 190 ? -13.609 22.203 11.727 1 97.38 190 LEU B CA 1
ATOM 2988 C C . LEU B 1 190 ? -14.094 23.375 10.891 1 97.38 190 LEU B C 1
ATOM 2990 O O . LEU B 1 190 ? -14.766 23.188 9.875 1 97.38 190 LEU B O 1
ATOM 2994 N N . SER B 1 191 ? -13.742 24.594 11.289 1 96.44 191 SER B N 1
ATOM 2995 C CA . SER B 1 191 ? -14.133 25.797 10.57 1 96.44 191 SER B CA 1
ATOM 2996 C C . SER B 1 191 ? -13.594 25.797 9.148 1 96.44 191 SER B C 1
ATOM 2998 O O . SER B 1 191 ? -14.297 26.172 8.211 1 96.44 191 SER B O 1
ATOM 3000 N N . LEU B 1 192 ? -12.406 25.328 9.008 1 95.69 192 LEU B N 1
ATOM 3001 C CA . LEU B 1 192 ? -11.781 25.281 7.688 1 95.69 192 LEU B CA 1
ATOM 3002 C C . LEU B 1 192 ? -12.453 24.234 6.809 1 95.69 192 LEU B C 1
ATOM 3004 O O . LEU B 1 192 ? -12.68 24.469 5.617 1 95.69 192 LEU B O 1
ATOM 3008 N N . TRP B 1 193 ? -12.805 23.047 7.375 1 95.88 193 TRP B N 1
ATOM 3009 C CA . TRP B 1 193 ? -13.289 21.906 6.602 1 95.88 193 TRP B CA 1
ATOM 3010 C C . TRP B 1 193 ? -14.742 22.109 6.184 1 95.88 193 TRP B C 1
ATOM 3012 O O . TRP B 1 193 ? -15.156 21.672 5.109 1 95.88 193 TRP B O 1
ATOM 3022 N N . ILE B 1 194 ? -15.547 22.828 6.988 1 93.62 194 ILE B N 1
ATOM 3023 C CA . ILE B 1 194 ? -16.969 23.016 6.691 1 93.62 194 ILE B CA 1
ATOM 3024 C C . ILE B 1 194 ? -17.109 23.891 5.445 1 93.62 194 ILE B C 1
ATOM 3026 O O . ILE B 1 194 ? -18.125 23.812 4.738 1 93.62 194 ILE B O 1
ATOM 3030 N N . ASN B 1 195 ? -16.094 24.688 5.09 1 87.38 195 ASN B N 1
ATOM 3031 C CA . ASN B 1 195 ? -16.125 25.594 3.945 1 87.38 195 ASN B CA 1
ATOM 3032 C C . ASN B 1 195 ? -15.516 24.953 2.701 1 87.38 195 ASN B C 1
ATOM 3034 O O . ASN B 1 195 ? -15.461 25.578 1.642 1 87.38 195 ASN B O 1
ATOM 3038 N N . LYS B 1 196 ? -15.117 23.75 2.848 1 86.12 196 LYS B N 1
ATOM 3039 C CA . LYS B 1 196 ? -14.5 23.062 1.719 1 86.12 196 LYS B CA 1
ATOM 3040 C C . LYS B 1 196 ? -15.547 22.359 0.87 1 86.12 196 LYS B C 1
ATOM 3042 O O . LYS B 1 196 ? -16.562 21.875 1.392 1 86.12 196 LYS B O 1
#

pLDDT: mean 95.2, std 7.86, range [39.28, 98.94]

Foldseek 3Di:
DQPPDDPVNLVVLLLLLQQADALEEEEEAQAADLVLVLLLLQLCSVLRYAEYEYAYAPHDDDDHDPDPSNVSVLRHHYHYDHDLVVVLVVSVVVVEQEEEEDDDPQADELLVDALQGRYYYYFYYPPPGDDPSNVVRGPHYYYHDDDDDDDDDDRSVVSNVSSVSSSVNNVVVCVSVGGPDDPVRSVVSSVSVSRD/DQPPDDPVRLVVLLLLLQQAPALEEEEEAQAADLVLVLLLLQLCSVLRYAEYEYAYAPHDDDDHDPDPSNVSVLRHHYHYDDDLVVVLVVSVVVVEQEEEEDDDPQADELLVDALQGRYYYYFYYPPPGDDPSNVVRGPHYYYHDDDDDDDDDDRSVVSNVSSVSSSVNNVVVCVSVGGPDDPVRSVVSSVSVSRD